Protein 1TXO (pdb70)

InterPro domains:
  IPR001932 PPM-type phosphatase-like domain [PF13672] (27-201)
  IPR001932 PPM-type phosphatase-like domain [PS51746] (9-238)
  IPR001932 PPM-type phosphatase-like domain [SM00331] (14-238)
  IPR001932 PPM-type phosphatase-like domain [SM00332] (5-236)
  IPR001932 PPM-type phosphatase-like domain [cd00143] (9-228)
  IPR036457 PPM-type phosphatase-like domain superfamily [G3DSA:3.60.40.10] (4-239)
  IPR036457 PPM-type phosphatase-like domain superfamily [SSF81606] (7-237)

Solvent-accessible surface area: 21696 Å² total

GO terms:
  GO:0000287 magnesium ion binding (F, IDA)
  GO:0004721 phosphoprotein phosphatase activity (F, IDA)
  GO:0016020 membrane (C, IDA)
  GO:0030145 manganese ion binding (F, IDA)
  GO:0005886 plasma membrane (C, HDA)
  GO:0004722 protein serine/threonine phosphatase activity (F, EXP)
  GO:0004722 protein serine/threonine phosphatase activity (F, IDA)
  GO:0006355 regulation of DNA-templated transcription (P, IDA)

CATH classification: 3.60.40.10

Sequence (461 aa):
LVLRYAARSDRGLVRANNEDSVYAGARLLALADGGGHAAGEVASQLVIAALAHLDDDEPGGDLLAKLDAAVRAGNSAIAAQVEEPDLEGGTTLTAILFAGNRLGLVHIGDSRGYLLRDGELTQITKDDTFVQTLVDEGRITPEEAHSHPQRSLIRALTGHEVEPTLTREARAGDRYLLCSDGLSDPVSDETILEALQIPEVAESAHRLIELALRGGGPDNVTVVVADLEHTLVLRYAARSDRGLVRANNEDSVYAGARLLALADGGGHAAGEVASQLVIAALAHLDDDEPGGDLLAKLDAAVRAGNSAIAAQVEEPDLEGGTTLTAILFAGNRLGLVHIGDSRGYLLRDGELTQITKDDTFVQTLVDEGRITPEEAHSHPQRSLIRALTGHEVEPTLTREARAGDRYLLCSDGLSDPVSDETILEALQIPEVAESAHRLIELALRGGGPDNVTVVVADLEH

Organism: Mycobacterium tuberculosis (strain ATCC 25618 / H37Rv) (NCBI:txid83332)

Secondary structure (DSSP, 8-state):
-EEEEEEEEE--SS-SS--EEEEE-SSEEEEEE--TTTHHHHHHHHHHHHHGGGGSS---S-HHHHHHHHHHHHHHHHHHHH--GGG---B-EEEEEEETTEEEEEEESS-EEEEEETTEEEE-S---SHHHHHHHTTSS-TTGGGG-TTTT----BSSS----EE--B--TT-EEEEE-HHHHTTS-HHHHHHHHTSSSHHHHHHHHHHHHHHTT--S-EEEEEEEEE-/--EEEEEEEEE--SS-SS--EEEEE-SSEEEEEE--TTTHHHHHHHHHHHHHHGGGGS-S-S-HHHHHHHHHHHHHHHHHHHH--GGG---B-EEEEEEETTEEEEEEESS-EEEEEETTEEEE-S---SHHHHHHHTTSS-HHHHTT-TTTT----BSSS----EE--B--TT-EEEEE-HHHHTTS-HHHHHHHTTSSSHHHHHHHHHHHHHHTT--S-EEEEEEEEE-

Radius of gyration: 37.12 Å; Cα contacts (8 Å, |Δi|>4): 1088; chains: 2; bounding box: 95×59×74 Å

Structure (mmCIF, N/CA/C/O backbone):
data_1TXO
#
_entry.id   1TXO
#
_cell.length_a   67.638
_cell.length_b   58.757
_cell.length_c   73.815
_cell.angle_alpha   90.00
_cell.angle_beta   102.15
_cell.angle_gamma   90.00
#
_symmetry.space_group_name_H-M   'P 1 21 1'
#
loop_
_entity.id
_entity.type
_entity.pdbx_description
1 polymer 'Putative Bacterial Enzyme'
2 non-polymer 'MANGANESE (II) ION'
3 water water
#
loop_
_atom_site.group_PDB
_atom_site.id
_atom_site.type_symbol
_atom_site.label_atom_id
_atom_site.label_alt_id
_atom_site.label_comp_id
_atom_site.label_asym_id
_atom_site.label_entity_id
_atom_site.label_seq_id
_atom_site.pdbx_PDB_ins_code
_atom_site.Cartn_x
_atom_site.Cartn_y
_atom_site.Cartn_z
_atom_site.occupancy
_atom_site.B_iso_or_equiv
_atom_site.auth_seq_id
_atom_site.auth_comp_id
_atom_site.auth_asym_id
_atom_site.auth_atom_id
_atom_site.pdbx_PDB_model_num
ATOM 1 N N . LEU A 1 3 ? 0.821 0.445 20.103 1.00 39.34 6 LEU A N 1
ATOM 2 C CA . LEU A 1 3 ? 0.424 1.848 20.414 1.00 39.23 6 LEU A CA 1
ATOM 3 C C . LEU A 1 3 ? -0.022 1.987 21.867 1.00 38.77 6 LEU A C 1
ATOM 4 O O . LEU A 1 3 ? -0.670 1.092 22.413 1.00 38.69 6 LEU A O 1
ATOM 9 N N . VAL A 1 4 ? 0.339 3.110 22.486 1.00 38.15 7 VAL A N 1
ATOM 10 C CA . VAL A 1 4 ? -0.097 3.445 23.839 1.00 37.59 7 VAL A CA 1
ATOM 11 C C . VAL A 1 4 ? -0.736 4.841 23.899 1.00 36.94 7 VAL A C 1
ATOM 12 O O . VAL A 1 4 ? -0.546 5.665 23.004 1.00 36.75 7 VAL A O 1
ATOM 16 N N . LEU A 1 5 ? -1.479 5.087 24.973 1.00 36.09 8 LEU A N 1
ATOM 17 C CA . LEU A 1 5 ? -2.164 6.353 25.211 1.00 35.64 8 LEU A CA 1
ATOM 18 C C . LEU A 1 5 ? -1.440 7.117 26.305 1.00 35.02 8 LEU A C 1
ATOM 19 O O . LEU A 1 5 ? -1.228 6.584 27.387 1.00 34.81 8 LEU A O 1
ATOM 24 N N . ARG A 1 6 ? -1.056 8.356 26.020 1.00 34.40 9 ARG A N 1
ATOM 25 C CA . ARG A 1 6 ? -0.601 9.289 27.044 1.00 34.11 9 ARG A CA 1
ATOM 26 C C . ARG A 1 6 ? -1.688 10.357 27.199 1.00 32.73 9 ARG A C 1
ATOM 27 O O . ARG A 1 6 ? -1.937 11.130 26.272 1.00 31.92 9 ARG A O 1
ATOM 35 N N . TYR A 1 7 ? -2.330 10.393 28.364 1.00 31.44 10 TYR A N 1
ATOM 36 C CA . TYR A 1 7 ? -3.513 11.224 28.567 1.00 30.81 10 TYR A CA 1
ATOM 37 C C . TYR A 1 7 ? -3.396 12.140 29.778 1.00 29.88 10 TYR A C 1
ATOM 38 O O . TYR A 1 7 ? -2.615 11.891 30.693 1.00 28.65 10 TYR A O 1
ATOM 47 N N . ALA A 1 8 ? -4.211 13.187 29.772 1.00 28.98 11 ALA A N 1
ATOM 48 C CA . ALA A 1 8 ? -4.428 14.030 30.937 1.00 28.80 11 ALA A CA 1
ATOM 49 C C . ALA A 1 8 ? -5.898 14.424 30.980 1.00 28.64 11 ALA A C 1
ATOM 50 O O . ALA A 1 8 ? -6.448 14.900 29.984 1.00 28.29 11 ALA A O 1
ATOM 52 N N . ALA A 1 9 ? -6.530 14.213 32.131 1.00 28.35 12 ALA A N 1
ATOM 53 C CA . ALA A 1 9 ? -7.917 14.590 32.346 1.00 28.42 12 ALA A CA 1
ATOM 54 C C . ALA A 1 9 ? -7.962 15.678 33.410 1.00 28.77 12 ALA A C 1
ATOM 55 O O . ALA A 1 9 ? -7.238 15.609 34.400 1.00 27.86 12 ALA A O 1
ATOM 57 N N . ARG A 1 10 ? -8.797 16.686 33.187 1.00 29.31 13 ARG A N 1
ATOM 58 C CA . ARG A 1 10 ? -9.029 17.747 34.166 1.00 30.25 13 ARG A CA 1
ATOM 59 C C . ARG A 1 10 ? -10.511 18.139 34.177 1.00 30.01 13 ARG A C 1
ATOM 60 O O . ARG A 1 10 ? -11.135 18.267 33.127 1.00 28.85 13 ARG A O 1
ATOM 68 N N . SER A 1 11 ? -11.063 18.305 35.374 1.00 30.29 14 SER A N 1
ATOM 69 C CA . SER A 1 11 ? -12.457 18.702 35.556 1.00 31.03 14 SER A CA 1
ATOM 70 C C . SER A 1 11 ? -12.521 19.848 36.559 1.00 31.68 14 SER A C 1
ATOM 71 O O . SER A 1 11 ? -11.820 19.825 37.569 1.00 31.24 14 SER A O 1
ATOM 74 N N . ASP A 1 12 ? -13.347 20.850 36.263 1.00 32.19 15 ASP A N 1
ATOM 75 C CA . ASP A 1 12 ? -13.518 22.019 37.129 1.00 32.96 15 ASP A CA 1
ATOM 76 C C . ASP A 1 12 ? -14.991 22.411 37.239 1.00 33.02 15 ASP A C 1
ATOM 77 O O . ASP A 1 12 ? -15.751 22.277 36.282 1.00 32.31 15 ASP A O 1
ATOM 82 N N . ARG A 1 13 ? -15.374 22.906 38.413 1.00 33.55 16 ARG A N 1
ATOM 83 C CA . ARG A 1 13 ? -16.738 23.347 38.693 1.00 34.30 16 ARG A CA 1
ATOM 84 C C . ARG A 1 13 ? -17.116 24.576 37.860 1.00 34.34 16 ARG A C 1
ATOM 85 O O . ARG A 1 13 ? -18.271 24.752 37.483 1.00 34.13 16 ARG A O 1
ATOM 93 N N . GLY A 1 14 ? -16.129 25.413 37.568 1.00 34.85 17 GLY A N 1
ATOM 94 C CA . GLY A 1 14 ? -16.357 26.705 36.957 1.00 35.65 17 GLY A CA 1
ATOM 95 C C . GLY A 1 14 ? -16.535 27.761 38.035 1.00 36.44 17 GLY A C 1
ATOM 96 O O . GLY A 1 14 ? -16.300 27.492 39.212 1.00 36.13 17 GLY A O 1
ATOM 97 N N . LEU A 1 15 ? -16.953 28.957 37.628 1.00 37.67 18 LEU A N 1
ATOM 98 C CA . LEU A 1 15 ? -17.116 30.093 38.544 1.00 38.68 18 LEU A CA 1
ATOM 99 C C . LEU A 1 15 ? -18.568 30.374 38.967 1.00 39.21 18 LEU A C 1
ATOM 100 O O . LEU A 1 15 ? -18.801 31.258 39.786 1.00 39.69 18 LEU A O 1
ATOM 105 N N . VAL A 1 16 ? -19.527 29.617 38.431 1.00 39.76 19 VAL A N 1
ATOM 106 C CA . VAL A 1 16 ? -20.956 29.884 38.623 1.00 40.10 19 VAL A CA 1
ATOM 107 C C . VAL A 1 16 ? -21.670 28.745 39.365 1.00 40.12 19 VAL A C 1
ATOM 108 O O . VAL A 1 16 ? -22.255 28.972 40.425 1.00 40.36 19 VAL A O 1
ATOM 112 N N . ARG A 1 17 ? -21.619 27.529 38.822 1.00 39.88 20 ARG A N 1
ATOM 113 C CA . ARG A 1 17 ? -22.382 26.395 39.376 1.00 39.81 20 ARG A CA 1
ATOM 114 C C . ARG A 1 17 ? -21.984 26.046 40.809 1.00 39.30 20 ARG A C 1
ATOM 115 O O . ARG A 1 17 ? -20.848 26.246 41.206 1.00 39.53 20 ARG A O 1
ATOM 123 N N . ALA A 1 18 ? -22.932 25.503 41.567 1.00 38.82 21 ALA A N 1
ATOM 124 C CA . ALA A 1 18 ? -22.708 25.139 42.971 1.00 38.17 21 ALA A CA 1
ATOM 125 C C . ALA A 1 18 ? -21.924 23.830 43.132 1.00 37.30 21 ALA A C 1
ATOM 126 O O . ALA A 1 18 ? -21.268 23.608 44.154 1.00 37.19 21 ALA A O 1
ATOM 128 N N . ASN A 1 19 ? -22.010 22.962 42.127 1.00 35.68 22 ASN A N 1
ATOM 129 C CA . ASN A 1 19 ? -21.355 21.657 42.175 1.00 34.42 22 ASN A CA 1
ATOM 130 C C . ASN A 1 19 ? -20.927 21.195 40.778 1.00 32.69 22 ASN A C 1
ATOM 131 O O . ASN A 1 19 ? -21.271 21.826 39.777 1.00 32.43 22 ASN A O 1
ATOM 136 N N . ASN A 1 20 ? -20.188 20.090 40.723 1.00 30.48 23 ASN A N 1
ATOM 137 C CA . ASN A 1 20 ? -19.678 19.567 39.458 1.00 28.84 23 ASN A CA 1
ATOM 138 C C . ASN A 1 20 ? -20.375 18.263 39.080 1.00 27.61 23 ASN A C 1
ATOM 139 O O . ASN A 1 20 ? -20.139 17.224 39.696 1.00 26.65 23 ASN A O 1
ATOM 144 N N . GLU A 1 21 ? -21.217 18.338 38.050 1.00 26.04 24 GLU A N 1
ATOM 145 C CA . GLU A 1 21 ? -21.969 17.189 37.540 1.00 25.38 24 GLU A CA 1
ATOM 146 C C . GLU A 1 21 ? -21.361 16.535 36.276 1.00 24.10 24 GLU A C 1
ATOM 147 O O . GLU A 1 21 ? -21.946 15.616 35.716 1.00 23.67 24 GLU A O 1
ATOM 153 N N . ASP A 1 22 ? -20.194 17.003 35.838 1.00 23.28 25 ASP A N 1
ATOM 154 C CA . ASP A 1 22 ? -19.396 16.271 34.853 1.00 22.66 25 ASP A CA 1
ATOM 155 C C . ASP A 1 22 ? -18.683 15.086 35.527 1.00 22.64 25 ASP A C 1
ATOM 156 O O . ASP A 1 22 ? -18.228 15.192 36.663 1.00 22.10 25 ASP A O 1
ATOM 161 N N . SER A 1 23 ? -18.583 13.971 34.811 1.00 22.57 26 SER A N 1
ATOM 162 C CA . SER A 1 23 ? -17.738 12.847 35.204 1.00 23.10 26 SER A CA 1
ATOM 163 C C . SER A 1 23 ? -16.866 12.436 34.024 1.00 22.97 26 SER A C 1
ATOM 164 O O . SER A 1 23 ? -17.225 12.621 32.865 1.00 22.43 26 SER A O 1
ATOM 167 N N . VAL A 1 24 ? -15.715 11.867 34.336 1.00 23.08 27 VAL A N 1
ATOM 168 C CA . VAL A 1 24 ? -14.715 11.564 33.332 1.00 23.52 27 VAL A CA 1
ATOM 169 C C . VAL A 1 24 ? -13.927 10.320 33.731 1.00 23.71 27 VAL A C 1
ATOM 170 O O . VAL A 1 24 ? -13.710 10.057 34.911 1.00 23.56 27 VAL A O 1
ATOM 174 N N . TYR A 1 25 ? -13.554 9.534 32.729 1.00 24.04 28 TYR A N 1
ATOM 175 C CA . TYR A 1 25 ? -12.686 8.383 32.905 1.00 24.32 28 TYR A CA 1
ATOM 176 C C . TYR A 1 25 ? -11.603 8.441 31.841 1.00 24.30 28 TYR A C 1
ATOM 177 O O . TYR A 1 25 ? -11.861 8.773 30.694 1.00 23.93 28 TYR A O 1
ATOM 186 N N . ALA A 1 26 ? -10.381 8.129 32.234 1.00 24.33 29 ALA A N 1
ATOM 187 C CA . ALA A 1 26 ? -9.284 8.024 31.291 1.00 24.83 29 ALA A CA 1
ATOM 188 C C . ALA A 1 26 ? -8.362 6.928 31.769 1.00 25.24 29 ALA A C 1
ATOM 189 O O . ALA A 1 26 ? -7.918 6.941 32.919 1.00 25.52 29 ALA A O 1
ATOM 191 N N . GLY A 1 27 ? -8.079 5.984 30.884 1.00 25.60 30 GLY A N 1
ATOM 192 C CA . GLY A 1 27 ? -7.235 4.852 31.209 1.00 26.03 30 GLY A CA 1
ATOM 193 C C . GLY A 1 27 ? -6.343 4.477 30.048 1.00 26.50 30 GLY A C 1
ATOM 194 O O . GLY A 1 27 ? -6.051 5.293 29.184 1.00 26.84 30 GLY A O 1
ATOM 195 N N . ALA A 1 28 ? -5.932 3.219 30.021 1.00 26.89 31 ALA A N 1
ATOM 196 C CA . ALA A 1 28 ? -4.993 2.736 29.021 1.00 27.11 31 ALA A CA 1
ATOM 197 C C . ALA A 1 28 ? -5.614 2.636 27.627 1.00 26.89 31 ALA A C 1
ATOM 198 O O . ALA A 1 28 ? -4.922 2.825 26.627 1.00 26.93 31 ALA A O 1
ATOM 200 N N . ARG A 1 29 ? -6.905 2.320 27.564 1.00 26.39 32 ARG A N 1
ATOM 201 C CA . ARG A 1 29 ? -7.604 2.205 26.285 1.00 26.51 32 ARG A CA 1
ATOM 202 C C . ARG A 1 29 ? -8.979 2.873 26.221 1.00 25.52 32 ARG A C 1
ATOM 203 O O . ARG A 1 29 ? -9.555 2.956 25.147 1.00 25.67 32 ARG A O 1
ATOM 211 N N . LEU A 1 30 ? -9.520 3.315 27.353 1.00 24.57 33 LEU A N 1
ATOM 212 C CA . LEU A 1 30 ? -10.844 3.936 27.367 1.00 23.93 33 LEU A CA 1
ATOM 213 C C . LEU A 1 30 ? -10.735 5.373 27.815 1.00 23.09 33 LEU A C 1
ATOM 214 O O . LEU A 1 30 ? -10.134 5.652 28.844 1.00 22.65 33 LEU A O 1
ATOM 219 N N . LEU A 1 31 ? -11.336 6.269 27.035 1.00 22.47 34 LEU A N 1
ATOM 220 C CA . LEU A 1 31 ? -11.564 7.652 27.434 1.00 21.82 34 LEU A CA 1
ATOM 221 C C . LEU A 1 31 ? -13.069 7.893 27.423 1.00 21.28 34 LEU A C 1
ATOM 222 O O . LEU A 1 31 ? -13.731 7.549 26.459 1.00 20.95 34 LEU A O 1
ATOM 227 N N . ALA A 1 32 ? -13.609 8.494 28.473 1.00 20.58 35 ALA A N 1
ATOM 228 C CA . ALA A 1 32 ? -15.062 8.658 28.594 1.00 20.66 35 ALA A CA 1
ATOM 229 C C . ALA A 1 32 ? -15.427 9.925 29.361 1.00 20.77 35 ALA A C 1
ATOM 230 O O . ALA A 1 32 ? -14.794 10.255 30.354 1.00 20.53 35 ALA A O 1
ATOM 232 N N . LEU A 1 33 ? -16.449 10.633 28.881 1.00 20.61 36 LEU A N 1
ATOM 233 C CA . LEU A 1 33 ? -16.857 11.902 29.460 1.00 20.56 36 LEU A CA 1
ATOM 234 C C . LEU A 1 33 ? -18.381 12.008 29.450 1.00 20.49 36 LEU A C 1
ATOM 235 O O . LEU A 1 33 ? -19.010 11.803 28.422 1.00 19.96 36 LEU A O 1
ATOM 240 N N . ALA A 1 34 ? -18.953 12.353 30.598 1.00 20.26 37 ALA A N 1
ATOM 241 C CA . ALA A 1 34 ? -20.394 12.398 30.786 1.00 20.25 37 ALA A CA 1
ATOM 242 C C . ALA A 1 34 ? -20.770 13.694 31.485 1.00 20.51 37 ALA A C 1
ATOM 243 O O . ALA A 1 34 ? -20.332 13.947 32.610 1.00 20.68 37 ALA A O 1
ATOM 245 N N . ASP A 1 35 ? -21.559 14.519 30.806 1.00 20.38 38 ASP A N 1
ATOM 246 C CA . ASP A 1 35 ? -22.028 15.786 31.347 1.00 20.85 38 ASP A CA 1
ATOM 247 C C . ASP A 1 35 ? -23.436 15.581 31.901 1.00 21.56 38 ASP A C 1
ATOM 248 O O . ASP A 1 35 ? -24.406 15.471 31.148 1.00 21.18 38 ASP A O 1
ATOM 253 N N . GLY A 1 36 ? -23.521 15.502 33.224 1.00 22.19 39 GLY A N 1
ATOM 254 C CA . GLY A 1 36 ? -24.755 15.169 33.912 1.00 22.87 39 GLY A CA 1
ATOM 255 C C . GLY A 1 36 ? -25.659 16.365 34.133 1.00 23.65 39 GLY A C 1
ATOM 256 O O . GLY A 1 36 ? -25.212 17.505 34.190 1.00 22.62 39 GLY A O 1
ATOM 265 N N . GLY A 1 38 ? -29.574 17.472 36.342 1.00 27.20 41 GLY A N 1
ATOM 266 C CA . GLY A 1 38 ? -30.601 17.099 37.301 1.00 27.60 41 GLY A CA 1
ATOM 267 C C . GLY A 1 38 ? -30.473 17.878 38.593 1.00 27.87 41 GLY A C 1
ATOM 268 O O . GLY A 1 38 ? -29.380 18.029 39.136 1.00 28.12 41 GLY A O 1
ATOM 269 N N . GLY A 1 39 ? -31.604 18.348 39.105 1.00 28.49 42 GLY A N 1
ATOM 270 C CA . GLY A 1 39 ? -31.618 19.188 40.285 1.00 28.79 42 GLY A CA 1
ATOM 271 C C . GLY A 1 39 ? -31.148 18.455 41.528 1.00 28.96 42 GLY A C 1
ATOM 272 O O . GLY A 1 39 ? -31.173 17.219 41.589 1.00 28.78 42 GLY A O 1
ATOM 273 N N . HIS A 1 40 ? -30.715 19.233 42.516 1.00 29.03 43 HIS A N 1
ATOM 274 C CA . HIS A 1 40 ? -30.283 18.716 43.810 1.00 29.28 43 HIS A CA 1
ATOM 275 C C . HIS A 1 40 ? -29.128 17.736 43.644 1.00 28.51 43 HIS A C 1
ATOM 276 O O . HIS A 1 40 ? -29.065 16.694 44.307 1.00 27.96 43 HIS A O 1
ATOM 283 N N . ALA A 1 41 ? -28.218 18.109 42.742 1.00 27.64 44 ALA A N 1
ATOM 284 C CA . ALA A 1 41 ? -27.026 17.327 42.409 1.00 27.24 44 ALA A CA 1
ATOM 285 C C . ALA A 1 41 ? -27.319 15.951 41.814 1.00 26.67 44 ALA A C 1
ATOM 286 O O . ALA A 1 41 ? -26.471 15.063 41.862 1.00 26.76 44 ALA A O 1
ATOM 288 N N . ALA A 1 42 ? -28.504 15.777 41.241 1.00 25.91 45 ALA A N 1
ATOM 289 C CA . ALA A 1 42 ? -28.892 14.503 40.637 1.00 25.52 45 ALA A CA 1
ATOM 290 C C . ALA A 1 42 ? -28.077 14.242 39.376 1.00 25.14 45 ALA A C 1
ATOM 291 O O . ALA A 1 42 ? -27.880 13.098 38.990 1.00 25.29 45 ALA A O 1
ATOM 293 N N . GLY A 1 43 ? -27.603 15.311 38.741 1.00 24.66 46 GLY A N 1
ATOM 294 C CA . GLY A 1 43 ? -26.708 15.206 37.609 1.00 24.27 46 GLY A CA 1
ATOM 295 C C . GLY A 1 43 ? -25.397 14.513 37.938 1.00 23.71 46 GLY A C 1
ATOM 296 O O . GLY A 1 43 ? -24.829 13.871 37.076 1.00 23.22 46 GLY A O 1
ATOM 297 N N . GLU A 1 44 ? -24.923 14.643 39.175 1.00 23.35 47 GLU A N 1
ATOM 298 C CA . GLU A 1 44 ? -23.737 13.923 39.624 1.00 23.52 47 GLU A CA 1
ATOM 299 C C . GLU A 1 44 ? -24.008 12.423 39.602 1.00 22.98 47 GLU A C 1
ATOM 300 O O . GLU A 1 44 ? -23.137 11.639 39.248 1.00 23.09 47 GLU A O 1
ATOM 306 N N . VAL A 1 45 ? -25.216 12.034 39.995 1.00 22.46 48 VAL A N 1
ATOM 307 C CA . VAL A 1 45 ? -25.591 10.630 40.050 1.00 22.49 48 VAL A CA 1
ATOM 308 C C . VAL A 1 45 ? -25.663 10.011 38.649 1.00 22.40 48 VAL A C 1
ATOM 309 O O . VAL A 1 45 ? -25.103 8.942 38.414 1.00 21.64 48 VAL A O 1
ATOM 313 N N . ALA A 1 46 ? -26.329 10.689 37.719 1.00 22.31 49 ALA A N 1
ATOM 314 C CA . ALA A 1 46 ? -26.468 10.171 36.356 1.00 22.50 49 ALA A CA 1
ATOM 315 C C . ALA A 1 46 ? -25.115 10.000 35.652 1.00 22.40 49 ALA A C 1
ATOM 316 O O . ALA A 1 46 ? -24.868 8.965 35.021 1.00 22.38 49 ALA A O 1
ATOM 318 N N . SER A 1 47 ? -24.233 10.988 35.775 1.00 22.02 50 SER A N 1
ATOM 319 C CA . SER A 1 47 ? -22.943 10.928 35.091 1.00 21.88 50 SER A CA 1
ATOM 320 C C . SER A 1 47 ? -22.049 9.860 35.734 1.00 22.08 50 SER A C 1
ATOM 321 O O . SER A 1 47 ? -21.350 9.146 35.032 1.00 21.34 50 SER A O 1
ATOM 324 N N . GLN A 1 48 ? -22.121 9.720 37.056 1.00 22.53 51 GLN A N 1
ATOM 325 C CA . GLN A 1 48 ? -21.375 8.686 37.770 1.00 23.43 51 GLN A CA 1
ATOM 326 C C . GLN A 1 48 ? -21.817 7.289 37.346 1.00 22.99 51 GLN A C 1
ATOM 327 O O . GLN A 1 48 ? -20.984 6.424 37.113 1.00 22.80 51 GLN A O 1
ATOM 333 N N . LEU A 1 49 ? -23.123 7.079 37.237 1.00 22.38 52 LEU A N 1
ATOM 334 C CA . LEU A 1 49 ? -23.669 5.769 36.913 1.00 22.61 52 LEU A CA 1
ATOM 335 C C . LEU A 1 49 ? -23.234 5.318 35.525 1.00 22.72 52 LEU A C 1
ATOM 336 O O . LEU A 1 49 ? -22.850 4.169 35.337 1.00 22.90 52 LEU A O 1
ATOM 341 N N . VAL A 1 50 ? -23.283 6.231 34.560 1.00 22.96 53 VAL A N 1
ATOM 342 C CA . VAL A 1 50 ? -22.937 5.897 33.182 1.00 23.58 53 VAL A CA 1
ATOM 343 C C . VAL A 1 50 ? -21.434 5.632 33.023 1.00 23.57 53 VAL A C 1
ATOM 344 O O . VAL A 1 50 ? -21.053 4.674 32.354 1.00 23.77 53 VAL A O 1
ATOM 348 N N . ILE A 1 51 ? -20.594 6.459 33.648 1.00 23.72 54 ILE A N 1
ATOM 349 C CA . ILE A 1 51 ? -19.144 6.258 33.594 1.00 24.41 54 ILE A CA 1
ATOM 350 C C . ILE A 1 51 ? -18.748 4.923 34.261 1.00 24.81 54 ILE A C 1
ATOM 351 O O . ILE A 1 51 ? -17.884 4.208 33.761 1.00 24.71 54 ILE A O 1
ATOM 356 N N . ALA A 1 52 ? -19.392 4.592 35.375 1.00 25.29 55 ALA A N 1
ATOM 357 C CA . ALA A 1 52 ? -19.127 3.337 36.077 1.00 25.89 55 ALA A CA 1
ATOM 358 C C . ALA A 1 52 ? -19.488 2.117 35.217 1.00 26.29 55 ALA A C 1
ATOM 359 O O . ALA A 1 52 ? -18.811 1.098 35.282 1.00 26.46 55 ALA A O 1
ATOM 361 N N . ALA A 1 53 ? -20.539 2.233 34.410 1.00 26.67 56 ALA A N 1
ATOM 362 C CA . ALA A 1 53 ? -20.949 1.153 33.512 1.00 27.49 56 ALA A CA 1
ATOM 363 C C . ALA A 1 53 ? -19.966 0.942 32.359 1.00 28.16 56 ALA A C 1
ATOM 364 O O . ALA A 1 53 ? -19.863 -0.164 31.836 1.00 28.17 56 ALA A O 1
ATOM 366 N N . LEU A 1 54 ? -19.258 2.001 31.967 1.00 28.53 57 LEU A N 1
ATOM 367 C CA . LEU A 1 54 ? -18.287 1.941 30.871 1.00 29.15 57 LEU A CA 1
ATOM 368 C C . LEU A 1 54 ? -16.883 1.550 31.336 1.00 29.23 57 LEU A C 1
ATOM 369 O O . LEU A 1 54 ? -16.094 1.021 30.554 1.00 28.79 57 LEU A O 1
ATOM 374 N N . ALA A 1 55 ? -16.583 1.795 32.611 1.00 29.61 58 ALA A N 1
ATOM 375 C CA . ALA A 1 55 ? -15.242 1.613 33.155 1.00 29.94 58 ALA A CA 1
ATOM 376 C C . ALA A 1 55 ? -14.630 0.241 32.871 1.00 30.41 58 ALA A C 1
ATOM 377 O O . ALA A 1 55 ? -13.431 0.158 32.624 1.00 30.10 58 ALA A O 1
ATOM 379 N N . HIS A 1 56 ? -15.442 -0.819 32.891 1.00 31.12 59 HIS A N 1
ATOM 380 C CA . HIS A 1 56 ? -14.928 -2.186 32.715 1.00 31.98 59 HIS A CA 1
ATOM 381 C C . HIS A 1 56 ? -14.311 -2.408 31.328 1.00 32.25 59 HIS A C 1
ATOM 382 O O . HIS A 1 56 ? -13.436 -3.251 31.170 1.00 32.29 59 HIS A O 1
ATOM 389 N N . LEU A 1 57 ? -14.765 -1.645 30.335 1.00 32.27 60 LEU A N 1
ATOM 390 C CA . LEU A 1 57 ? -14.190 -1.677 28.983 1.00 32.66 60 LEU A CA 1
ATOM 391 C C . LEU A 1 57 ? -12.698 -1.337 28.924 1.00 32.91 60 LEU A C 1
ATOM 392 O O . LEU A 1 57 ? -12.044 -1.625 27.934 1.00 32.54 60 LEU A O 1
ATOM 397 N N . ASP A 1 58 ? -12.173 -0.715 29.976 1.00 33.69 61 ASP A N 1
ATOM 398 C CA . ASP A 1 58 ? -10.753 -0.405 30.078 1.00 34.60 61 ASP A CA 1
ATOM 399 C C . ASP A 1 58 ? -9.843 -1.607 30.361 1.00 36.11 61 ASP A C 1
ATOM 400 O O . ASP A 1 58 ? -8.637 -1.522 30.155 1.00 36.02 61 ASP A O 1
ATOM 405 N N . ASP A 1 59 ? -10.417 -2.709 30.834 1.00 38.11 62 ASP A N 1
ATOM 406 C CA . ASP A 1 59 ? -9.645 -3.844 31.353 1.00 39.73 62 ASP A CA 1
ATOM 407 C C . ASP A 1 59 ? -9.049 -4.751 30.280 1.00 41.29 62 ASP A C 1
ATOM 408 O O . ASP A 1 59 ? -7.946 -5.259 30.461 1.00 41.69 62 ASP A O 1
ATOM 413 N N . ASP A 1 60 ? -9.782 -4.971 29.186 1.00 43.11 63 ASP A N 1
ATOM 414 C CA . ASP A 1 60 ? -9.401 -5.961 28.167 1.00 44.66 63 ASP A CA 1
ATOM 415 C C . ASP A 1 60 ? -9.379 -5.395 26.750 1.00 45.60 63 ASP A C 1
ATOM 416 O O . ASP A 1 60 ? -10.082 -4.429 26.441 1.00 45.37 63 ASP A O 1
ATOM 421 N N . GLU A 1 61 ? -8.584 -6.032 25.889 1.00 46.76 64 GLU A N 1
ATOM 422 C CA . GLU A 1 61 ? -8.622 -5.770 24.452 1.00 47.75 64 GLU A CA 1
ATOM 423 C C . GLU A 1 61 ? -10.014 -6.138 23.928 1.00 48.22 64 GLU A C 1
ATOM 424 O O . GLU A 1 61 ? -10.478 -7.260 24.154 1.00 48.29 64 GLU A O 1
ATOM 430 N N . PRO A 1 62 ? -10.689 -5.196 23.262 1.00 48.73 65 PRO A N 1
ATOM 431 C CA . PRO A 1 62 ? -12.068 -5.421 22.799 1.00 49.03 65 PRO A CA 1
ATOM 432 C C . PRO A 1 62 ? -12.210 -6.581 21.813 1.00 49.35 65 PRO A C 1
ATOM 433 O O . PRO A 1 62 ? -13.178 -7.340 21.898 1.00 49.77 65 PRO A O 1
ATOM 437 N N . GLY A 1 63 ? -11.266 -6.705 20.885 1.00 49.47 66 GLY A N 1
ATOM 438 C CA . GLY A 1 63 ? -11.357 -7.715 19.848 1.00 49.51 66 GLY A CA 1
ATOM 439 C C . GLY A 1 63 ? -12.549 -7.505 18.925 1.00 49.49 66 GLY A C 1
ATOM 440 O O . GLY A 1 63 ? -12.986 -6.370 18.707 1.00 49.41 66 GLY A O 1
ATOM 441 N N . GLY A 1 64 ? -13.073 -8.619 18.406 1.00 49.39 67 GLY A N 1
ATOM 442 C CA . GLY A 1 64 ? -14.110 -8.649 17.382 1.00 49.25 67 GLY A CA 1
ATOM 443 C C . GLY A 1 64 ? -15.169 -7.563 17.395 1.00 49.00 67 GLY A C 1
ATOM 444 O O . GLY A 1 64 ? -15.201 -6.722 16.492 1.00 49.44 67 GLY A O 1
ATOM 445 N N . ASP A 1 65 ? -16.044 -7.582 18.400 1.00 48.43 68 ASP A N 1
ATOM 446 C CA . ASP A 1 65 ? -17.133 -6.607 18.476 1.00 47.83 68 ASP A CA 1
ATOM 447 C C . ASP A 1 65 ? -16.833 -5.513 19.508 1.00 46.83 68 ASP A C 1
ATOM 448 O O . ASP A 1 65 ? -17.361 -5.498 20.625 1.00 46.99 68 ASP A O 1
ATOM 453 N N . LEU A 1 66 ? -15.955 -4.603 19.103 1.00 45.32 69 LEU A N 1
ATOM 454 C CA . LEU A 1 66 ? -15.621 -3.427 19.884 1.00 43.85 69 LEU A CA 1
ATOM 455 C C . LEU A 1 66 ? -16.841 -2.500 20.001 1.00 42.68 69 LEU A C 1
ATOM 456 O O . LEU A 1 66 ? -17.134 -1.991 21.081 1.00 42.42 69 LEU A O 1
ATOM 461 N N . LEU A 1 67 ? -17.545 -2.288 18.890 1.00 41.21 70 LEU A N 1
ATOM 462 C CA . LEU A 1 67 ? -18.733 -1.429 18.873 1.00 40.27 70 LEU A CA 1
ATOM 463 C C . LEU A 1 67 ? -19.917 -2.016 19.651 1.00 39.58 70 LEU A C 1
ATOM 464 O O . LEU A 1 67 ? -20.643 -1.278 20.311 1.00 38.83 70 LEU A O 1
ATOM 469 N N . ALA A 1 68 ? -20.127 -3.329 19.571 1.00 38.75 71 ALA A N 1
ATOM 470 C CA . ALA A 1 68 ? -21.220 -3.949 20.325 1.00 38.23 71 ALA A CA 1
ATOM 471 C C . ALA A 1 68 ? -20.967 -3.862 21.835 1.00 37.46 71 ALA A C 1
ATOM 472 O O . ALA A 1 68 ? -21.903 -3.669 22.602 1.00 37.54 71 ALA A O 1
ATOM 474 N N . LYS A 1 69 ? -19.705 -3.981 22.242 1.00 36.50 72 LYS A N 1
ATOM 475 C CA . LYS A 1 69 ? -19.314 -3.878 23.649 1.00 35.98 72 LYS A CA 1
ATOM 476 C C . LYS A 1 69 ? -19.498 -2.462 24.210 1.00 34.98 72 LYS A C 1
ATOM 477 O O . LYS A 1 69 ? -19.883 -2.296 25.371 1.00 34.11 72 LYS A O 1
ATOM 481 N N . LEU A 1 70 ? -19.207 -1.453 23.389 1.00 33.94 73 LEU A N 1
ATOM 482 C CA . LEU A 1 70 ? -19.433 -0.061 23.764 1.00 33.21 73 LEU A CA 1
ATOM 483 C C . LEU A 1 70 ? -20.925 0.188 23.884 1.00 32.75 73 LEU A C 1
ATOM 484 O O . LEU A 1 70 ? -21.383 0.813 24.832 1.00 31.63 73 LEU A O 1
ATOM 489 N N . ASP A 1 71 ? -21.672 -0.314 22.902 1.00 32.55 74 ASP A N 1
ATOM 490 C CA . ASP A 1 71 ? -23.117 -0.163 22.853 1.00 32.73 74 ASP A CA 1
ATOM 491 C C . ASP A 1 71 ? -23.787 -0.789 24.075 1.00 32.36 74 ASP A C 1
ATOM 492 O O . ASP A 1 71 ? -24.704 -0.208 24.641 1.00 31.94 74 ASP A O 1
ATOM 497 N N . ALA A 1 72 ? -23.311 -1.961 24.485 1.00 31.99 75 ALA A N 1
ATOM 498 C CA . ALA A 1 72 ? -23.885 -2.675 25.630 1.00 31.99 75 ALA A CA 1
ATOM 499 C C . ALA A 1 72 ? -23.603 -1.942 26.940 1.00 31.75 75 ALA A C 1
ATOM 500 O O . ALA A 1 72 ? -24.458 -1.899 27.815 1.00 31.77 75 ALA A O 1
ATOM 502 N N . ALA A 1 73 ? -22.405 -1.372 27.060 1.00 31.20 76 ALA A N 1
ATOM 503 C CA . ALA A 1 73 ? -22.006 -0.624 28.249 1.00 30.75 76 ALA A CA 1
ATOM 504 C C . ALA A 1 73 ? -22.845 0.641 28.408 1.00 30.71 76 ALA A C 1
ATOM 505 O O . ALA A 1 73 ? -23.270 0.955 29.504 1.00 30.50 76 ALA A O 1
ATOM 507 N N . VAL A 1 74 ? -23.084 1.353 27.310 1.00 30.76 77 VAL A N 1
ATOM 508 C CA . VAL A 1 74 ? -23.895 2.572 27.329 1.00 31.05 77 VAL A CA 1
ATOM 509 C C . VAL A 1 74 ? -25.336 2.245 27.721 1.00 31.37 77 VAL A C 1
ATOM 510 O O . VAL A 1 74 ? -25.941 2.953 28.515 1.00 30.87 77 VAL A O 1
ATOM 514 N N . ARG A 1 75 ? -25.874 1.169 27.159 1.00 31.80 78 ARG A N 1
ATOM 515 C CA . ARG A 1 75 ? -27.228 0.729 27.478 1.00 32.45 78 ARG A CA 1
ATOM 516 C C . ARG A 1 75 ? -27.342 0.280 28.933 1.00 31.62 78 ARG A C 1
ATOM 517 O O . ARG A 1 75 ? -28.382 0.472 29.552 1.00 31.58 78 ARG A O 1
ATOM 525 N N . ALA A 1 76 ? -26.271 -0.310 29.464 1.00 30.92 79 ALA A N 1
ATOM 526 C CA . ALA A 1 76 ? -26.207 -0.714 30.868 1.00 30.54 79 ALA A CA 1
ATOM 527 C C . ALA A 1 76 ? -26.175 0.500 31.798 1.00 30.00 79 ALA A C 1
ATOM 528 O O . ALA A 1 76 ? -26.746 0.456 32.884 1.00 29.77 79 ALA A O 1
ATOM 530 N N . GLY A 1 77 ? -25.505 1.571 31.371 1.00 29.08 80 GLY A N 1
ATOM 531 C CA . GLY A 1 77 ? -25.492 2.821 32.116 1.00 28.64 80 GLY A CA 1
ATOM 532 C C . GLY A 1 77 ? -26.856 3.485 32.102 1.00 28.26 80 GLY A C 1
ATOM 533 O O . GLY A 1 77 ? -27.316 3.982 33.123 1.00 27.72 80 GLY A O 1
ATOM 534 N N . ASN A 1 78 ? -27.505 3.472 30.940 1.00 28.06 81 ASN A N 1
ATOM 535 C CA . ASN A 1 78 ? -28.851 4.017 30.781 1.00 28.29 81 ASN A CA 1
ATOM 536 C C . ASN A 1 78 ? -29.866 3.244 31.629 1.00 28.16 81 ASN A C 1
ATOM 537 O O . ASN A 1 78 ? -30.745 3.837 32.228 1.00 27.77 81 ASN A O 1
ATOM 542 N N . SER A 1 79 ? -29.725 1.922 31.688 1.00 28.38 82 SER A N 1
ATOM 543 C CA . SER A 1 79 ? -30.605 1.092 32.517 1.00 28.84 82 SER A CA 1
ATOM 544 C C . SER A 1 79 ? -30.370 1.348 34.004 1.00 28.24 82 SER A C 1
ATOM 545 O O . SER A 1 79 ? -31.304 1.286 34.789 1.00 27.87 82 SER A O 1
ATOM 548 N N . ALA A 1 80 ? -29.123 1.636 34.381 1.00 27.58 83 ALA A N 1
ATOM 549 C CA . ALA A 1 80 ? -28.797 1.942 35.773 1.00 27.30 83 ALA A CA 1
ATOM 550 C C . ALA A 1 80 ? -29.460 3.249 36.201 1.00 26.77 83 ALA A C 1
ATOM 551 O O . ALA A 1 80 ? -29.860 3.394 37.347 1.00 26.25 83 ALA A O 1
ATOM 553 N N . ILE A 1 81 ? -29.583 4.197 35.273 1.00 26.38 84 ILE A N 1
ATOM 554 C CA . ILE A 1 81 ? -30.269 5.448 35.557 1.00 26.20 84 ILE A CA 1
ATOM 555 C C . ILE A 1 81 ? -31.746 5.143 35.813 1.00 26.14 84 ILE A C 1
ATOM 556 O O . ILE A 1 81 ? -32.313 5.627 36.790 1.00 25.56 84 ILE A O 1
ATOM 561 N N . ALA A 1 82 ? -32.351 4.330 34.945 1.00 25.98 85 ALA A N 1
ATOM 562 C CA . ALA A 1 82 ? -33.756 3.958 35.102 1.00 26.41 85 ALA A CA 1
ATOM 563 C C . ALA A 1 82 ? -33.971 3.274 36.447 1.00 26.43 85 ALA A C 1
ATOM 564 O O . ALA A 1 82 ? -34.913 3.601 37.154 1.00 26.73 85 ALA A O 1
ATOM 566 N N . ALA A 1 83 ? -33.073 2.364 36.815 1.00 26.43 86 ALA A N 1
ATOM 567 C CA . ALA A 1 83 ? -33.184 1.632 38.079 1.00 26.56 86 ALA A CA 1
ATOM 568 C C . ALA A 1 83 ? -33.017 2.544 39.296 1.00 26.95 86 ALA A C 1
ATOM 569 O O . ALA A 1 83 ? -33.701 2.360 40.304 1.00 27.04 86 ALA A O 1
ATOM 571 N N . GLN A 1 84 ? -32.139 3.542 39.189 1.00 27.22 87 GLN A N 1
ATOM 572 C CA . GLN A 1 84 ? -31.919 4.509 40.265 1.00 27.66 87 GLN A CA 1
ATOM 573 C C . GLN A 1 84 ? -33.140 5.415 40.457 1.00 28.51 87 GLN A C 1
ATOM 574 O O . GLN A 1 84 ? -33.482 5.762 41.579 1.00 27.91 87 GLN A O 1
ATOM 580 N N . VAL A 1 85 ? -33.796 5.779 39.358 1.00 29.25 88 VAL A N 1
ATOM 581 C CA . VAL A 1 85 ? -35.018 6.575 39.415 1.00 30.56 88 VAL A CA 1
ATOM 582 C C . VAL A 1 85 ? -36.153 5.778 40.071 1.00 31.44 88 VAL A C 1
ATOM 583 O O . VAL A 1 85 ? -36.940 6.341 40.821 1.00 31.46 88 VAL A O 1
ATOM 587 N N . GLU A 1 86 ? -36.222 4.478 39.793 1.00 32.80 89 GLU A N 1
ATOM 588 C CA . GLU A 1 86 ? -37.157 3.569 40.474 1.00 34.23 89 GLU A CA 1
ATOM 589 C C . GLU A 1 86 ? -36.982 3.621 41.992 1.00 34.55 89 GLU A C 1
ATOM 590 O O . GLU A 1 86 ? -37.963 3.724 42.723 1.00 34.58 89 GLU A O 1
ATOM 604 N N . GLU A 1 88 ? -35.483 5.954 43.860 1.00 35.51 91 GLU A N 1
ATOM 605 C CA . GLU A 1 88 ? -35.784 7.290 44.361 1.00 35.65 91 GLU A CA 1
ATOM 606 C C . GLU A 1 88 ? -36.437 8.093 43.236 1.00 35.46 91 GLU A C 1
ATOM 607 O O . GLU A 1 88 ? -35.743 8.724 42.447 1.00 35.02 91 GLU A O 1
ATOM 613 N N . PRO A 1 89 ? -37.768 8.021 43.142 1.00 35.70 92 PRO A N 1
ATOM 614 C CA . PRO A 1 89 ? -38.538 8.755 42.122 1.00 35.67 92 PRO A CA 1
ATOM 615 C C . PRO A 1 89 ? -38.338 10.272 42.060 1.00 35.38 92 PRO A C 1
ATOM 616 O O . PRO A 1 89 ? -38.606 10.852 41.009 1.00 35.78 92 PRO A O 1
ATOM 620 N N . ASP A 1 90 ? -37.882 10.903 43.136 1.00 35.25 93 ASP A N 1
ATOM 621 C CA . ASP A 1 90 ? -37.550 12.333 43.105 1.00 35.23 93 ASP A CA 1
ATOM 622 C C . ASP A 1 90 ? -36.395 12.671 42.140 1.00 34.44 93 ASP A C 1
ATOM 623 O O . ASP A 1 90 ? -36.199 13.840 41.800 1.00 34.52 93 ASP A O 1
ATOM 628 N N . LEU A 1 91 ? -35.636 11.660 41.712 1.00 33.22 94 LEU A N 1
ATOM 629 C CA . LEU A 1 91 ? -34.579 11.844 40.714 1.00 32.33 94 LEU A CA 1
ATOM 630 C C . LEU A 1 91 ? -35.088 11.900 39.274 1.00 32.05 94 LEU A C 1
ATOM 631 O O . LEU A 1 91 ? -34.310 12.194 38.377 1.00 31.40 94 LEU A O 1
ATOM 636 N N . GLU A 1 92 ? -36.362 11.592 39.041 1.00 31.78 95 GLU A N 1
ATOM 637 C CA . GLU A 1 92 ? -36.921 11.639 37.687 1.00 32.18 95 GLU A CA 1
ATOM 638 C C . GLU A 1 92 ? -36.566 12.980 37.039 1.00 31.05 95 GLU A C 1
ATOM 639 O O . GLU A 1 92 ? -36.653 14.031 37.667 1.00 31.45 95 GLU A O 1
ATOM 645 N N . GLY A 1 93 ? -36.127 12.922 35.791 1.00 30.10 96 GLY A N 1
ATOM 646 C CA . GLY A 1 93 ? -35.625 14.093 35.100 1.00 29.22 96 GLY A CA 1
ATOM 647 C C . GLY A 1 93 ? -34.122 14.065 34.897 1.00 28.40 96 GLY A C 1
ATOM 648 O O . GLY A 1 93 ? -33.624 14.662 33.949 1.00 28.37 96 GLY A O 1
ATOM 657 N N . GLY A 1 95 ? -30.297 13.013 33.933 1.00 24.28 98 GLY A N 1
ATOM 658 C CA . GLY A 1 95 ? -29.705 12.371 32.775 1.00 23.23 98 GLY A CA 1
ATOM 659 C C . GLY A 1 95 ? -28.294 12.848 32.520 1.00 22.45 98 GLY A C 1
ATOM 660 O O . GLY A 1 95 ? -27.737 13.596 33.305 1.00 22.02 98 GLY A O 1
ATOM 661 N N . THR A 1 96 ? -27.721 12.429 31.404 1.00 21.89 99 THR A N 1
ATOM 662 C CA . THR A 1 96 ? -26.344 12.766 31.091 1.00 21.75 99 THR A CA 1
ATOM 663 C C . THR A 1 96 ? -26.027 12.542 29.624 1.00 21.77 99 THR A C 1
ATOM 664 O O . THR A 1 96 ? -26.614 11.677 28.966 1.00 21.80 99 THR A O 1
ATOM 668 N N . THR A 1 97 ? -25.099 13.340 29.114 1.00 21.70 100 THR A N 1
ATOM 669 C CA . THR A 1 97 ? -24.471 13.056 27.841 1.00 21.69 100 THR A CA 1
ATOM 670 C C . THR A 1 97 ? -23.466 11.942 28.070 1.00 21.82 100 THR A C 1
ATOM 671 O O . THR A 1 97 ? -23.137 11.590 29.208 1.00 22.00 100 THR A O 1
ATOM 675 N N . LEU A 1 98 ? -22.971 11.399 26.975 1.00 21.77 101 LEU A N 1
ATOM 676 C CA . LEU A 1 98 ? -21.814 10.528 27.010 1.00 21.92 101 LEU A CA 1
ATOM 677 C C . LEU A 1 98 ? -21.077 10.555 25.681 1.00 21.53 101 LEU A C 1
ATOM 678 O O . LEU A 1 98 ? -21.670 10.367 24.631 1.00 20.94 101 LEU A O 1
ATOM 683 N N . THR A 1 99 ? -19.770 10.774 25.751 1.00 21.60 102 THR A N 1
ATOM 684 C CA . THR A 1 99 ? -18.880 10.629 24.613 1.00 21.21 102 THR A CA 1
ATOM 685 C C . THR A 1 99 ? -17.718 9.774 25.103 1.00 21.54 102 THR A C 1
ATOM 686 O O . THR A 1 99 ? -17.104 10.076 26.137 1.00 20.55 102 THR A O 1
ATOM 690 N N . ALA A 1 100 ? -17.433 8.693 24.389 1.00 21.02 103 ALA A N 1
ATOM 691 C CA . ALA A 1 100 ? -16.384 7.784 24.814 1.00 21.60 103 ALA A CA 1
ATOM 692 C C . ALA A 1 100 ? -15.673 7.185 23.614 1.00 22.07 103 ALA A C 1
ATOM 693 O O . ALA A 1 100 ? -16.282 6.962 22.561 1.00 22.70 103 ALA A O 1
ATOM 695 N N . ILE A 1 101 ? -14.371 6.987 23.763 1.00 22.57 104 ILE A N 1
ATOM 696 C CA . ILE A 1 101 ? -13.551 6.324 22.759 1.00 23.36 104 ILE A CA 1
ATOM 697 C C . ILE A 1 101 ? -12.898 5.102 23.390 1.00 23.62 104 ILE A C 1
ATOM 698 O O . ILE A 1 101 ? -12.332 5.194 24.470 1.00 23.71 104 ILE A O 1
ATOM 703 N N . LEU A 1 102 ? -12.978 3.965 22.709 1.00 24.11 105 LEU A N 1
ATOM 704 C CA . LEU A 1 102 ? -12.288 2.755 23.124 1.00 24.53 105 LEU A CA 1
ATOM 705 C C . LEU A 1 102 ? -11.288 2.372 22.025 1.00 25.37 105 LEU A C 1
ATOM 706 O O . LEU A 1 102 ? -11.675 2.121 20.889 1.00 25.19 105 LEU A O 1
ATOM 711 N N . PHE A 1 103 ? -10.010 2.331 22.381 1.00 26.22 106 PHE A N 1
ATOM 712 C CA . PHE A 1 103 ? -8.919 2.108 21.439 1.00 27.21 106 PHE A CA 1
ATOM 713 C C . PHE A 1 103 ? -8.545 0.624 21.336 1.00 28.19 106 PHE A C 1
ATOM 714 O O . PHE A 1 103 ? -8.539 -0.093 22.336 1.00 28.44 106 PHE A O 1
ATOM 722 N N . ALA A 1 104 ? -8.228 0.189 20.117 1.00 29.36 107 ALA A N 1
ATOM 723 C CA . ALA A 1 104 ? -7.715 -1.154 19.842 1.00 30.36 107 ALA A CA 1
ATOM 724 C C . ALA A 1 104 ? -6.754 -1.093 18.658 1.00 31.03 107 ALA A C 1
ATOM 725 O O . ALA A 1 104 ? -7.154 -1.286 17.512 1.00 31.05 107 ALA A O 1
ATOM 727 N N . GLY A 1 105 ? -5.491 -0.797 18.948 1.00 31.92 108 GLY A N 1
ATOM 728 C CA . GLY A 1 105 ? -4.456 -0.689 17.930 1.00 32.15 108 GLY A CA 1
ATOM 729 C C . GLY A 1 105 ? -4.707 0.430 16.943 1.00 32.33 108 GLY A C 1
ATOM 730 O O . GLY A 1 105 ? -4.843 1.596 17.321 1.00 32.74 108 GLY A O 1
ATOM 731 N N . ASN A 1 106 ? -4.802 0.076 15.666 1.00 32.29 109 ASN A N 1
ATOM 732 C CA . ASN A 1 106 ? -5.039 1.074 14.623 1.00 32.11 109 ASN A CA 1
ATOM 733 C C . ASN A 1 106 ? -6.529 1.398 14.409 1.00 31.39 109 ASN A C 1
ATOM 734 O O . ASN A 1 106 ? -6.901 2.009 13.405 1.00 31.25 109 ASN A O 1
ATOM 739 N N . ARG A 1 107 ? -7.366 0.982 15.361 1.00 30.68 110 ARG A N 1
ATOM 740 C CA . ARG A 1 107 ? -8.801 1.234 15.338 1.00 30.20 110 ARG A CA 1
ATOM 741 C C . ARG A 1 107 ? -9.262 1.805 16.671 1.00 29.19 110 ARG A C 1
ATOM 742 O O . ARG A 1 107 ? -8.653 1.560 17.709 1.00 28.68 110 ARG A O 1
ATOM 750 N N . LEU A 1 108 ? -10.345 2.565 16.624 1.00 27.91 111 LEU A N 1
ATOM 751 C CA . LEU A 1 108 ? -11.078 2.936 17.820 1.00 27.34 111 LEU A CA 1
ATOM 752 C C . LEU A 1 108 ? -12.575 2.879 17.552 1.00 26.58 111 LEU A C 1
ATOM 753 O O . LEU A 1 108 ? -13.024 2.986 16.401 1.00 26.58 111 LEU A O 1
ATOM 758 N N . GLY A 1 109 ? -13.340 2.691 18.620 1.00 25.79 112 GLY A N 1
ATOM 759 C CA . GLY A 1 109 ? -14.781 2.845 18.590 1.00 25.12 112 GLY A CA 1
ATOM 760 C C . GLY A 1 109 ? -15.150 4.131 19.292 1.00 24.68 112 GLY A C 1
ATOM 761 O O . GLY A 1 109 ? -14.583 4.458 20.328 1.00 24.05 112 GLY A O 1
ATOM 762 N N . LEU A 1 110 ? -16.096 4.857 18.715 1.00 24.31 113 LEU A N 1
ATOM 763 C CA . LEU A 1 110 ? -16.575 6.119 19.246 1.00 24.41 113 LEU A CA 1
ATOM 764 C C . LEU A 1 110 ? -18.064 5.971 19.487 1.00 24.29 113 LEU A C 1
ATOM 765 O O . LEU A 1 110 ? -18.804 5.609 18.577 1.00 25.09 113 LEU A O 1
ATOM 770 N N . VAL A 1 111 ? -18.500 6.229 20.711 1.00 24.01 114 VAL A N 1
ATOM 771 C CA . VAL A 1 111 ? -19.916 6.237 21.034 1.00 23.54 114 VAL A CA 1
ATOM 772 C C . VAL A 1 111 ? -20.276 7.613 21.551 1.00 23.50 114 VAL A C 1
ATOM 773 O O . VAL A 1 111 ? -19.530 8.207 22.336 1.00 23.08 114 VAL A O 1
ATOM 777 N N . HIS A 1 112 ? -21.417 8.130 21.107 1.00 23.24 115 HIS A N 1
ATOM 778 C CA . HIS A 1 112 ? -21.776 9.506 21.390 1.00 23.39 115 HIS A CA 1
ATOM 779 C C . HIS A 1 112 ? -23.281 9.780 21.434 1.00 23.50 115 HIS A C 1
ATOM 780 O O . HIS A 1 112 ? -24.045 9.308 20.588 1.00 23.41 115 HIS A O 1
ATOM 787 N N . ILE A 1 113 ? -23.677 10.550 22.442 1.00 23.40 116 ILE A N 1
ATOM 788 C CA . ILE A 1 113 ? -25.011 11.119 22.553 1.00 23.60 116 ILE A CA 1
ATOM 789 C C . ILE A 1 113 ? -24.929 12.371 23.432 1.00 23.48 116 ILE A C 1
ATOM 790 O O . ILE A 1 113 ? -24.273 12.367 24.473 1.00 24.10 116 ILE A O 1
ATOM 795 N N . GLY A 1 114 ? -25.588 13.444 23.015 1.00 23.43 117 GLY A N 1
ATOM 796 C CA . GLY A 1 114 ? -25.608 14.682 23.777 1.00 23.36 117 GLY A CA 1
ATOM 797 C C . GLY A 1 114 ? -24.769 15.764 23.132 1.00 23.42 117 GLY A C 1
ATOM 798 O O . GLY A 1 114 ? -24.495 15.714 21.926 1.00 22.89 117 GLY A O 1
ATOM 799 N N . ASP A 1 115 ? -24.373 16.752 23.933 1.00 23.08 118 ASP A N 1
ATOM 800 C CA . ASP A 1 115 ? -23.658 17.920 23.418 1.00 23.20 118 ASP A CA 1
ATOM 801 C C . ASP A 1 115 ? -22.245 18.069 23.984 1.00 22.98 118 ASP A C 1
ATOM 802 O O . ASP A 1 115 ? -21.614 19.116 23.806 1.00 22.82 118 ASP A O 1
ATOM 807 N N . SER A 1 116 ? -21.748 17.027 24.653 1.00 22.64 119 SER A N 1
ATOM 808 C CA . SER A 1 116 ? -20.308 16.893 24.847 1.00 22.86 119 SER A CA 1
ATOM 809 C C . SER A 1 116 ? -19.699 16.640 23.469 1.00 22.69 119 SER A C 1
ATOM 810 O O . SER A 1 116 ? -20.415 16.344 22.510 1.00 22.71 119 SER A O 1
ATOM 813 N N . ARG A 1 117 ? -18.387 16.780 23.354 1.00 22.46 120 ARG A N 1
ATOM 814 C CA . ARG A 1 117 ? -17.746 16.681 22.054 1.00 22.49 120 ARG A CA 1
ATOM 815 C C . ARG A 1 117 ? -16.513 15.814 22.076 1.00 22.10 120 ARG A C 1
ATOM 816 O O . ARG A 1 117 ? -15.839 15.704 23.100 1.00 22.05 120 ARG A O 1
ATOM 824 N N . GLY A 1 118 ? -16.245 15.196 20.930 1.00 21.55 121 GLY A N 1
ATOM 825 C CA . GLY A 1 118 ? -14.978 14.554 20.641 1.00 21.34 121 GLY A CA 1
ATOM 826 C C . GLY A 1 118 ? -14.336 15.266 19.461 1.00 21.32 121 GLY A C 1
ATOM 827 O O . GLY A 1 118 ? -15.033 15.659 18.521 1.00 21.72 121 GLY A O 1
ATOM 828 N N . TYR A 1 119 ? -13.018 15.442 19.517 1.00 20.97 122 TYR A N 1
ATOM 829 C CA . TYR A 1 119 ? -12.236 16.019 18.431 1.00 21.06 122 TYR A CA 1
ATOM 830 C C . TYR A 1 119 ? -11.000 15.166 18.154 1.00 21.33 122 TYR A C 1
ATOM 831 O O . TYR A 1 119 ? -10.443 14.525 19.058 1.00 20.18 122 TYR A O 1
ATOM 840 N N . LEU A 1 120 ? -10.560 15.204 16.902 1.00 21.79 123 LEU A N 1
ATOM 841 C CA . LEU A 1 120 ? -9.273 14.665 16.491 1.00 22.16 123 LEU A CA 1
ATOM 842 C C . LEU A 1 120 ? -8.385 15.800 15.988 1.00 22.42 123 LEU A C 1
ATOM 843 O O . LEU A 1 120 ? -8.828 16.652 15.228 1.00 22.40 123 LEU A O 1
ATOM 848 N N . LEU A 1 121 ? -7.137 15.820 16.436 1.00 22.70 124 LEU A N 1
ATOM 849 C CA . LEU A 1 121 ? -6.109 16.662 15.840 1.00 23.00 124 LEU A CA 1
ATOM 850 C C . LEU A 1 121 ? -5.122 15.722 15.169 1.00 23.27 124 LEU A C 1
ATOM 851 O O . LEU A 1 121 ? -4.465 14.916 15.826 1.00 22.80 124 LEU A O 1
ATOM 856 N N . ARG A 1 122 ? -5.041 15.826 13.851 1.00 24.22 125 ARG A N 1
ATOM 857 C CA . ARG A 1 122 ? -4.196 14.969 13.035 1.00 24.70 125 ARG A CA 1
ATOM 858 C C . ARG A 1 122 ? -3.521 15.814 11.963 1.00 25.03 125 ARG A C 1
ATOM 859 O O . ARG A 1 122 ? -4.189 16.514 11.198 1.00 24.64 125 ARG A O 1
ATOM 867 N N . ASP A 1 123 ? -2.194 15.741 11.918 1.00 25.70 126 ASP A N 1
ATOM 868 C CA . ASP A 1 123 ? -1.385 16.456 10.933 1.00 26.29 126 ASP A CA 1
ATOM 869 C C . ASP A 1 123 ? -1.723 17.940 10.861 1.00 26.23 126 ASP A C 1
ATOM 870 O O . ASP A 1 123 ? -1.830 18.504 9.776 1.00 25.81 126 ASP A O 1
ATOM 875 N N . GLY A 1 124 ? -1.918 18.549 12.029 1.00 26.45 127 GLY A N 1
ATOM 876 C CA . GLY A 1 124 ? -2.140 19.978 12.156 1.00 27.00 127 GLY A CA 1
ATOM 877 C C . GLY A 1 124 ? -3.585 20.417 11.962 1.00 27.33 127 GLY A C 1
ATOM 878 O O . GLY A 1 124 ? -3.886 21.607 12.065 1.00 28.17 127 GLY A O 1
ATOM 879 N N . GLU A 1 125 ? -4.482 19.471 11.693 1.00 27.33 128 GLU A N 1
ATOM 880 C CA . GLU A 1 125 ? -5.866 19.788 11.350 1.00 27.20 128 GLU A CA 1
ATOM 881 C C . GLU A 1 125 ? -6.829 19.251 12.411 1.00 26.82 128 GLU A C 1
ATOM 882 O O . GLU A 1 125 ? -6.758 18.080 12.785 1.00 26.17 128 GLU A O 1
ATOM 885 N N . LEU A 1 126 ? -7.72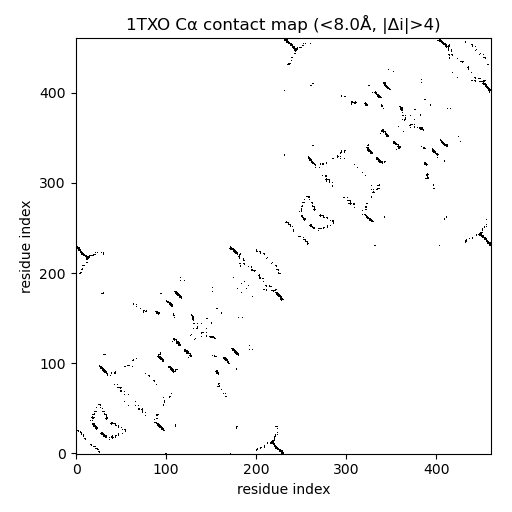4 20.117 12.881 1.00 26.56 129 LEU A N 1
ATOM 886 C CA . LEU A 1 126 ? -8.707 19.762 13.898 1.00 26.74 129 LEU A CA 1
ATOM 887 C C . LEU A 1 126 ? -10.062 19.446 13.257 1.00 26.85 129 LEU A C 1
ATOM 888 O O . LEU A 1 126 ? -10.563 20.209 12.431 1.00 26.95 129 LEU A O 1
ATOM 893 N N . THR A 1 127 ? -10.637 18.308 13.629 1.00 26.45 130 THR A N 1
ATOM 894 C CA . THR A 1 127 ? -11.967 17.924 13.176 1.00 26.28 130 THR A CA 1
ATOM 895 C C . THR A 1 127 ? -12.795 17.484 14.375 1.00 25.83 130 THR A C 1
ATOM 896 O O . THR A 1 127 ? -12.325 16.724 15.211 1.00 25.18 130 THR A O 1
ATOM 900 N N . GLN A 1 128 ? -14.020 17.986 14.473 1.00 25.38 131 GLN A N 1
ATOM 901 C CA . GLN A 1 128 ? -14.981 17.461 15.428 1.00 25.38 131 GLN A CA 1
ATOM 902 C C . GLN A 1 128 ? -15.507 16.134 14.867 1.00 25.16 131 GLN A C 1
ATOM 903 O O . GLN A 1 128 ? -15.991 16.086 13.738 1.00 25.14 131 GLN A O 1
ATOM 909 N N . ILE A 1 129 ? -15.387 15.062 15.644 1.00 24.77 132 ILE A N 1
ATOM 910 C CA . ILE A 1 129 ? -15.771 13.722 15.191 1.00 24.94 132 ILE A CA 1
ATOM 911 C C . ILE A 1 129 ? -17.105 13.245 15.773 1.00 24.85 132 ILE A C 1
ATOM 912 O O . ILE A 1 129 ? -17.536 12.120 15.499 1.00 24.80 132 ILE A O 1
ATOM 917 N N . THR A 1 130 ? -17.740 14.098 16.574 1.00 24.92 133 THR A N 1
ATOM 918 C CA . THR A 1 130 ? -19.094 13.858 17.066 1.00 25.10 133 THR A CA 1
ATOM 919 C C . THR A 1 130 ? -20.037 14.942 16.572 1.00 25.50 133 THR A C 1
ATOM 920 O O . THR A 1 130 ? -19.624 16.061 16.304 1.00 25.86 133 THR A O 1
ATOM 924 N N . LYS A 1 131 ? -21.313 14.597 16.502 1.00 26.06 134 LYS A N 1
ATOM 925 C CA . LYS A 1 131 ? -22.367 15.525 16.119 1.00 26.90 134 LYS A CA 1
ATOM 926 C C . LYS A 1 131 ? -23.141 15.937 17.364 1.00 26.49 134 LYS A C 1
ATOM 927 O O . LYS A 1 131 ? -23.635 15.078 18.100 1.00 25.99 134 LYS A O 1
ATOM 933 N N . ASP A 1 132 ? -23.226 17.245 17.590 1.00 26.57 135 ASP A N 1
ATOM 934 C CA . ASP A 1 132 ? -23.955 17.825 18.716 1.00 27.07 135 ASP A CA 1
ATOM 935 C C . ASP A 1 132 ? -25.435 17.491 18.627 1.00 27.79 135 ASP A C 1
ATOM 936 O O . ASP A 1 132 ? -26.035 17.635 17.562 1.00 27.30 135 ASP A O 1
ATOM 941 N N . ASP A 1 133 ? -26.017 17.091 19.755 1.00 28.07 136 ASP A N 1
ATOM 942 C CA . ASP A 1 133 ? -27.455 16.973 19.882 1.00 28.97 136 ASP A CA 1
ATOM 943 C C . ASP A 1 133 ? -27.953 18.242 20.548 1.00 29.05 136 ASP A C 1
ATOM 944 O O . ASP A 1 133 ? -28.367 18.229 21.704 1.00 29.85 136 ASP A O 1
ATOM 949 N N . THR A 1 134 ? -27.873 19.346 19.814 1.00 28.96 137 THR A N 1
ATOM 950 C CA . THR A 1 134 ? -28.337 20.637 20.298 1.00 29.20 137 THR A CA 1
ATOM 951 C C . THR A 1 134 ? -29.453 21.151 19.411 1.00 29.59 137 THR A C 1
ATOM 952 O O . THR A 1 134 ? -29.653 20.666 18.295 1.00 29.17 137 THR A O 1
ATOM 956 N N . PHE A 1 135 ? -30.158 22.159 19.907 1.00 30.10 138 PHE A N 1
ATOM 957 C CA . PHE A 1 135 ? -31.261 22.738 19.162 1.00 30.72 138 PHE A CA 1
ATOM 958 C C . PHE A 1 135 ? -30.756 23.397 17.882 1.00 31.41 138 PHE A C 1
ATOM 959 O O . PHE A 1 135 ? -31.374 23.252 16.832 1.00 31.48 138 PHE A O 1
ATOM 967 N N . VAL A 1 136 ? -29.631 24.104 17.959 1.00 32.32 139 VAL A N 1
ATOM 968 C CA . VAL A 1 136 ? -29.070 24.729 16.757 1.00 33.03 139 VAL A CA 1
ATOM 969 C C . VAL A 1 136 ? -28.651 23.713 15.696 1.00 33.77 139 VAL A C 1
ATOM 970 O O . VAL A 1 136 ? -28.803 23.978 14.505 1.00 33.39 139 VAL A O 1
ATOM 974 N N . GLN A 1 137 ? -28.152 22.549 16.111 1.00 34.67 140 GLN A N 1
ATOM 975 C CA . GLN A 1 137 ? -27.826 21.494 15.151 1.00 35.63 140 GLN A CA 1
ATOM 976 C C . GLN A 1 137 ? -29.081 20.978 14.453 1.00 36.68 140 GLN A C 1
ATOM 977 O O . GLN A 1 137 ? -29.024 20.626 13.281 1.00 36.75 140 GLN A O 1
ATOM 983 N N . THR A 1 138 ? -30.199 20.912 15.172 1.00 37.96 141 THR A N 1
ATOM 984 C CA . THR A 1 138 ? -31.478 20.538 14.562 1.00 39.21 141 THR A CA 1
ATOM 985 C C . THR A 1 138 ? -31.893 21.578 13.523 1.00 40.03 141 THR A C 1
ATOM 986 O O . THR A 1 138 ? -32.354 21.216 12.440 1.00 40.57 141 THR A O 1
ATOM 990 N N . LEU A 1 139 ? -31.714 22.857 13.850 1.00 40.85 142 LEU A N 1
ATOM 991 C CA . LEU A 1 139 ? -32.078 23.952 12.947 1.00 41.78 142 LEU A CA 1
ATOM 992 C C . LEU A 1 139 ? -31.158 24.026 11.722 1.00 42.90 142 LEU A C 1
ATOM 993 O O . LEU A 1 139 ? -31.584 24.465 10.655 1.00 42.89 142 LEU A O 1
ATOM 998 N N . VAL A 1 140 ? -29.910 23.590 11.870 1.00 44.16 143 VAL A N 1
ATOM 999 C CA . VAL A 1 140 ? -28.964 23.574 10.756 1.00 45.16 143 VAL A CA 1
ATOM 1000 C C . VAL A 1 140 ? -29.281 22.406 9.816 1.00 46.28 143 VAL A C 1
ATOM 1001 O O . VAL A 1 140 ? -29.170 22.539 8.596 1.00 46.44 143 VAL A O 1
ATOM 1005 N N . ASP A 1 141 ? -29.691 21.274 10.383 1.00 47.41 144 ASP A N 1
ATOM 1006 C CA . ASP A 1 141 ? -30.021 20.089 9.593 1.00 48.58 144 ASP A CA 1
ATOM 1007 C C . ASP A 1 141 ? -31.250 20.311 8.700 1.00 49.36 144 ASP A C 1
ATOM 1008 O O . ASP A 1 141 ? -31.363 19.697 7.640 1.00 49.63 144 ASP A O 1
ATOM 1013 N N . GLU A 1 142 ? -32.158 21.185 9.138 1.00 50.27 145 GLU A N 1
ATOM 1014 C CA . GLU A 1 142 ? -33.401 21.473 8.418 1.00 50.90 145 GLU A CA 1
ATOM 1015 C C . GLU A 1 142 ? -33.268 22.642 7.437 1.00 51.20 145 GLU A C 1
ATOM 1016 O O . GLU A 1 142 ? -34.204 22.939 6.696 1.00 51.38 145 GLU A O 1
ATOM 1022 N N . GLY A 1 143 ? -32.116 23.307 7.445 1.00 51.55 146 GLY A N 1
ATOM 1023 C CA . GLY A 1 143 ? -31.887 24.480 6.619 1.00 51.71 146 GLY A CA 1
ATOM 1024 C C . GLY A 1 143 ? -32.600 25.725 7.122 1.00 51.91 146 GLY A C 1
ATOM 1025 O O . GLY A 1 143 ? -32.790 26.676 6.365 1.00 52.04 146 GLY A O 1
ATOM 1026 N N . ARG A 1 144 ? -32.997 25.724 8.393 1.00 51.99 147 ARG A N 1
ATOM 1027 C CA . ARG A 1 144 ? -33.686 26.868 8.993 1.00 52.15 147 ARG A CA 1
ATOM 1028 C C . ARG A 1 144 ? -32.728 28.007 9.363 1.00 52.18 147 ARG A C 1
ATOM 1029 O O . ARG A 1 144 ? -33.123 29.173 9.355 1.00 52.04 147 ARG A O 1
ATOM 1037 N N . ILE A 1 145 ? -31.491 27.665 9.722 1.00 52.15 148 ILE A N 1
ATOM 1038 C CA . ILE A 1 145 ? -30.436 28.661 9.930 1.00 52.28 148 ILE A CA 1
ATOM 1039 C C . ILE A 1 145 ? -29.104 28.184 9.354 1.00 52.56 148 ILE A C 1
ATOM 1040 O O . ILE A 1 145 ? -28.958 27.023 8.962 1.00 52.41 148 ILE A O 1
ATOM 1045 N N . THR A 1 146 ? -28.138 29.097 9.319 1.00 53.01 149 THR A N 1
ATOM 1046 C CA . THR A 1 146 ? -26.794 28.805 8.827 1.00 53.44 149 THR A CA 1
ATOM 1047 C C . THR A 1 146 ? -25.882 28.467 10.008 1.00 53.76 149 THR A C 1
ATOM 1048 O O . THR A 1 146 ? -26.168 28.861 11.140 1.00 53.98 149 THR A O 1
ATOM 1052 N N . PRO A 1 147 ? -24.782 27.754 9.755 1.00 54.02 150 PRO A N 1
ATOM 1053 C CA . PRO A 1 147 ? -23.751 27.530 10.782 1.00 54.04 150 PRO A CA 1
ATOM 1054 C C . PRO A 1 147 ? -23.288 28.799 11.518 1.00 53.97 150 PRO A C 1
ATOM 1055 O O . PRO A 1 147 ? -22.921 28.716 12.692 1.00 54.13 150 PRO A O 1
ATOM 1059 N N . GLU A 1 148 ? -23.306 29.945 10.839 1.00 53.81 151 GLU A N 1
ATOM 1060 C CA . GLU A 1 148 ? -22.841 31.205 11.423 1.00 53.65 151 GLU A CA 1
ATOM 1061 C C . GLU A 1 148 ? -23.824 31.776 12.450 1.00 52.95 151 GLU A C 1
ATOM 1062 O O . GLU A 1 148 ? -23.407 32.250 13.507 1.00 52.92 151 GLU A O 1
ATOM 1068 N N . GLU A 1 149 ? -25.119 31.731 12.137 1.00 52.09 152 GLU A N 1
ATOM 1069 C CA . GLU A 1 149 ? -26.160 32.249 13.037 1.00 51.45 152 GLU A CA 1
ATOM 1070 C C . GLU A 1 149 ? -26.353 31.363 14.276 1.00 50.45 152 GLU A C 1
ATOM 1071 O O . GLU A 1 149 ? -26.874 31.819 15.292 1.00 50.40 152 GLU A O 1
ATOM 1077 N N . ALA A 1 150 ? -25.934 30.103 14.179 1.00 49.27 153 ALA A N 1
ATOM 1078 C CA . ALA A 1 150 ? -25.962 29.177 15.309 1.00 48.44 153 ALA A CA 1
ATOM 1079 C C . ALA A 1 150 ? -25.107 29.659 16.481 1.00 47.62 153 ALA A C 1
ATOM 1080 O O . ALA A 1 150 ? -25.434 29.389 17.634 1.00 47.44 153 ALA A O 1
ATOM 1082 N N . HIS A 1 151 ? -24.023 30.376 16.181 1.00 46.71 154 HIS A N 1
ATOM 1083 C CA . HIS A 1 151 ? -23.075 30.833 17.200 1.00 46.06 154 HIS A CA 1
ATOM 1084 C C . HIS A 1 151 ? -23.621 31.930 18.116 1.00 44.81 154 HIS A C 1
ATOM 1085 O O . HIS A 1 151 ? -23.084 32.144 19.199 1.00 44.65 154 HIS A O 1
ATOM 1092 N N . SER A 1 152 ? -24.672 32.625 17.682 1.00 43.29 155 SER A N 1
ATOM 1093 C CA . SER A 1 152 ? -25.284 33.693 18.476 1.00 42.22 155 SER A CA 1
ATOM 1094 C C . SER A 1 152 ? -26.736 33.400 18.893 1.00 40.86 155 SER A C 1
ATOM 1095 O O . SER A 1 152 ? -27.372 34.229 19.542 1.00 40.88 155 SER A O 1
ATOM 1098 N N . HIS A 1 153 ? -27.253 32.228 18.527 1.00 39.31 156 HIS A N 1
ATOM 1099 C CA . HIS A 1 153 ? -28.615 31.822 18.890 1.00 38.00 156 HIS A CA 1
ATOM 1100 C C . HIS A 1 153 ? -28.707 31.597 20.402 1.00 37.08 156 HIS A C 1
ATOM 1101 O O . HIS A 1 153 ? -27.867 30.898 20.962 1.00 36.70 156 HIS A O 1
ATOM 1108 N N . PRO A 1 154 ? -29.708 32.172 21.072 1.00 35.91 157 PRO A N 1
ATOM 1109 C CA . PRO A 1 154 ? -29.808 32.043 22.533 1.00 35.05 157 PRO A CA 1
ATOM 1110 C C . PRO A 1 154 ? -29.945 30.599 23.051 1.00 34.22 157 PRO A C 1
ATOM 1111 O O . PRO A 1 154 ? -29.598 30.348 24.201 1.00 34.30 157 PRO A O 1
ATOM 1115 N N . GLN A 1 155 ? -30.425 29.676 22.222 1.00 33.15 158 GLN A N 1
ATOM 1116 C CA . GLN A 1 155 ? -30.576 28.272 22.610 1.00 32.24 158 GLN A CA 1
ATOM 1117 C C . GLN A 1 155 ? -29.483 27.374 22.013 1.00 31.55 158 GLN A C 1
ATOM 1118 O O . GLN A 1 155 ? -29.682 26.173 21.829 1.00 30.87 158 GLN A O 1
ATOM 1124 N N . ARG A 1 156 ? -28.319 27.952 21.741 1.00 30.81 159 ARG A N 1
ATOM 1125 C CA . ARG A 1 156 ? -27.248 27.220 21.059 1.00 30.56 159 ARG A CA 1
ATOM 1126 C C . ARG A 1 156 ? -26.663 26.050 21.870 1.00 29.47 159 ARG A C 1
ATOM 1127 O O . ARG A 1 156 ? -26.186 25.087 21.283 1.00 29.34 159 ARG A O 1
ATOM 1135 N N . SER A 1 157 ? -26.712 26.129 23.197 1.00 28.61 160 SER A N 1
ATOM 1136 C CA . SER A 1 157 ? -26.227 25.036 24.057 1.00 28.16 160 SER A CA 1
ATOM 1137 C C . SER A 1 157 ? -27.318 24.031 24.446 1.00 27.58 160 SER A C 1
ATOM 1138 O O . SER A 1 157 ? -27.033 23.034 25.108 1.00 27.04 160 SER A O 1
ATOM 1141 N N . LEU A 1 158 ? -28.557 24.282 24.026 1.00 26.96 161 LEU A N 1
ATOM 1142 C CA . LEU A 1 158 ? -29.693 23.493 24.490 1.00 27.11 161 LEU A CA 1
ATOM 1143 C C . LEU A 1 158 ? -29.617 22.059 24.004 1.00 27.06 161 LEU A C 1
ATOM 1144 O O . LEU A 1 158 ? -29.580 21.800 22.807 1.00 26.72 161 LEU A O 1
ATOM 1149 N N . ILE A 1 159 ? -29.618 21.125 24.945 1.00 27.22 162 ILE A N 1
ATOM 1150 C CA . ILE A 1 159 ? -29.461 19.718 24.611 1.00 27.68 162 ILE A CA 1
ATOM 1151 C C . ILE A 1 159 ? -30.822 19.099 24.272 1.00 27.93 162 ILE A C 1
ATOM 1152 O O . ILE A 1 159 ? -31.829 19.399 24.907 1.00 27.63 162 ILE A O 1
ATOM 1165 N N . ARG A 1 161 ? -31.057 15.505 23.077 1.00 28.81 164 ARG A N 1
ATOM 1166 C CA . ARG A 1 161 ? -31.030 14.077 23.384 1.00 28.90 164 ARG A CA 1
ATOM 1167 C C . ARG A 1 161 ? -29.978 13.784 24.437 1.00 28.23 164 ARG A C 1
ATOM 1168 O O . ARG A 1 161 ? -28.931 14.424 24.477 1.00 28.00 164 ARG A O 1
ATOM 1176 N N . ALA A 1 162 ? -30.273 12.813 25.289 1.00 27.94 165 ALA A N 1
ATOM 1177 C CA . ALA A 1 162 ? -29.342 12.365 26.320 1.00 27.92 165 ALA A CA 1
ATOM 1178 C C . ALA A 1 162 ? -29.775 11.009 26.874 1.00 28.09 165 ALA A C 1
ATOM 1179 O O . ALA A 1 162 ? -30.827 10.475 26.506 1.00 27.81 165 ALA A O 1
ATOM 1181 N N . LEU A 1 163 ? -28.950 10.453 27.755 1.00 28.25 166 LEU A N 1
ATOM 1182 C CA . LEU A 1 163 ? -29.311 9.260 28.516 1.00 28.65 166 LEU A CA 1
ATOM 1183 C C . LEU A 1 163 ? -30.096 9.696 29.744 1.00 29.47 166 LEU A C 1
ATOM 1184 O O . LEU A 1 163 ? -29.540 10.320 30.647 1.00 28.93 166 LEU A O 1
ATOM 1189 N N . THR A 1 164 ? -31.392 9.386 29.753 1.00 30.65 167 THR A N 1
ATOM 1190 C CA . THR A 1 164 ? -32.307 9.747 30.839 1.00 31.90 167 THR A CA 1
ATOM 1191 C C . THR A 1 164 ? -33.010 8.519 31.430 1.00 32.83 167 THR A C 1
ATOM 1192 O O . THR A 1 164 ? -33.960 8.661 32.191 1.00 32.87 167 THR A O 1
ATOM 1196 N N . GLY A 1 165 ? -32.559 7.323 31.071 1.00 34.02 168 GLY A N 1
ATOM 1197 C CA . GLY A 1 165 ? -33.207 6.100 31.508 1.00 35.10 168 GLY A CA 1
ATOM 1198 C C . GLY A 1 165 ? -34.303 5.568 30.591 1.00 36.21 168 GLY A C 1
ATOM 1199 O O . GLY A 1 165 ? -34.829 4.491 30.846 1.00 36.30 168 GLY A O 1
ATOM 1200 N N . HIS A 1 166 ? -34.653 6.311 29.542 1.00 37.58 169 HIS A N 1
ATOM 1201 C CA . HIS A 1 166 ? -35.624 5.852 28.544 1.00 38.89 169 HIS A CA 1
ATOM 1202 C C . HIS A 1 166 ? -34.916 5.265 27.332 1.00 39.83 169 HIS A C 1
ATOM 1203 O O . HIS A 1 166 ? -33.691 5.317 27.238 1.00 40.25 169 HIS A O 1
ATOM 1210 N N . GLU A 1 167 ? -35.692 4.684 26.418 1.00 41.06 170 GLU A N 1
ATOM 1211 C CA . GLU A 1 167 ? -35.157 4.078 25.191 1.00 41.76 170 GLU A CA 1
ATOM 1212 C C . GLU A 1 167 ? -34.283 5.078 24.440 1.00 41.39 170 GLU A C 1
ATOM 1213 O O . GLU A 1 167 ? -34.721 6.196 24.179 1.00 41.63 170 GLU A O 1
ATOM 1219 N N . VAL A 1 168 ? -33.055 4.672 24.117 1.00 41.21 171 VAL A N 1
ATOM 1220 C CA . VAL A 1 168 ? -32.097 5.522 23.393 1.00 41.07 171 VAL A CA 1
ATOM 1221 C C . VAL A 1 168 ? -31.253 4.734 22.402 1.00 40.61 171 VAL A C 1
ATOM 1222 O O . VAL A 1 168 ? -30.962 3.558 22.617 1.00 41.06 171 VAL A O 1
ATOM 1226 N N . GLU A 1 169 ? -30.835 5.412 21.338 1.00 39.88 172 GLU A N 1
ATOM 1227 C CA . GLU A 1 169 ? -29.927 4.850 20.349 1.00 39.36 172 GLU A CA 1
ATOM 1228 C C . GLU A 1 169 ? -28.738 5.795 20.183 1.00 38.77 172 GLU A C 1
ATOM 1229 O O . GLU A 1 169 ? -28.828 6.760 19.429 1.00 38.74 172 GLU A O 1
ATOM 1231 N N . PRO A 1 170 ? -27.634 5.547 20.887 1.00 37.92 173 PRO A N 1
ATOM 1232 C CA . PRO A 1 170 ? -26.436 6.373 20.696 1.00 37.40 173 PRO A CA 1
ATOM 1233 C C . PRO A 1 170 ? -25.786 6.084 19.348 1.00 36.53 173 PRO A C 1
ATOM 1234 O O . PRO A 1 170 ? -25.974 5.004 18.786 1.00 36.01 173 PRO A O 1
ATOM 1238 N N . THR A 1 171 ? -25.041 7.055 18.838 1.00 35.76 174 THR A N 1
ATOM 1239 C CA . THR A 1 171 ? -24.289 6.884 17.604 1.00 35.25 174 THR A CA 1
ATOM 1240 C C . THR A 1 171 ? -22.996 6.124 17.882 1.00 34.66 174 THR A C 1
ATOM 1241 O O . THR A 1 171 ? -22.255 6.474 18.796 1.00 34.20 174 THR A O 1
ATOM 1245 N N . LEU A 1 172 ? -22.756 5.069 17.107 1.00 33.87 175 LEU A N 1
ATOM 1246 C CA . LEU A 1 172 ? -21.542 4.268 17.188 1.00 33.87 175 LEU A CA 1
ATOM 1247 C C . LEU A 1 172 ? -20.804 4.324 15.860 1.00 33.46 175 LEU A C 1
ATOM 1248 O O . LEU A 1 172 ? -21.392 4.042 14.820 1.00 33.11 175 LEU A O 1
ATOM 1253 N N . THR A 1 173 ? -19.519 4.668 15.910 1.00 32.94 176 THR A N 1
ATOM 1254 C CA . THR A 1 173 ? -18.669 4.767 14.723 1.00 32.93 176 THR A CA 1
ATOM 1255 C C . THR A 1 173 ? -17.340 4.073 14.974 1.00 32.42 176 THR A C 1
ATOM 1256 O O . THR A 1 173 ? -16.729 4.270 16.021 1.00 31.85 176 THR A O 1
ATOM 1268 N N . ARG A 1 175 ? -13.503 4.137 13.759 1.00 30.54 178 ARG A N 1
ATOM 1269 C CA . ARG A 1 175 ? -12.566 5.035 13.100 1.00 30.24 178 ARG A CA 1
ATOM 1270 C C . ARG A 1 175 ? -11.170 4.443 13.077 1.00 30.07 178 ARG A C 1
ATOM 1271 O O . ARG A 1 175 ? -10.832 3.569 13.873 1.00 29.63 178 ARG A O 1
ATOM 1279 N N . GLU A 1 176 ? -10.359 4.932 12.151 1.00 30.28 179 GLU A N 1
ATOM 1280 C CA . GLU A 1 176 ? -8.944 4.598 12.107 1.00 30.58 179 GLU A CA 1
ATOM 1281 C C . GLU A 1 176 ? -8.183 5.496 13.080 1.00 30.29 179 GLU A C 1
ATOM 1282 O O . GLU A 1 176 ? -8.411 6.701 13.116 1.00 30.39 179 GLU A O 1
ATOM 1288 N N . ALA A 1 177 ? -7.274 4.892 13.841 1.00 30.01 180 ALA A N 1
ATOM 1289 C CA . ALA A 1 177 ? -6.395 5.592 14.770 1.00 30.09 180 ALA A CA 1
ATOM 1290 C C . ALA A 1 177 ? -4.946 5.461 14.308 1.00 29.98 180 ALA A C 1
ATOM 1291 O O . ALA A 1 177 ? -4.518 4.378 13.889 1.00 30.43 180 ALA A O 1
ATOM 1293 N N . ARG A 1 178 ? -4.199 6.558 14.409 1.00 29.47 181 ARG A N 1
ATOM 1294 C CA . ARG A 1 178 ? -2.806 6.626 13.974 1.00 29.00 181 ARG A CA 1
ATOM 1295 C C . ARG A 1 178 ? -1.912 7.152 15.084 1.00 28.64 181 ARG A C 1
ATOM 1296 O O . ARG A 1 178 ? -2.334 7.984 15.881 1.00 27.88 181 ARG A O 1
ATOM 1304 N N . ALA A 1 179 ? -0.664 6.689 15.102 1.00 27.87 182 ALA A N 1
ATOM 1305 C CA . ALA A 1 179 ? 0.375 7.309 15.907 1.00 27.59 182 ALA A CA 1
ATOM 1306 C C . ALA A 1 179 ? 0.495 8.782 15.510 1.00 27.22 182 ALA A C 1
ATOM 1307 O O . ALA A 1 179 ? 0.398 9.125 14.326 1.00 26.90 182 ALA A O 1
ATOM 1309 N N . GLY A 1 180 ? 0.678 9.649 16.504 1.00 26.54 183 GLY A N 1
ATOM 1310 C CA . GLY A 1 180 ? 0.713 11.086 16.278 1.00 26.01 183 GLY A CA 1
ATOM 1311 C C . GLY A 1 180 ? -0.627 11.800 16.439 1.00 25.48 183 GLY A C 1
ATOM 1312 O O . GLY A 1 180 ? -0.649 13.028 16.547 1.00 25.15 183 GLY A O 1
ATOM 1313 N N . ASP A 1 181 ? -1.733 11.052 16.436 1.00 24.39 184 ASP A N 1
ATOM 1314 C CA . ASP A 1 181 ? -3.061 11.624 16.675 1.00 24.01 184 ASP A CA 1
ATOM 1315 C C . ASP A 1 181 ? -3.137 12.172 18.087 1.00 23.30 184 ASP A C 1
ATOM 1316 O O . ASP A 1 181 ? -2.597 11.580 19.008 1.00 23.03 184 ASP A O 1
ATOM 1321 N N . ARG A 1 182 ? -3.861 13.269 18.253 1.00 22.96 185 ARG A N 1
ATOM 1322 C CA . ARG A 1 182 ? -4.254 13.757 19.563 1.00 22.57 185 ARG A CA 1
ATOM 1323 C C . ARG A 1 182 ? -5.781 13.868 19.601 1.00 22.14 185 ARG A C 1
ATOM 1324 O O . ARG A 1 182 ? -6.393 14.427 18.686 1.00 22.17 185 ARG A O 1
ATOM 1332 N N . TYR A 1 183 ? -6.386 13.338 20.658 1.00 21.37 186 TYR A N 1
ATOM 1333 C CA . TYR A 1 183 ? -7.830 13.378 20.828 1.00 21.04 186 TYR A CA 1
ATOM 1334 C C . TYR A 1 183 ? -8.202 14.307 21.971 1.00 20.56 186 TYR A C 1
ATOM 1335 O O . TYR A 1 183 ? -7.457 14.449 22.938 1.00 20.54 186 TYR A O 1
ATOM 1344 N N . LEU A 1 184 ? -9.355 14.948 21.845 1.00 20.23 187 LEU A N 1
ATOM 1345 C CA . LEU A 1 184 ? -9.921 15.730 22.926 1.00 19.91 187 LEU A CA 1
ATOM 1346 C C . LEU A 1 184 ? -11.369 15.308 23.142 1.00 19.84 187 LEU A C 1
ATOM 1347 O O . LEU A 1 184 ? -12.151 15.274 22.193 1.00 19.71 187 LEU A O 1
ATOM 1352 N N . LEU A 1 185 ? -11.708 14.967 24.379 1.00 19.52 188 LEU A N 1
ATOM 1353 C CA . LEU A 1 185 ? -13.097 14.887 24.806 1.00 19.94 188 LEU A CA 1
ATOM 1354 C C . LEU A 1 185 ? -13.358 16.088 25.699 1.00 20.14 188 LEU A C 1
ATOM 1355 O O . LEU A 1 185 ? -12.503 16.470 26.498 1.00 20.27 188 LEU A O 1
ATOM 1360 N N . CYS A 1 186 ? -14.525 16.695 25.572 1.00 20.00 189 CYS A N 1
ATOM 1361 C CA . CYS A 1 186 ? -14.855 17.845 26.406 1.00 20.20 189 CYS A CA 1
ATOM 1362 C C . CYS A 1 186 ? -16.352 17.987 26.636 1.00 20.40 189 CYS A C 1
ATOM 1363 O O . CYS A 1 186 ? -17.153 17.579 25.802 1.00 19.72 189 CYS A O 1
ATOM 1366 N N . SER A 1 187 ? -16.720 18.551 27.784 1.00 20.36 190 SER A N 1
ATOM 1367 C CA . SER A 1 187 ? -18.091 18.945 28.030 1.00 20.69 190 SER A CA 1
ATOM 1368 C C . SER A 1 187 ? -18.321 20.296 27.362 1.00 21.33 190 SER A C 1
ATOM 1369 O O . SER A 1 187 ? -17.362 20.993 26.997 1.00 21.07 190 SER A O 1
ATOM 1372 N N . ASP A 1 188 ? -19.591 20.662 27.200 1.00 21.92 191 ASP A N 1
ATOM 1373 C CA . ASP A 1 188 ? -19.942 21.947 26.605 1.00 22.56 191 ASP A CA 1
ATOM 1374 C C . ASP A 1 188 ? -19.444 23.134 27.435 1.00 22.79 191 ASP A C 1
ATOM 1375 O O . ASP A 1 188 ? -19.429 24.253 26.949 1.00 22.94 191 ASP A O 1
ATOM 1380 N N . GLY A 1 189 ? -19.016 22.886 28.671 1.00 22.79 192 GLY A N 1
ATOM 1381 C CA . GLY A 1 189 ? -18.374 23.914 29.470 1.00 23.18 192 GLY A CA 1
ATOM 1382 C C . GLY A 1 189 ? -17.092 24.457 28.864 1.00 23.10 192 GLY A C 1
ATOM 1383 O O . GLY A 1 189 ? -16.674 25.561 29.208 1.00 23.73 192 GLY A O 1
ATOM 1384 N N . LEU A 1 190 ? -16.456 23.685 27.986 1.00 23.30 193 LEU A N 1
ATOM 1385 C CA . LEU A 1 190 ? -15.328 24.176 27.196 1.00 23.60 193 LEU A CA 1
ATOM 1386 C C . LEU A 1 190 ? -15.785 24.870 25.921 1.00 24.21 193 LEU A C 1
ATOM 1387 O O . LEU A 1 190 ? -15.424 26.022 25.671 1.00 24.46 193 LEU A O 1
ATOM 1392 N N . SER A 1 191 ? -16.555 24.153 25.108 1.00 24.72 194 SER A N 1
ATOM 1393 C CA . SER A 1 191 ? -16.823 24.561 23.731 1.00 25.33 194 SER A CA 1
ATOM 1394 C C . SER A 1 191 ? -17.886 25.648 23.591 1.00 26.00 194 SER A C 1
ATOM 1395 O O . SER A 1 191 ? -17.957 26.296 22.549 1.00 25.65 194 SER A O 1
ATOM 1398 N N . ASP A 1 192 ? -18.711 25.846 24.619 1.00 26.91 195 ASP A N 1
ATOM 1399 C CA . ASP A 1 192 ? -19.655 26.962 24.615 1.00 27.41 195 ASP A CA 1
ATOM 1400 C C . ASP A 1 192 ? -18.873 28.310 24.631 1.00 28.15 195 ASP A C 1
ATOM 1401 O O . ASP A 1 192 ? -19.052 29.126 23.719 1.00 28.03 195 ASP A O 1
ATOM 1406 N N . PRO A 1 193 ? -18.015 28.551 25.630 1.00 28.36 196 PRO A N 1
ATOM 1407 C CA . PRO A 1 193 ? -17.206 29.784 25.663 1.00 28.88 196 PRO A CA 1
ATOM 1408 C C . PRO A 1 193 ? -15.955 29.843 24.777 1.00 29.12 196 PRO A C 1
ATOM 1409 O O . PRO A 1 193 ? -15.515 30.955 24.515 1.00 29.57 196 PRO A O 1
ATOM 1413 N N . VAL A 1 194 ? -15.392 28.708 24.355 1.00 29.16 197 VAL A N 1
ATOM 1414 C CA . VAL A 1 194 ? -14.118 28.683 23.638 1.00 29.07 197 VAL A CA 1
ATOM 1415 C C . VAL A 1 194 ? -14.320 28.127 22.225 1.00 29.30 197 VAL A C 1
ATOM 1416 O O . VAL A 1 194 ? -14.881 27.045 22.032 1.00 29.27 197 VAL A O 1
ATOM 1420 N N . SER A 1 195 ? -13.858 28.887 21.237 1.00 29.42 198 SER A N 1
ATOM 1421 C CA . SER A 1 195 ? -13.997 28.518 19.830 1.00 29.08 198 SER A CA 1
ATOM 1422 C C . SER A 1 195 ? -12.992 27.446 19.440 1.00 29.04 198 SER A C 1
ATOM 1423 O O . SER A 1 195 ? -12.005 27.236 20.140 1.00 28.71 198 SER A O 1
ATOM 1426 N N . ASP A 1 196 ? -13.230 26.800 18.301 1.00 29.05 199 ASP A N 1
ATOM 1427 C CA . ASP A 1 196 ? -12.351 25.749 17.797 1.00 29.32 199 ASP A CA 1
ATOM 1428 C C . ASP A 1 196 ? -10.969 26.285 17.438 1.00 29.37 199 ASP A C 1
ATOM 1429 O O . ASP A 1 196 ? -9.988 25.573 17.597 1.00 28.99 199 ASP A O 1
ATOM 1434 N N . GLU A 1 197 ? -10.893 27.529 16.953 1.00 29.23 200 GLU A N 1
ATOM 1435 C CA . GLU A 1 197 ? -9.606 28.150 16.643 1.00 29.44 200 GLU A CA 1
ATOM 1436 C C . GLU A 1 197 ? -8.729 28.197 17.887 1.00 29.29 200 GLU A C 1
ATOM 1437 O O . GLU A 1 197 ? -7.547 27.848 17.842 1.00 29.61 200 GLU A O 1
ATOM 1439 N N . THR A 1 198 ? -9.314 28.624 18.998 1.00 29.28 201 THR A N 1
ATOM 1440 C CA . THR A 1 198 ? -8.587 28.717 20.261 1.00 29.34 201 THR A CA 1
ATOM 1441 C C . THR A 1 198 ? -8.275 27.330 20.845 1.00 28.50 201 THR A C 1
ATOM 1442 O O . THR A 1 198 ? -7.196 27.119 21.402 1.00 27.91 201 THR A O 1
ATOM 1446 N N . ILE A 1 199 ? -9.219 26.396 20.724 1.00 27.73 202 ILE A N 1
ATOM 1447 C 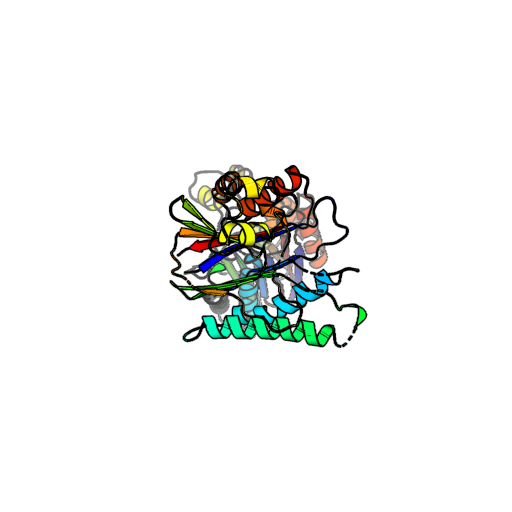CA . ILE A 1 199 ? -8.997 25.025 21.166 1.00 27.36 202 ILE A CA 1
ATOM 1448 C C . ILE A 1 199 ? -7.800 24.422 20.422 1.00 27.62 202 ILE A C 1
ATOM 1449 O O . ILE A 1 199 ? -6.980 23.737 21.024 1.00 27.21 202 ILE A O 1
ATOM 1454 N N . LEU A 1 200 ? -7.701 24.700 19.123 1.00 27.80 203 LEU A N 1
ATOM 1455 C CA . LEU A 1 200 ? -6.617 24.178 18.300 1.00 28.46 203 LEU A CA 1
ATOM 1456 C C . LEU A 1 200 ? -5.253 24.644 18.816 1.00 28.54 203 LEU A C 1
ATOM 1457 O O . LEU A 1 200 ? -4.338 23.841 18.937 1.00 28.46 203 LEU A O 1
ATOM 1462 N N . GLU A 1 201 ? -5.137 25.928 19.143 1.00 29.01 204 GLU A N 1
ATOM 1463 C CA . GLU A 1 201 ? -3.877 26.478 19.650 1.00 29.53 204 GLU A CA 1
ATOM 1464 C C . GLU A 1 201 ? -3.467 25.803 20.954 1.00 28.54 204 GLU A C 1
ATOM 1465 O O . GLU A 1 201 ? -2.305 25.451 21.133 1.00 28.49 204 GLU A O 1
ATOM 1471 N N . ALA A 1 202 ? -4.431 25.606 21.851 1.00 27.87 205 ALA A N 1
ATOM 1472 C CA . ALA A 1 202 ? -4.189 24.921 23.123 1.00 27.30 205 ALA A CA 1
ATOM 1473 C C . ALA A 1 202 ? -3.794 23.449 22.945 1.00 27.06 205 ALA A C 1
ATOM 1474 O O . ALA A 1 202 ? -2.997 22.910 23.720 1.00 26.52 205 ALA A O 1
ATOM 1476 N N . LEU A 1 203 ? -4.354 22.807 21.922 1.00 26.83 206 LEU A N 1
ATOM 1477 C CA . LEU A 1 203 ? -4.054 21.412 21.614 1.00 26.71 206 LEU A CA 1
ATOM 1478 C C . LEU A 1 203 ? -2.673 21.209 20.973 1.00 27.04 206 LEU A C 1
ATOM 1479 O O . LEU A 1 203 ? -2.147 20.102 20.974 1.00 26.85 206 LEU A O 1
ATOM 1484 N N . GLN A 1 204 ? -2.075 22.272 20.451 1.00 27.77 207 GLN A N 1
ATOM 1485 C CA . GLN A 1 204 ? -0.706 22.188 19.935 1.00 28.49 207 GLN A CA 1
ATOM 1486 C C . GLN A 1 204 ? 0.383 22.424 21.004 1.00 28.99 207 GLN A C 1
ATOM 1487 O O . GLN A 1 204 ? 1.573 22.351 20.701 1.00 28.96 207 GLN A O 1
ATOM 1493 N N . ILE A 1 205 ? -0.022 22.667 22.248 1.00 29.22 208 ILE A N 1
ATOM 1494 C CA . ILE A 1 205 ? 0.913 22.666 23.373 1.00 29.69 208 ILE A CA 1
ATOM 1495 C C . ILE A 1 205 ? 1.455 21.239 23.550 1.00 29.72 208 ILE A C 1
ATOM 1496 O O . ILE A 1 205 ? 0.670 20.318 23.755 1.00 30.00 208 ILE A O 1
ATOM 1501 N N . PRO A 1 206 ? 2.777 21.048 23.468 1.00 29.95 209 PRO A N 1
ATOM 1502 C CA . PRO A 1 206 ? 3.367 19.700 23.405 1.00 30.14 209 PRO A CA 1
ATOM 1503 C C . PRO A 1 206 ? 2.972 18.714 24.504 1.00 30.31 209 PRO A C 1
ATOM 1504 O O . PRO A 1 206 ? 2.654 17.576 24.169 1.00 30.03 209 PRO A O 1
ATOM 1508 N N . GLU A 1 207 ? 3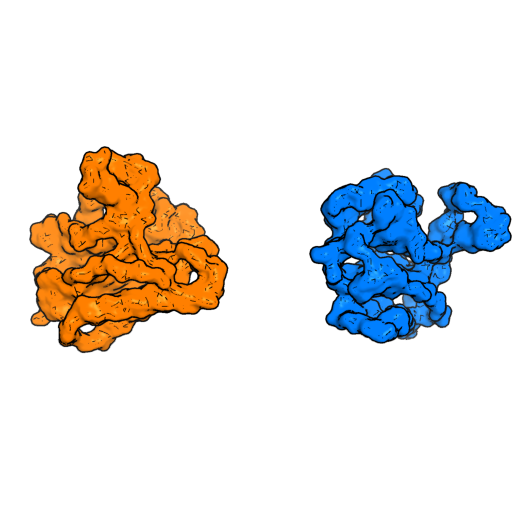.008 19.115 25.772 1.00 30.69 210 GLU A N 1
ATOM 1509 C CA . GLU A 1 207 ? 2.729 18.175 26.863 1.00 31.20 210 GLU A CA 1
ATOM 1510 C C . GLU A 1 207 ? 1.232 18.109 27.123 1.00 30.24 210 GLU A C 1
ATOM 1511 O O . GLU A 1 207 ? 0.588 19.143 27.275 1.00 29.69 210 GLU A O 1
ATOM 1517 N N . VAL A 1 208 ? 0.693 16.894 27.185 1.00 29.64 211 VAL A N 1
ATOM 1518 C CA . VAL A 1 208 ? -0.757 16.694 27.298 1.00 29.39 211 VAL A CA 1
ATOM 1519 C C . VAL A 1 208 ? -1.375 17.334 28.548 1.00 28.76 211 VAL A C 1
ATOM 1520 O O . VAL A 1 208 ? -2.471 17.863 28.474 1.00 28.09 211 VAL A O 1
ATOM 1524 N N . ALA A 1 209 ? -0.674 17.278 29.681 1.00 28.63 212 ALA A N 1
ATOM 1525 C CA . ALA A 1 209 ? -1.170 17.870 30.927 1.00 28.27 212 ALA A CA 1
ATOM 1526 C C . ALA A 1 209 ? -1.227 19.396 30.857 1.00 27.92 212 ALA A C 1
ATOM 1527 O O . ALA A 1 209 ? -2.175 20.007 31.355 1.00 27.90 212 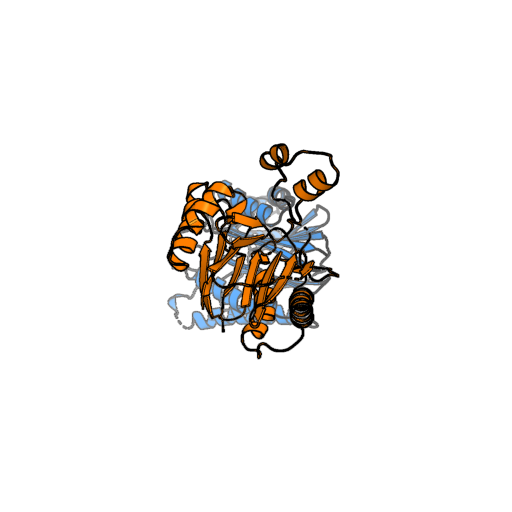ALA A O 1
ATOM 1529 N N . GLU A 1 2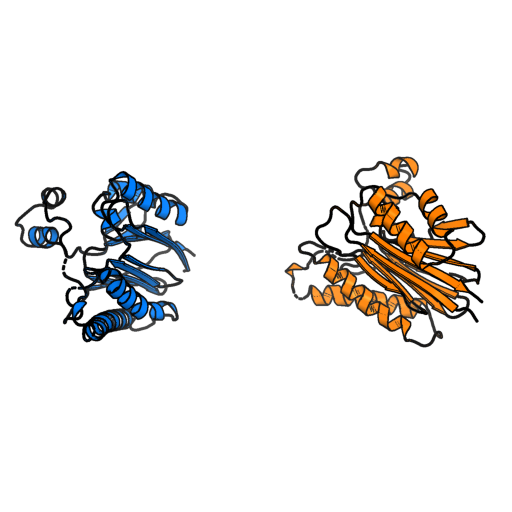10 ? -0.227 20.010 30.232 1.00 27.58 213 GLU A N 1
ATOM 1530 C CA . GLU A 1 210 ? -0.233 21.464 30.023 1.00 27.24 213 GLU A CA 1
ATOM 1531 C C . GLU A 1 210 ? -1.333 21.871 29.045 1.00 26.32 213 GLU A C 1
ATOM 1532 O O . GLU A 1 210 ? -1.965 22.909 29.213 1.00 25.60 213 GLU A O 1
ATOM 1535 N N . SER A 1 211 ? -1.562 21.043 28.027 1.00 25.61 214 SER A N 1
ATOM 1536 C CA . SER A 1 211 ? -2.639 21.285 27.074 1.00 25.43 214 SER A CA 1
ATOM 1537 C C . SER A 1 211 ? -4.008 21.308 27.768 1.00 25.15 214 SER A C 1
ATOM 1538 O O . SER A 1 211 ? -4.792 22.235 27.578 1.00 24.83 214 SER A O 1
ATOM 1541 N N . ALA A 1 212 ? -4.269 20.287 28.579 1.00 25.12 215 ALA A N 1
ATOM 1542 C CA . ALA A 1 212 ? -5.536 20.137 29.295 1.00 25.42 215 ALA A CA 1
ATOM 1543 C C . ALA A 1 212 ? -5.734 21.278 30.286 1.00 25.57 215 ALA A C 1
ATOM 1544 O O . ALA A 1 212 ? -6.825 21.825 30.408 1.00 25.17 215 ALA A O 1
ATOM 1546 N N . HIS A 1 213 ? -4.665 21.636 30.985 1.00 25.73 216 HIS A N 1
ATOM 1547 C CA . HIS A 1 213 ? -4.708 22.754 31.916 1.00 26.04 216 HIS A CA 1
ATOM 1548 C C . HIS A 1 213 ? -5.090 24.045 31.190 1.00 25.70 216 HIS A C 1
ATOM 1549 O O . HIS A 1 213 ? -5.938 24.795 31.662 1.00 24.68 216 HIS A O 1
ATOM 1556 N N . ARG A 1 214 ? -4.477 24.282 30.032 1.00 25.85 217 ARG A N 1
ATOM 1557 C CA . ARG A 1 214 ? -4.741 25.481 29.237 1.00 26.33 217 ARG A CA 1
ATOM 1558 C C . ARG A 1 214 ? -6.199 25.556 28.788 1.00 26.30 217 ARG A C 1
ATOM 1559 O O . ARG A 1 214 ? -6.799 26.622 28.825 1.00 26.09 217 ARG A O 1
ATOM 1567 N N . LEU A 1 215 ? -6.771 24.426 28.378 1.00 26.36 218 LEU A N 1
ATOM 1568 C CA . LEU A 1 215 ? -8.174 24.395 27.977 1.00 26.41 218 LEU A CA 1
ATOM 1569 C C . LEU A 1 215 ? -9.100 24.821 29.127 1.00 26.65 218 LEU A C 1
ATOM 1570 O O . LEU A 1 215 ? -10.028 25.599 28.917 1.00 26.40 218 LEU A O 1
ATOM 1575 N N . ILE A 1 216 ? -8.843 24.329 30.334 1.00 27.33 219 ILE A N 1
ATOM 1576 C CA . ILE A 1 216 ? -9.649 24.712 31.495 1.00 28.38 219 ILE A CA 1
ATOM 1577 C C . ILE A 1 216 ? -9.458 26.210 31.788 1.00 29.30 219 ILE A C 1
ATOM 1578 O O . ILE A 1 216 ? -10.422 26.921 32.057 1.00 28.94 219 ILE A O 1
ATOM 1583 N N . GLU A 1 217 ? -8.214 26.676 31.713 1.00 30.35 220 GLU A N 1
ATOM 1584 C CA . GLU A 1 217 ? -7.892 28.086 31.947 1.00 31.74 220 GLU A CA 1
ATOM 1585 C C . GLU A 1 217 ? -8.662 29.009 31.007 1.00 31.96 220 GLU A C 1
ATOM 1586 O O . GLU A 1 217 ? -9.222 30.009 31.440 1.00 32.19 220 GLU A O 1
ATOM 1592 N N . LEU A 1 218 ? -8.708 28.661 29.725 1.00 32.50 221 LEU A N 1
ATOM 1593 C CA . LEU A 1 218 ? -9.385 29.483 28.723 1.00 32.88 221 LEU A CA 1
ATOM 1594 C C . LEU A 1 218 ? -10.892 29.515 28.939 1.00 33.08 221 LEU A C 1
ATOM 1595 O O . LEU A 1 218 ? -11.529 30.537 28.699 1.00 32.60 221 LEU A O 1
ATOM 1600 N N . ALA A 1 219 ? -11.458 28.399 29.394 1.00 33.64 222 ALA A N 1
ATOM 1601 C CA . ALA A 1 219 ? -12.887 28.331 29.681 1.00 34.29 222 ALA A CA 1
ATOM 1602 C C . ALA A 1 219 ? -13.229 29.228 30.865 1.00 35.07 222 ALA A C 1
ATOM 1603 O O . ALA A 1 219 ? -14.227 29.942 30.828 1.00 35.07 222 ALA A O 1
ATOM 1605 N N . LEU A 1 220 ? -12.395 29.195 31.900 1.00 36.13 223 LEU A N 1
ATOM 1606 C CA . LEU A 1 220 ? -12.591 30.034 33.089 1.00 37.58 223 LEU A CA 1
ATOM 1607 C C . LEU A 1 220 ? -12.376 31.526 32.792 1.00 38.60 223 LEU A C 1
ATOM 1608 O O . LEU A 1 220 ? -12.989 32.375 33.435 1.00 38.68 223 LEU A O 1
ATOM 1613 N N . ARG A 1 221 ? -11.513 31.834 31.820 1.00 40.02 224 ARG A N 1
ATOM 1614 C CA . ARG A 1 221 ? -11.276 33.214 31.382 1.00 41.12 224 ARG A CA 1
ATOM 1615 C C . ARG A 1 221 ? -12.472 33.752 30.601 1.00 41.31 224 ARG A C 1
ATOM 1616 O O . ARG A 1 221 ? -12.732 34.952 30.607 1.00 41.90 224 ARG A O 1
ATOM 1624 N N . GLY A 1 222 ? -13.201 32.858 29.937 1.00 41.30 225 GLY A N 1
ATOM 1625 C CA . GLY A 1 222 ? -14.450 33.206 29.280 1.00 41.13 225 GLY A CA 1
ATOM 1626 C C . GLY A 1 222 ? -15.643 33.284 30.221 1.00 40.86 225 GLY A C 1
ATOM 1627 O O . GLY A 1 222 ? -16.781 33.377 29.756 1.00 41.65 225 GLY A O 1
ATOM 1628 N N . GLY A 1 223 ? -15.398 33.250 31.531 1.00 40.34 226 GLY A N 1
ATOM 1629 C CA . GLY A 1 223 ? -16.451 33.362 32.530 1.00 39.74 226 GLY A CA 1
ATOM 1630 C C . GLY A 1 223 ? -16.716 32.098 33.336 1.00 39.07 226 GLY A C 1
ATOM 1631 O O . GLY A 1 223 ? -17.280 32.170 34.429 1.00 39.46 226 GLY A O 1
ATOM 1632 N N . GLY A 1 224 ? -16.321 30.941 32.805 1.00 38.13 227 GLY A N 1
ATOM 1633 C CA . GLY A 1 224 ? -16.573 29.663 33.460 1.00 37.12 227 GLY A CA 1
ATOM 1634 C C . GLY A 1 224 ? -18.026 29.467 33.865 1.00 36.26 227 GLY A C 1
ATOM 1635 O O . GLY A 1 224 ? -18.319 29.103 35.002 1.00 35.95 227 GLY A O 1
ATOM 1636 N N . PRO A 1 225 ? -18.950 29.695 32.936 1.00 35.24 228 PRO A N 1
ATOM 1637 C CA . PRO A 1 225 ? -20.383 29.671 33.262 1.00 34.24 228 PRO A CA 1
ATOM 1638 C C . PRO A 1 225 ? -20.903 28.281 33.677 1.00 32.99 228 PRO A C 1
ATOM 1639 O O . PRO A 1 225 ? -21.932 28.197 34.339 1.00 32.92 228 PRO A O 1
ATOM 1643 N N . ASP A 1 226 ? -20.179 27.228 33.295 1.00 31.20 229 ASP A N 1
ATOM 1644 C CA . ASP A 1 226 ? -20.588 25.841 33.496 1.00 29.65 229 ASP A CA 1
ATOM 1645 C C . ASP A 1 226 ? -19.414 25.010 34.048 1.00 28.52 229 ASP A C 1
ATOM 1646 O O . ASP A 1 226 ? -18.256 25.450 34.030 1.00 28.34 229 ASP A O 1
ATOM 1651 N N . ASN A 1 227 ? -19.725 23.824 34.567 1.00 27.14 230 ASN A N 1
ATOM 1652 C CA . ASN A 1 227 ? -18.718 22.780 34.763 1.00 26.14 230 ASN A CA 1
ATOM 1653 C C . ASN A 1 227 ? -17.955 22.564 33.457 1.00 25.37 230 ASN A C 1
ATOM 1654 O O . ASN A 1 227 ? -18.564 22.514 32.390 1.00 24.96 230 ASN A O 1
ATOM 1659 N N . VAL A 1 228 ? -16.632 22.454 33.532 1.00 24.74 231 VAL A N 1
ATOM 1660 C CA . VAL A 1 228 ? -15.810 22.245 32.343 1.00 24.36 231 VAL A CA 1
ATOM 1661 C C . VAL A 1 228 ? -14.884 21.066 32.569 1.00 24.16 231 VAL A C 1
ATOM 1662 O O . VAL A 1 228 ? -14.162 21.009 33.563 1.00 24.22 231 VAL A O 1
ATOM 1666 N N . THR A 1 229 ? -14.936 20.111 31.651 1.00 23.49 232 THR A N 1
ATOM 1667 C CA . THR A 1 229 ? -14.147 18.898 31.752 1.00 23.49 232 THR A CA 1
ATOM 1668 C C . THR A 1 229 ? -13.507 18.599 30.408 1.00 23.08 232 THR A C 1
ATOM 1669 O O . THR A 1 229 ? -14.123 18.805 29.360 1.00 22.27 232 THR A O 1
ATOM 1673 N N . VAL A 1 230 ? -12.258 18.145 30.449 1.00 22.48 233 VAL A N 1
ATOM 1674 C CA . VAL A 1 230 ? -11.527 17.758 29.250 1.00 22.78 233 VAL A CA 1
ATOM 1675 C C . VAL A 1 230 ? -10.715 16.481 29.475 1.00 22.60 233 VAL A C 1
ATOM 1676 O O . VAL A 1 230 ? -10.308 16.172 30.591 1.00 22.34 233 VAL A O 1
ATOM 1680 N N . VAL A 1 231 ? -10.507 15.740 28.397 1.00 22.38 234 VAL A N 1
ATOM 1681 C CA . VAL A 1 231 ? -9.507 14.684 28.350 1.00 22.48 234 VAL A CA 1
ATOM 1682 C C . VAL A 1 231 ? -8.720 14.900 27.078 1.00 22.41 234 VAL A C 1
ATOM 1683 O O . VAL A 1 231 ? -9.297 14.913 25.996 1.00 21.90 234 VAL A O 1
ATOM 1687 N N . VAL A 1 232 ? -7.414 15.100 27.213 1.00 22.69 235 VAL A N 1
ATOM 1688 C CA . VAL A 1 232 ? -6.516 15.223 26.081 1.00 23.15 235 VAL A CA 1
ATOM 1689 C C . VAL A 1 232 ? -5.661 13.964 26.045 1.00 23.96 235 VAL A C 1
ATOM 1690 O O . VAL A 1 232 ? -5.079 13.588 27.064 1.00 23.91 235 VAL A O 1
ATOM 1694 N N . ALA A 1 233 ? -5.588 13.302 24.892 1.00 24.70 236 ALA A N 1
ATOM 1695 C CA . ALA A 1 233 ? -4.838 12.049 24.790 1.00 25.60 236 ALA A CA 1
ATOM 1696 C C . ALA A 1 233 ? -4.039 11.926 23.491 1.00 26.60 236 ALA A C 1
ATOM 1697 O O . ALA A 1 233 ? -4.540 12.241 22.417 1.00 25.69 236 ALA A O 1
ATOM 1699 N N . ASP A 1 234 ? -2.797 11.460 23.612 1.00 28.02 237 ASP A N 1
ATOM 1700 C CA . ASP A 1 234 ? -1.925 11.201 22.474 1.00 29.76 237 ASP A CA 1
ATOM 1701 C C . ASP A 1 234 ? -1.777 9.707 22.248 1.00 30.80 237 ASP A C 1
ATOM 1702 O O . ASP A 1 234 ? -1.656 8.943 23.200 1.00 30.09 237 ASP A O 1
ATOM 1707 N N . LEU A 1 235 ? -1.776 9.301 20.982 1.00 32.49 238 LEU A N 1
ATOM 1708 C CA . LEU A 1 235 ? -1.373 7.953 20.601 1.00 33.97 238 LEU A CA 1
ATOM 1709 C C . LEU A 1 235 ? 0.076 8.000 20.161 1.00 35.31 238 LEU A C 1
ATOM 1710 O O . LEU A 1 235 ? 0.413 8.754 19.252 1.00 35.17 238 LEU A O 1
ATOM 1715 N N . GLU A 1 236 ? 0.914 7.189 20.800 1.00 37.15 239 GLU A N 1
ATOM 1716 C CA . GLU A 1 236 ? 2.356 7.158 20.550 1.00 39.01 239 GLU A CA 1
ATOM 1717 C C . GLU A 1 236 ? 2.828 5.736 20.302 1.00 40.16 239 GLU A C 1
ATOM 1718 O O . GLU A 1 236 ? 2.125 4.777 20.619 1.00 40.46 239 GLU A O 1
ATOM 1724 N N . HIS A 1 237 ? 4.035 5.601 19.761 1.00 41.70 240 HIS A N 1
ATOM 1725 C CA . HIS A 1 237 ? 4.706 4.296 19.687 1.00 42.79 240 HIS A CA 1
ATOM 1726 C C . HIS A 1 237 ? 5.485 4.026 20.970 1.00 43.12 240 HIS A C 1
ATOM 1727 O O . HIS A 1 237 ? 5.554 4.880 21.861 1.00 43.87 240 HIS A O 1
ATOM 1734 N N . THR B 1 2 ? 44.943 -19.813 78.754 1.00 47.02 5 THR B N 1
ATOM 1735 C CA . THR B 1 2 ? 43.973 -19.462 77.669 1.00 46.82 5 THR B CA 1
ATOM 1736 C C . THR B 1 2 ? 43.553 -17.993 77.741 1.00 46.16 5 THR B C 1
ATOM 1737 O O . THR B 1 2 ? 43.492 -17.409 78.824 1.00 46.36 5 THR B O 1
ATOM 1741 N N . LEU B 1 3 ? 43.252 -17.414 76.579 1.00 45.14 6 LEU B N 1
ATOM 1742 C CA . LEU B 1 3 ? 42.869 -16.006 76.481 1.00 44.27 6 LEU B CA 1
ATOM 1743 C C . LEU B 1 3 ? 41.377 -15.851 76.214 1.00 43.10 6 LEU B C 1
ATOM 1744 O O . LEU B 1 3 ? 40.758 -16.705 75.585 1.00 42.96 6 LEU B O 1
ATOM 1749 N N . VAL B 1 4 ? 40.811 -14.745 76.686 1.00 41.65 7 VAL B N 1
ATOM 1750 C CA . VAL B 1 4 ? 39.401 -14.444 76.473 1.00 40.77 7 VAL B CA 1
ATOM 1751 C C . VAL B 1 4 ? 39.223 -13.006 75.960 1.00 39.51 7 VAL B C 1
ATOM 1752 O O . VAL B 1 4 ? 39.921 -12.089 76.389 1.00 39.39 7 VAL B O 1
ATOM 1756 N N . LEU B 1 5 ? 38.272 -12.830 75.049 1.00 38.04 8 LEU B N 1
ATOM 1757 C CA . LEU B 1 5 ? 38.015 -11.547 74.406 1.00 37.08 8 LEU B CA 1
ATOM 1758 C C . LEU B 1 5 ? 36.832 -10.842 75.069 1.00 35.97 8 LEU B C 1
ATOM 1759 O O . LEU B 1 5 ? 35.743 -11.409 75.173 1.00 35.98 8 LEU B O 1
ATOM 1764 N N . ARG B 1 6 ? 37.070 -9.626 75.554 1.00 34.33 9 ARG B N 1
ATOM 1765 C CA . ARG B 1 6 ? 36.015 -8.723 75.992 1.00 33.56 9 ARG B CA 1
ATOM 1766 C C . ARG B 1 6 ? 35.857 -7.676 74.902 1.00 32.51 9 ARG B C 1
ATOM 1767 O O . ARG B 1 6 ? 36.843 -7.116 74.441 1.00 32.27 9 ARG B O 1
ATOM 1770 N N . TYR B 1 7 ? 34.626 -7.406 74.491 1.00 31.18 10 TYR B N 1
ATOM 1771 C CA . TYR B 1 7 ? 34.398 -6.604 73.294 1.00 30.41 10 TYR B CA 1
ATOM 1772 C C . TYR B 1 7 ? 33.172 -5.726 73.406 1.00 29.80 10 TYR B C 1
ATOM 1773 O O . TYR B 1 7 ? 32.254 -6.009 74.175 1.00 29.34 10 TYR B O 1
ATOM 1782 N N . ALA B 1 8 ? 33.158 -4.674 72.595 1.00 29.26 11 ALA B N 1
ATOM 1783 C CA . ALA B 1 8 ? 32.025 -3.764 72.497 1.00 28.97 11 ALA B CA 1
ATOM 1784 C C . ALA B 1 8 ? 31.962 -3.185 71.085 1.00 28.94 11 ALA B C 1
ATOM 1785 O O . ALA B 1 8 ? 32.960 -2.710 70.564 1.00 28.59 11 ALA B O 1
ATOM 1787 N N . ALA B 1 9 ? 30.782 -3.240 70.478 1.00 28.86 12 ALA B N 1
ATOM 1788 C CA . ALA B 1 9 ? 30.537 -2.669 69.165 1.00 29.08 12 ALA B CA 1
ATOM 1789 C C . ALA B 1 9 ? 29.549 -1.522 69.299 1.00 29.43 12 ALA B C 1
ATOM 1790 O O . ALA B 1 9 ? 28.507 -1.669 69.946 1.00 28.97 12 ALA B O 1
ATOM 1792 N N . ARG B 1 10 ? 29.877 -0.387 68.688 1.00 29.89 13 ARG B N 1
ATOM 1793 C CA . ARG B 1 10 ? 28.977 0.755 68.628 1.00 30.68 13 ARG B CA 1
ATOM 1794 C C . ARG B 1 10 ? 28.908 1.323 67.221 1.00 31.37 13 ARG B C 1
ATOM 1795 O O . ARG B 1 10 ? 29.908 1.387 66.512 1.00 30.38 13 ARG B O 1
ATOM 1803 N N . SER B 1 11 ? 27.712 1.735 66.823 1.00 32.69 14 SER B N 1
ATOM 1804 C CA . SER B 1 11 ? 27.496 2.336 65.515 1.00 34.09 14 SER B CA 1
ATOM 1805 C C . SER B 1 11 ? 26.530 3.505 65.616 1.00 35.22 14 SER B C 1
ATOM 1806 O O . SER B 1 11 ? 25.620 3.499 66.437 1.00 35.67 14 SER B O 1
ATOM 1809 N N . ASP B 1 12 ? 26.736 4.503 64.768 1.00 36.52 15 ASP B N 1
ATOM 1810 C CA . ASP B 1 12 ? 25.911 5.697 64.761 1.00 37.59 15 ASP B CA 1
ATOM 1811 C C . ASP B 1 12 ? 25.772 6.251 63.339 1.00 38.46 15 ASP B C 1
ATOM 1812 O O . ASP B 1 12 ? 26.707 6.181 62.540 1.00 37.80 15 ASP B O 1
ATOM 1817 N N . ARG B 1 13 ? 24.595 6.802 63.046 1.00 39.65 16 ARG B N 1
ATOM 1818 C CA . ARG B 1 13 ? 24.271 7.372 61.741 1.00 40.99 16 ARG B CA 1
ATOM 1819 C C . ARG B 1 13 ? 25.126 8.599 61.434 1.00 41.23 16 ARG B C 1
ATOM 1820 O O . ARG B 1 13 ? 25.503 8.835 60.287 1.00 41.16 16 ARG B O 1
ATOM 1828 N N . GLY B 1 14 ? 25.420 9.376 62.468 1.00 41.85 17 GLY B N 1
ATOM 1829 C CA . GLY B 1 14 ? 26.113 10.638 62.317 1.00 42.65 17 GLY B CA 1
ATOM 1830 C C . GLY B 1 14 ? 25.101 11.745 62.070 1.00 43.46 17 GLY B C 1
ATOM 1831 O O . GLY B 1 14 ? 23.907 11.478 61.890 1.00 43.29 17 GLY B O 1
ATOM 1832 N N . LEU B 1 15 ? 25.590 12.984 62.052 1.00 44.34 18 LEU B N 1
ATOM 1833 C CA . LEU B 1 15 ? 24.737 14.173 61.991 1.00 45.08 18 LEU B CA 1
ATOM 1834 C C . LEU B 1 15 ? 24.390 14.646 60.572 1.00 45.43 18 LEU B C 1
ATOM 1835 O O . LEU B 1 15 ? 23.662 15.629 60.421 1.00 45.59 18 LEU B O 1
ATOM 1840 N N . VAL B 1 16 ? 24.897 13.965 59.543 1.00 45.67 19 VAL B N 1
ATOM 1841 C CA . VAL B 1 16 ? 24.728 14.416 58.155 1.00 45.87 19 VAL B CA 1
ATOM 1842 C C . VAL B 1 16 ? 23.964 13.420 57.271 1.00 45.67 19 VAL B C 1
ATOM 1843 O O . VAL B 1 16 ? 23.016 13.807 56.588 1.00 45.76 19 VAL B O 1
ATOM 1847 N N . ARG B 1 17 ? 24.375 12.152 57.278 1.00 45.42 20 ARG B N 1
ATOM 1848 C CA . ARG B 1 17 ? 23.776 11.133 56.403 1.00 45.09 20 ARG B CA 1
ATOM 1849 C C . ARG B 1 17 ? 22.362 10.767 56.844 1.00 44.45 20 ARG B C 1
ATOM 1850 O O . ARG B 1 17 ? 22.064 10.747 58.035 1.00 44.69 20 ARG B O 1
ATOM 1858 N N . ALA B 1 18 ? 21.500 10.463 55.877 1.00 43.59 21 ALA B N 1
ATOM 1859 C CA . ALA B 1 18 ? 20.106 10.115 56.163 1.00 42.86 21 ALA B CA 1
ATOM 1860 C C . ALA B 1 18 ? 19.949 8.696 56.720 1.00 41.81 21 ALA B C 1
ATOM 1861 O O . ALA B 1 18 ? 18.927 8.380 57.338 1.00 42.36 21 ALA B O 1
ATOM 1863 N N . ASN B 1 19 ? 20.961 7.853 56.511 1.00 40.06 22 ASN B N 1
ATOM 1864 C CA . ASN B 1 19 ? 20.895 6.431 56.857 1.00 38.55 22 ASN B CA 1
ATOM 1865 C C . ASN B 1 19 ? 22.267 5.844 57.220 1.00 36.99 22 ASN B C 1
ATOM 1866 O O . ASN B 1 19 ? 23.295 6.470 56.957 1.00 37.19 22 ASN B O 1
ATOM 1871 N N . ASN B 1 20 ? 22.270 4.643 57.806 1.00 34.87 23 ASN B N 1
ATOM 1872 C CA . ASN B 1 20 ? 23.502 3.985 58.268 1.00 33.26 23 ASN B CA 1
ATOM 1873 C C . ASN B 1 20 ? 23.818 2.744 57.435 1.00 31.78 23 ASN B C 1
ATOM 1874 O O . ASN B 1 20 ? 23.154 1.710 57.560 1.00 31.65 23 ASN B O 1
ATOM 1879 N N . GLU B 1 21 ? 24.847 2.858 56.603 1.00 29.92 24 GLU B N 1
ATOM 1880 C CA . GLU B 1 21 ? 25.265 1.787 55.709 1.00 28.94 24 GLU B CA 1
ATOM 1881 C C . GLU B 1 21 ? 26.492 1.014 56.213 1.00 27.42 24 GLU B C 1
ATOM 1882 O O . GLU B 1 21 ? 27.032 0.181 55.484 1.00 27.13 24 GLU B O 1
ATOM 1888 N N . ASP B 1 22 ? 26.919 1.288 57.450 1.00 25.97 25 ASP B N 1
ATOM 1889 C CA . ASP B 1 22 ? 27.942 0.486 58.141 1.00 24.79 25 ASP B CA 1
ATOM 1890 C C . ASP B 1 22 ? 27.263 -0.735 58.759 1.00 24.26 25 ASP B C 1
ATOM 1891 O O . ASP B 1 22 ? 26.160 -0.619 59.286 1.00 23.45 25 ASP B O 1
ATOM 1896 N N . SER B 1 23 ? 27.930 -1.888 58.730 1.00 23.81 26 SER B N 1
ATOM 1897 C CA . SER B 1 23 ? 27.501 -3.055 59.498 1.00 23.82 26 SER B CA 1
ATOM 1898 C C . SER B 1 23 ? 28.649 -3.589 60.330 1.00 23.95 26 SER B C 1
ATOM 1899 O O . SER B 1 23 ? 29.826 -3.386 60.005 1.00 23.07 26 SER B O 1
ATOM 1902 N N . VAL B 1 24 ? 28.311 -4.290 61.401 1.00 24.11 27 VAL B N 1
ATOM 1903 C CA . VAL B 1 24 ? 29.304 -4.686 62.383 1.00 24.72 27 VAL B CA 1
ATOM 1904 C C . VAL B 1 24 ? 28.921 -5.973 63.112 1.00 25.32 27 VAL B C 1
ATOM 1905 O O . VAL B 1 24 ? 27.738 -6.255 63.317 1.00 25.55 27 VAL B O 1
ATOM 1909 N N . TYR B 1 25 ? 29.942 -6.745 63.483 1.00 25.59 28 TYR B N 1
ATOM 1910 C CA . TYR B 1 25 ? 29.802 -7.933 64.305 1.00 26.10 28 TYR B CA 1
ATOM 1911 C C . TYR B 1 25 ? 30.936 -8.004 65.332 1.00 26.32 28 TYR B C 1
ATOM 1912 O O . TYR B 1 25 ? 32.095 -7.767 64.996 1.00 25.97 28 TYR B O 1
ATOM 1921 N N . ALA B 1 26 ? 30.599 -8.338 66.576 1.00 26.00 29 ALA B N 1
ATOM 1922 C CA . ALA B 1 26 ? 31.592 -8.627 67.598 1.00 26.39 29 ALA B CA 1
ATOM 1923 C C . ALA B 1 26 ? 31.139 -9.811 68.448 1.00 26.80 29 ALA B C 1
ATOM 1924 O O . ALA B 1 26 ? 30.042 -9.806 68.989 1.00 26.47 29 ALA B O 1
ATOM 1926 N N . GLY B 1 27 ? 31.997 -10.817 68.548 1.00 27.39 30 GLY B N 1
ATOM 1927 C CA . GLY B 1 27 ? 31.745 -12.009 69.340 1.00 27.86 30 GLY B CA 1
ATOM 1928 C C . GLY B 1 27 ? 33.025 -12.466 70.015 1.00 28.37 30 GLY B C 1
ATOM 1929 O O . GLY B 1 27 ? 34.047 -11.778 69.967 1.00 28.53 30 GLY B O 1
ATOM 1930 N N . ALA B 1 28 ? 32.978 -13.647 70.621 1.00 28.89 31 ALA B N 1
ATOM 1931 C CA . ALA B 1 28 ? 34.077 -14.145 71.442 1.00 29.18 31 ALA B CA 1
ATOM 1932 C C . ALA B 1 28 ? 35.333 -14.423 70.629 1.00 29.29 31 ALA B C 1
ATOM 1933 O O . ALA B 1 28 ? 36.447 -14.387 71.164 1.00 29.89 31 ALA B O 1
ATOM 1935 N N . ARG B 1 29 ? 35.150 -14.708 69.343 1.00 28.93 32 ARG B N 1
ATOM 1936 C CA . ARG B 1 29 ? 36.246 -15.096 68.461 1.00 28.72 32 ARG B CA 1
ATOM 1937 C C . ARG B 1 29 ? 36.372 -14.222 67.217 1.00 27.87 32 ARG B C 1
ATOM 1938 O O . ARG B 1 29 ? 37.431 -14.178 66.620 1.00 28.21 32 ARG B O 1
ATOM 1942 N N . LEU B 1 30 ? 35.304 -13.532 66.828 1.00 26.82 33 LEU B N 1
ATOM 1943 C CA . LEU B 1 30 ? 35.279 -12.797 65.571 1.00 26.01 33 LEU B CA 1
ATOM 1944 C C . LEU B 1 30 ? 34.878 -11.350 65.787 1.00 25.30 33 LEU B C 1
ATOM 1945 O O . LEU B 1 30 ? 33.855 -11.070 66.415 1.00 25.34 33 LEU B O 1
ATOM 1950 N N . LEU B 1 31 ? 35.692 -10.443 65.248 1.00 24.07 34 LEU B N 1
ATOM 1951 C CA . LEU B 1 31 ? 35.346 -9.030 65.103 1.00 23.06 34 LEU B CA 1
ATOM 1952 C C . LEU B 1 31 ? 35.352 -8.678 63.606 1.00 22.12 34 LEU B C 1
ATOM 1953 O O . LEU B 1 31 ? 36.296 -9.005 62.900 1.00 21.40 34 LEU B O 1
ATOM 1958 N N . ALA B 1 32 ? 34.302 -8.017 63.131 1.00 21.48 35 ALA B N 1
ATOM 1959 C CA . ALA B 1 32 ? 34.169 -7.668 61.715 1.00 21.15 35 ALA B CA 1
ATOM 1960 C C . ALA B 1 32 ? 33.447 -6.346 61.535 1.00 20.68 35 ALA B C 1
ATOM 1961 O O . ALA B 1 32 ? 32.493 -6.049 62.239 1.00 20.90 35 ALA B O 1
ATOM 1963 N N . LEU B 1 33 ? 33.872 -5.566 60.555 1.00 20.23 36 LEU B N 1
ATOM 1964 C CA . LEU B 1 33 ? 33.269 -4.263 60.304 1.00 20.22 36 LEU B CA 1
ATOM 1965 C C . LEU B 1 33 ? 33.263 -4.007 58.799 1.00 20.24 36 LEU B C 1
ATOM 1966 O O . LEU B 1 33 ? 34.256 -4.253 58.121 1.00 19.42 36 LEU B O 1
ATOM 1971 N N . ALA B 1 34 ? 32.150 -3.491 58.292 1.00 20.33 37 ALA B N 1
ATOM 1972 C CA . ALA B 1 34 ? 31.941 -3.316 56.864 1.00 20.80 37 ALA B CA 1
ATOM 1973 C C . ALA B 1 34 ? 31.276 -1.975 56.599 1.00 20.90 37 ALA B C 1
ATOM 1974 O O . ALA B 1 34 ? 30.188 -1.716 57.089 1.00 21.13 37 ALA B O 1
ATOM 1976 N N . ASP B 1 35 ? 31.927 -1.139 55.806 1.00 20.94 38 ASP B N 1
ATOM 1977 C CA . ASP B 1 35 ? 31.414 0.176 55.463 1.00 21.46 38 ASP B CA 1
ATOM 1978 C C . ASP B 1 35 ? 30.865 0.106 54.047 1.00 21.93 38 ASP B C 1
ATOM 1979 O O . ASP B 1 35 ? 31.624 0.114 53.078 1.00 21.47 38 ASP B O 1
ATOM 1984 N N . GLY B 1 36 ? 29.541 0.038 53.939 1.00 23.02 39 GLY B N 1
ATOM 1985 C CA . GLY B 1 36 ? 28.874 -0.124 52.659 1.00 23.80 39 GLY B CA 1
ATOM 1986 C C . GLY B 1 36 ? 28.741 1.161 51.860 1.00 25.03 39 GLY B C 1
ATOM 1987 O O . GLY B 1 36 ? 28.775 2.255 52.402 1.00 24.42 39 GLY B O 1
ATOM 1996 N N . GLY B 1 38 ? 26.619 2.674 48.007 1.00 28.30 41 GLY B N 1
ATOM 1997 C CA . GLY B 1 38 ? 25.606 2.416 46.995 1.00 28.89 41 GLY B CA 1
ATOM 1998 C C . GLY B 1 38 ? 24.382 3.302 47.186 1.00 29.37 41 GLY B C 1
ATOM 1999 O O . GLY B 1 38 ? 23.925 3.515 48.312 1.00 29.48 41 GLY B O 1
ATOM 2000 N N . GLY B 1 39 ? 23.844 3.808 46.081 1.00 29.95 42 GLY B N 1
ATOM 2001 C CA . GLY B 1 39 ? 22.696 4.696 46.124 1.00 30.46 42 GLY B CA 1
ATOM 2002 C C . GLY B 1 39 ? 21.431 3.992 46.575 1.00 30.69 42 GLY B C 1
ATOM 2003 O O . GLY B 1 39 ? 21.325 2.772 46.474 1.00 31.00 42 GLY B O 1
ATOM 2004 N N . HIS B 1 40 ? 20.480 4.769 47.085 1.00 31.21 43 HIS B N 1
ATOM 2005 C CA . HIS B 1 40 ? 19.189 4.254 47.542 1.00 31.51 43 HIS B CA 1
ATOM 2006 C C . HIS B 1 40 ? 19.360 3.197 48.638 1.00 31.29 43 HIS B C 1
ATOM 2007 O O . HIS B 1 40 ? 18.710 2.148 48.622 1.00 30.50 43 HIS B O 1
ATOM 2014 N N . ALA B 1 41 ? 20.259 3.495 49.579 1.00 30.88 44 ALA B N 1
ATOM 2015 C CA . ALA B 1 41 ? 20.550 2.639 50.734 1.00 30.64 44 ALA B CA 1
ATOM 2016 C C . ALA B 1 41 ? 21.094 1.246 50.385 1.00 30.17 44 ALA B C 1
ATOM 2017 O O . ALA B 1 41 ? 21.135 0.353 51.241 1.00 30.29 44 ALA B O 1
ATOM 2019 N N . ALA B 1 42 ? 21.536 1.079 49.143 1.00 29.60 45 ALA B N 1
ATOM 2020 C CA . ALA B 1 42 ? 22.120 -0.170 48.668 1.00 29.12 45 ALA B CA 1
ATOM 2021 C C . ALA B 1 42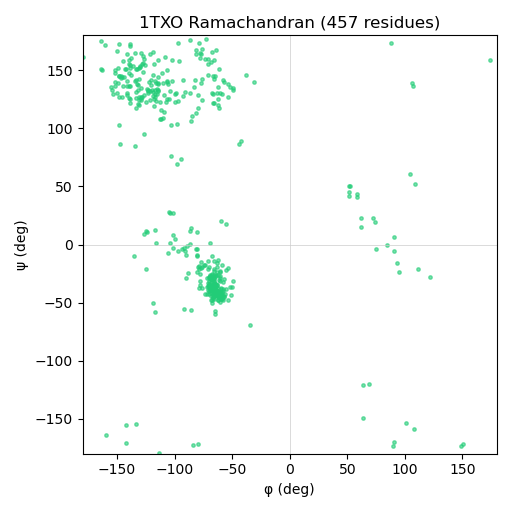 ? 23.397 -0.527 49.434 1.00 28.81 45 ALA B C 1
ATOM 2022 O O . ALA B 1 42 ? 23.751 -1.697 49.537 1.00 28.67 45 ALA B O 1
ATOM 2024 N N . GLY B 1 43 ? 24.081 0.478 49.973 1.00 28.38 46 GLY B N 1
ATOM 2025 C CA . GLY B 1 43 ? 25.228 0.240 50.842 1.00 28.14 46 GLY B CA 1
ATOM 2026 C C . GLY B 1 43 ? 24.892 -0.576 52.082 1.00 27.72 46 GLY B C 1
ATOM 2027 O O . GLY B 1 43 ? 25.692 -1.393 52.527 1.00 27.97 46 GLY B O 1
ATOM 2028 N N . GLU B 1 44 ? 23.718 -0.340 52.658 1.00 27.57 47 GLU B N 1
ATOM 2029 C CA . GLU B 1 44 ? 23.229 -1.159 53.774 1.00 27.33 47 GLU B CA 1
ATOM 2030 C C . GLU B 1 44 ? 23.134 -2.633 53.376 1.00 26.40 47 GLU B C 1
ATOM 2031 O O . GLU B 1 44 ? 23.408 -3.518 54.178 1.00 25.93 47 GLU B O 1
ATOM 2037 N N . VAL B 1 45 ? 22.723 -2.890 52.139 1.00 25.77 48 VAL B N 1
ATOM 2038 C CA . VAL B 1 45 ? 22.605 -4.259 51.645 1.00 25.42 48 VAL B CA 1
ATOM 2039 C C . VAL B 1 45 ? 23.968 -4.941 51.513 1.00 25.21 48 VAL B C 1
ATOM 2040 O O . VAL B 1 45 ? 24.160 -6.053 52.010 1.00 25.02 48 VAL B O 1
ATOM 2044 N N . ALA B 1 46 ? 24.913 -4.275 50.855 1.00 24.89 49 ALA B N 1
ATOM 2045 C CA . ALA B 1 46 ? 26.240 -4.853 50.649 1.00 24.81 49 ALA B CA 1
ATOM 2046 C C . ALA B 1 46 ? 26.934 -5.207 51.971 1.00 24.67 49 ALA B C 1
ATOM 2047 O O . ALA B 1 46 ? 27.467 -6.306 52.121 1.00 24.56 49 ALA B O 1
ATOM 2049 N N . SER B 1 47 ? 26.930 -4.276 52.920 1.00 24.61 50 SER B N 1
ATOM 2050 C CA . SER B 1 47 ? 27.599 -4.494 54.201 1.00 25.05 50 SER B CA 1
ATOM 2051 C C . SER B 1 47 ? 26.873 -5.555 55.032 1.00 25.53 50 SER B C 1
ATOM 2052 O O . SER B 1 47 ? 27.509 -6.377 55.684 1.00 25.21 50 SER B O 1
ATOM 2055 N N . GLN B 1 48 ? 25.541 -5.562 54.979 1.00 26.38 51 GLN B N 1
ATOM 2056 C CA . GLN B 1 48 ? 24.752 -6.588 55.659 1.00 27.23 51 GLN B CA 1
ATOM 2057 C C . GLN B 1 48 ? 25.108 -7.995 55.162 1.00 26.64 51 GLN B C 1
ATOM 2058 O O . GLN B 1 48 ? 25.318 -8.892 55.962 1.00 26.17 51 GLN B O 1
ATOM 2064 N N . LEU B 1 49 ? 25.189 -8.172 53.847 1.00 26.67 52 LEU B N 1
ATOM 2065 C CA . LEU B 1 49 ? 25.485 -9.477 53.249 1.00 26.50 52 LEU B CA 1
ATOM 2066 C C . LEU B 1 49 ? 26.875 -9.986 53.607 1.00 26.36 52 LEU B C 1
ATOM 2067 O O . LEU B 1 49 ? 27.060 -11.182 53.848 1.00 25.80 52 LEU B O 1
ATOM 2072 N N . VAL B 1 50 ? 27.853 -9.077 53.634 1.00 26.08 53 VAL B N 1
ATOM 2073 C CA . VAL B 1 50 ? 29.237 -9.451 53.907 1.00 26.21 53 VAL B CA 1
ATOM 2074 C C . VAL B 1 50 ? 29.440 -9.825 55.384 1.00 25.94 53 VAL B C 1
ATOM 2075 O O . VAL B 1 50 ? 30.107 -10.808 55.691 1.00 25.45 53 VAL B O 1
ATOM 2079 N N . ILE B 1 51 ? 28.849 -9.058 56.290 1.00 26.56 54 ILE B N 1
ATOM 2080 C CA . ILE B 1 51 ? 28.905 -9.378 57.714 1.00 27.40 54 ILE B CA 1
ATOM 2081 C C . ILE B 1 51 ? 28.178 -10.702 57.992 1.00 28.05 54 ILE B C 1
ATOM 2082 O O . ILE B 1 51 ? 28.652 -11.511 58.772 1.00 27.74 54 ILE B O 1
ATOM 2087 N N . ALA B 1 52 ? 27.052 -10.929 57.325 1.00 28.96 55 ALA B N 1
ATOM 2088 C CA . ALA B 1 52 ? 26.305 -12.178 57.481 1.00 29.84 55 ALA B CA 1
ATOM 2089 C C . ALA B 1 52 ? 27.166 -13.403 57.169 1.00 30.56 55 ALA B C 1
ATOM 2090 O O . ALA B 1 52 ? 27.132 -14.397 57.899 1.00 30.43 55 ALA B O 1
ATOM 2092 N N . ALA B 1 53 ? 27.962 -13.314 56.105 1.00 31.60 56 ALA B N 1
ATOM 2093 C CA . ALA B 1 53 ? 28.840 -14.410 55.685 1.00 32.16 56 ALA B CA 1
ATOM 2094 C C . ALA B 1 53 ? 29.992 -14.676 56.661 1.00 33.10 56 ALA B C 1
ATOM 2095 O O . ALA B 1 53 ? 30.396 -15.822 56.844 1.00 33.36 56 ALA B O 1
ATOM 2097 N N . LEU B 1 54 ? 30.525 -13.628 57.283 1.00 34.00 57 LEU B N 1
ATOM 2098 C CA . LEU B 1 54 ? 31.622 -13.797 58.236 1.00 34.88 57 LEU B CA 1
ATOM 2099 C C . LEU B 1 54 ? 31.164 -14.235 59.624 1.00 35.70 57 LEU B C 1
ATOM 2100 O O . LEU B 1 54 ? 31.948 -14.831 60.358 1.00 35.54 57 LEU B O 1
ATOM 2105 N N . ALA B 1 55 ? 29.906 -13.960 59.971 1.00 36.60 58 ALA B N 1
ATOM 2106 C CA . ALA B 1 55 ? 29.387 -14.227 61.315 1.00 37.54 58 ALA B CA 1
ATOM 2107 C C . ALA B 1 55 ? 29.443 -15.714 61.696 1.00 38.56 58 ALA B C 1
ATOM 2108 O O . ALA B 1 55 ? 29.585 -16.053 62.870 1.00 38.18 58 ALA B O 1
ATOM 2110 N N . HIS B 1 56 ? 29.351 -16.585 60.694 1.00 39.95 59 HIS B N 1
ATOM 2111 C CA . HIS B 1 56 ? 29.461 -18.039 60.892 1.00 41.35 59 HIS B CA 1
ATOM 2112 C C . HIS B 1 56 ? 30.794 -18.453 61.538 1.00 41.60 59 HIS B C 1
ATOM 2113 O O . HIS B 1 56 ? 30.850 -19.435 62.276 1.00 41.62 59 HIS B O 1
ATOM 2120 N N . LEU B 1 57 ? 31.862 -17.711 61.254 1.00 42.22 60 LEU B N 1
ATOM 2121 C CA . LEU B 1 57 ? 33.194 -18.014 61.796 1.00 42.81 60 LEU B CA 1
ATOM 2122 C C . LEU B 1 57 ? 33.288 -17.918 63.325 1.00 43.55 60 LEU B C 1
ATOM 2123 O O . LEU B 1 57 ? 34.168 -18.526 63.931 1.00 43.39 60 LEU B O 1
ATOM 2128 N N . ASP B 1 58 ? 32.392 -17.151 63.938 1.00 44.78 61 ASP B N 1
ATOM 2129 C CA . ASP B 1 58 ? 32.363 -16.997 65.392 1.00 45.94 61 ASP B CA 1
ATOM 2130 C C . ASP B 1 58 ? 31.942 -18.285 66.124 1.00 47.67 61 ASP B C 1
ATOM 2131 O O . ASP B 1 58 ? 32.355 -18.508 67.261 1.00 47.64 61 ASP B O 1
ATOM 2136 N N . ASP B 1 59 ? 31.139 -19.123 65.465 1.00 49.87 62 ASP B N 1
ATOM 2137 C CA . ASP B 1 59 ? 30.608 -20.367 66.056 1.00 51.77 62 ASP B CA 1
ATOM 2138 C C . ASP B 1 59 ? 31.474 -21.619 65.848 1.00 53.03 62 ASP B C 1
ATOM 2139 O O . ASP B 1 59 ? 31.190 -22.665 66.436 1.00 53.39 62 ASP B O 1
ATOM 2144 N N . ASP B 1 60 ? 32.508 -21.530 65.014 1.00 54.59 63 ASP B N 1
ATOM 2145 C CA . ASP B 1 60 ? 33.359 -22.688 64.725 1.00 55.79 63 ASP B CA 1
ATOM 2146 C C . ASP B 1 60 ? 34.338 -22.953 65.867 1.00 56.52 63 ASP B C 1
ATOM 2147 O O . ASP B 1 60 ? 34.608 -22.066 66.688 1.00 56.83 63 ASP B O 1
ATOM 2152 N N . GLU B 1 61 ? 34.862 -24.177 65.914 1.00 57.21 64 GLU B N 1
ATOM 2153 C CA . GLU B 1 61 ? 35.944 -24.523 66.839 1.00 57.67 64 GLU B CA 1
ATOM 2154 C C . GLU B 1 61 ? 37.219 -23.759 66.446 1.00 57.78 64 GLU B C 1
ATOM 2155 O O . GLU B 1 61 ? 37.453 -23.549 65.253 1.00 58.11 64 GLU B O 1
ATOM 2158 N N . PRO B 1 62 ? 38.035 -23.338 67.420 1.00 57.76 65 PRO B N 1
ATOM 2159 C CA . PRO B 1 62 ? 39.238 -22.534 67.128 1.00 57.53 65 PRO B CA 1
ATOM 2160 C C . PRO B 1 62 ? 40.413 -23.230 66.395 1.00 57.10 65 PRO B C 1
ATOM 2161 O O . PRO B 1 62 ? 41.433 -22.571 66.168 1.00 57.24 65 PRO B O 1
ATOM 2165 N N . GLY B 1 63 ? 40.291 -24.504 66.026 1.00 56.25 66 GLY B N 1
ATOM 2166 C CA . GLY B 1 63 ? 41.334 -25.165 65.256 1.00 55.37 66 GLY B CA 1
ATOM 2167 C C . GLY B 1 63 ? 41.396 -24.698 63.807 1.00 54.49 66 GLY B C 1
ATOM 2168 O O . GLY B 1 63 ? 40.590 -23.867 63.370 1.00 54.69 66 GLY B O 1
ATOM 2169 N N . GLY B 1 64 ? 42.371 -25.221 63.067 1.00 53.04 67 GLY B N 1
ATOM 2170 C CA . GLY B 1 64 ? 42.421 -25.049 61.625 1.00 51.75 67 GLY B CA 1
ATOM 2171 C C . GLY B 1 64 ? 43.175 -23.832 61.120 1.00 50.45 67 GLY B C 1
ATOM 2172 O O . GLY B 1 64 ? 43.821 -23.110 61.879 1.00 50.26 67 GLY B O 1
ATOM 2173 N N . ASP B 1 65 ? 43.083 -23.629 59.807 1.00 48.83 68 ASP B N 1
ATOM 2174 C CA . ASP B 1 65 ? 43.780 -22.561 59.098 1.00 47.47 68 ASP B CA 1
ATOM 2175 C C . ASP B 1 65 ? 42.936 -21.285 59.149 1.00 45.71 68 ASP B C 1
ATOM 2176 O O . ASP B 1 65 ? 41.919 -21.180 58.468 1.00 45.41 68 ASP B O 1
ATOM 2181 N N . LE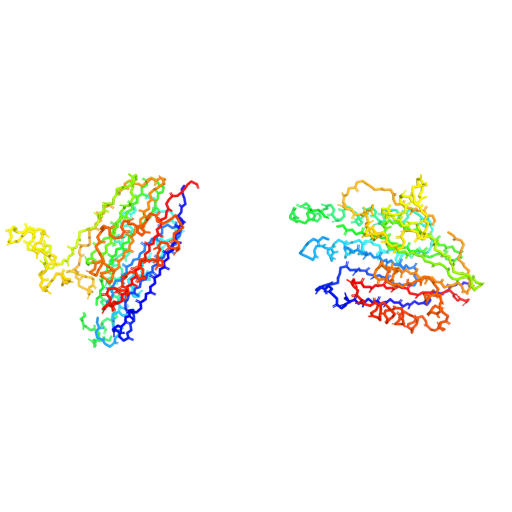U B 1 66 ? 43.364 -20.326 59.965 1.00 43.57 69 LEU B N 1
ATOM 2182 C CA . LEU B 1 66 ? 42.639 -19.071 60.140 1.00 41.93 69 LEU B CA 1
ATOM 2183 C C . LEU B 1 66 ? 42.431 -18.316 58.826 1.00 40.39 69 LEU B C 1
ATOM 2184 O O . LEU B 1 66 ? 41.341 -17.810 58.571 1.00 39.60 69 LEU B O 1
ATOM 2189 N N . LEU B 1 67 ? 43.479 -18.242 58.009 1.00 38.47 70 LEU B N 1
ATOM 2190 C CA . LEU B 1 67 ? 43.439 -17.472 56.773 1.00 37.47 70 LEU B CA 1
ATOM 2191 C C . LEU B 1 67 ? 42.579 -18.130 55.695 1.00 36.79 70 LEU B C 1
ATOM 2192 O O . LEU B 1 67 ? 41.903 -17.437 54.937 1.00 36.29 70 LEU B O 1
ATOM 2197 N N . ALA B 1 68 ? 42.603 -19.459 55.626 1.00 35.85 71 ALA B N 1
ATOM 2198 C CA . ALA B 1 68 ? 41.734 -20.188 54.702 1.00 35.52 71 ALA B CA 1
ATOM 2199 C C . ALA B 1 68 ? 40.263 -19.969 55.061 1.00 34.91 71 ALA B C 1
ATOM 2200 O O . ALA B 1 68 ? 39.435 -19.764 54.187 1.00 34.65 71 ALA B O 1
ATOM 2202 N N . LYS B 1 69 ? 39.950 -20.003 56.352 1.00 34.54 72 LYS B N 1
ATOM 2203 C CA . LYS B 1 69 ? 38.582 -19.784 56.807 1.00 34.26 72 LYS B CA 1
ATOM 2204 C C . LYS B 1 69 ? 38.128 -18.352 56.512 1.00 33.46 72 LYS B C 1
ATOM 2205 O O . LYS B 1 69 ? 36.997 -18.141 56.085 1.00 32.93 72 LYS B O 1
ATOM 2211 N N . LEU B 1 70 ? 39.020 -17.382 56.713 1.00 32.37 73 LEU B N 1
ATOM 2212 C CA . LEU B 1 70 ? 38.702 -15.975 56.465 1.00 31.78 73 LEU B CA 1
ATOM 2213 C C . LEU B 1 70 ? 38.517 -15.694 54.976 1.00 31.75 73 LEU B C 1
ATOM 2214 O O . LEU B 1 70 ? 37.599 -14.986 54.586 1.00 31.07 73 LEU B O 1
ATOM 2219 N N . ASP B 1 71 ? 39.414 -16.239 54.160 1.00 31.58 74 ASP B N 1
ATOM 2220 C CA . ASP B 1 71 ? 39.363 -16.093 52.710 1.00 31.91 74 ASP B CA 1
ATOM 2221 C C . ASP B 1 71 ? 38.065 -16.656 52.138 1.00 31.25 74 ASP B C 1
ATOM 2222 O O . ASP B 1 71 ? 37.406 -16.009 51.336 1.00 30.91 74 ASP B O 1
ATOM 2227 N N . ALA B 1 72 ? 37.695 -17.853 52.574 1.00 31.07 75 ALA B N 1
ATOM 2228 C CA . ALA B 1 72 ? 36.478 -18.507 52.096 1.00 30.65 75 ALA B CA 1
ATOM 2229 C C . ALA B 1 72 ? 35.250 -17.672 52.448 1.00 30.23 75 ALA B C 1
ATOM 2230 O O . ALA B 1 72 ? 34.377 -17.455 51.612 1.00 30.00 75 ALA B O 1
ATOM 2232 N N . ALA B 1 73 ? 35.209 -17.167 53.678 1.00 29.97 76 ALA B N 1
ATOM 2233 C CA . ALA B 1 73 ? 34.072 -16.384 54.149 1.00 29.55 76 ALA B CA 1
ATOM 2234 C C . ALA B 1 73 ? 33.947 -15.042 53.424 1.00 29.38 76 ALA B C 1
ATOM 2235 O O . ALA B 1 73 ? 32.839 -14.621 53.098 1.00 28.79 76 ALA B O 1
ATOM 2237 N N . VAL B 1 74 ? 35.070 -14.370 53.167 1.00 29.31 77 VAL B N 1
ATOM 2238 C CA . VAL B 1 74 ? 35.042 -13.112 52.420 1.00 29.46 77 VAL B CA 1
ATOM 2239 C C . VAL B 1 74 ? 34.609 -13.368 50.975 1.00 29.48 77 VAL B C 1
ATOM 2240 O O . VAL B 1 74 ? 33.847 -12.590 50.421 1.00 29.09 77 VAL B O 1
ATOM 2244 N N . ARG B 1 75 ? 35.073 -14.469 50.382 1.00 29.62 78 ARG B N 1
ATOM 2245 C CA . ARG B 1 75 ? 34.658 -14.851 49.031 1.00 30.04 78 ARG B CA 1
ATOM 2246 C C . ARG B 1 75 ? 33.149 -15.124 48.989 1.00 29.34 78 ARG B C 1
ATOM 2247 O O . ARG B 1 75 ? 32.487 -14.787 48.022 1.00 29.24 78 ARG B O 1
ATOM 2255 N N . ALA B 1 76 ? 32.619 -15.722 50.051 1.00 29.06 79 ALA B N 1
ATOM 2256 C CA . ALA B 1 76 ? 31.193 -15.997 50.159 1.00 28.98 79 ALA B CA 1
ATOM 2257 C C . ALA B 1 76 ? 30.362 -14.717 50.264 1.00 28.66 79 ALA B C 1
ATOM 2258 O O . ALA B 1 76 ? 29.287 -14.634 49.685 1.00 28.65 79 ALA B O 1
ATOM 2260 N N . GLY B 1 77 ? 30.854 -13.728 51.012 1.00 28.24 80 GLY B N 1
ATOM 2261 C CA . GLY B 1 77 ? 30.188 -12.440 51.107 1.00 27.56 80 GLY B CA 1
ATOM 2262 C C . GLY B 1 77 ? 30.220 -11.712 49.780 1.00 27.36 80 GLY B C 1
ATOM 2263 O O . GLY B 1 77 ? 29.218 -11.155 49.345 1.00 27.12 80 GLY B O 1
ATOM 2264 N N . ASN B 1 78 ? 31.380 -11.715 49.131 1.00 27.17 81 ASN B N 1
ATOM 2265 C CA . ASN B 1 78 ? 31.529 -11.067 47.837 1.00 27.12 81 ASN B CA 1
ATOM 2266 C C . ASN B 1 78 ? 30.655 -11.725 46.759 1.00 26.95 81 ASN B C 1
ATOM 2267 O O . ASN B 1 78 ? 30.119 -11.043 45.898 1.00 26.84 81 ASN B O 1
ATOM 2272 N N . SER B 1 79 ? 30.513 -13.042 46.829 1.00 26.90 82 SER B N 1
ATOM 2273 C CA . SER B 1 79 ? 29.637 -13.774 45.913 1.00 27.34 82 SER B CA 1
ATOM 2274 C C . SER B 1 79 ? 28.169 -13.478 46.190 1.00 27.21 82 SER B C 1
ATOM 2275 O O . SER B 1 79 ? 27.371 -13.434 45.263 1.00 27.38 82 SER B O 1
ATOM 2278 N N . ALA B 1 80 ? 27.821 -13.270 47.459 1.00 27.11 83 ALA B N 1
ATOM 2279 C CA . ALA B 1 80 ? 26.451 -12.924 47.830 1.00 27.31 83 ALA B CA 1
ATOM 2280 C C . ALA B 1 80 ? 26.064 -11.555 47.286 1.00 27.32 83 ALA B C 1
ATOM 2281 O O . ALA B 1 80 ? 24.902 -11.335 46.964 1.00 27.68 83 ALA B O 1
ATOM 2283 N N . ILE B 1 81 ? 27.031 -10.638 47.180 1.00 27.37 84 ILE B N 1
ATOM 2284 C CA . ILE B 1 81 ? 26.789 -9.330 46.559 1.00 27.04 84 ILE B CA 1
ATOM 2285 C C . ILE B 1 81 ? 26.511 -9.516 45.070 1.00 27.33 84 ILE B C 1
ATOM 2286 O O . ILE B 1 81 ? 25.575 -8.929 44.542 1.00 26.64 84 ILE B O 1
ATOM 2291 N N . ALA B 1 82 ? 27.328 -10.326 44.401 1.00 27.83 85 ALA B N 1
ATOM 2292 C CA . ALA B 1 82 ? 27.132 -10.612 42.975 1.00 28.56 85 ALA B CA 1
ATOM 2293 C C . ALA B 1 82 ? 25.768 -11.257 42.721 1.00 28.96 85 ALA B C 1
ATOM 2294 O O . ALA B 1 82 ? 25.065 -10.875 41.790 1.00 29.37 85 ALA B O 1
ATOM 2296 N N . ALA B 1 83 ? 25.395 -12.208 43.569 1.00 29.69 86 ALA B N 1
ATOM 2297 C CA . ALA B 1 83 ? 24.121 -12.921 43.446 1.00 30.29 86 ALA B CA 1
ATOM 2298 C C . ALA B 1 83 ? 22.921 -12.025 43.753 1.00 30.89 86 ALA B C 1
ATOM 2299 O O . ALA B 1 83 ? 21.828 -12.259 43.240 1.00 30.80 86 ALA B O 1
ATOM 2301 N N . GLN B 1 84 ? 23.124 -11.001 44.584 1.00 31.24 87 GLN B N 1
ATOM 2302 C CA . GLN B 1 84 ? 22.060 -10.063 44.914 1.00 31.68 87 GLN B CA 1
ATOM 2303 C C . GLN B 1 84 ? 21.852 -9.073 43.774 1.00 32.19 87 GLN B C 1
ATOM 2304 O O . GLN B 1 84 ? 20.724 -8.657 43.510 1.00 31.89 87 GLN B O 1
ATOM 2310 N N . VAL B 1 85 ? 22.939 -8.702 43.099 1.00 32.87 88 VAL B N 1
ATOM 2311 C CA . VAL B 1 85 ? 22.861 -7.836 41.929 1.00 33.75 88 VAL B CA 1
ATOM 2312 C C . VAL B 1 85 ? 22.212 -8.595 40.755 1.00 34.82 88 VAL B C 1
ATOM 2313 O O . VAL B 1 85 ? 21.521 -7.994 39.935 1.00 34.81 88 VAL B O 1
ATOM 2317 N N . GLU B 1 86 ? 22.419 -9.910 40.698 1.00 36.20 89 GLU B N 1
ATOM 2318 C CA . GLU B 1 86 ? 21.734 -10.774 39.720 1.00 37.68 89 GLU B CA 1
ATOM 2319 C C . GLU B 1 86 ? 20.215 -10.686 39.895 1.00 37.98 89 GLU B C 1
ATOM 2320 O O . GLU B 1 86 ? 19.479 -10.609 38.920 1.00 37.90 89 GLU B O 1
ATOM 2334 N N . GLU B 1 88 ? 18.516 -8.232 41.416 1.00 38.49 91 GLU B N 1
ATOM 2335 C CA . GLU B 1 88 ? 18.064 -6.858 41.224 1.00 38.27 91 GLU B CA 1
ATOM 2336 C C . GLU B 1 88 ? 19.207 -6.039 40.622 1.00 38.15 91 GLU B C 1
ATOM 2337 O O . GLU B 1 88 ? 19.990 -5.427 41.354 1.00 38.03 91 GLU B O 1
ATOM 2343 N N . PRO B 1 89 ? 19.324 -6.060 39.292 1.00 37.88 92 PRO B N 1
ATOM 2344 C CA . PRO B 1 89 ? 20.361 -5.299 38.577 1.00 37.66 92 PRO B CA 1
ATOM 2345 C C . PRO B 1 89 ? 20.447 -3.800 38.885 1.00 37.34 92 PRO B C 1
ATOM 2346 O O . PRO B 1 89 ? 21.492 -3.225 38.611 1.00 36.96 92 PRO B O 1
ATOM 2350 N N . ASP B 1 90 ? 19.395 -3.185 39.420 1.00 37.21 93 ASP B N 1
ATOM 2351 C CA . ASP B 1 90 ? 19.448 -1.779 39.846 1.00 37.34 93 ASP B CA 1
ATOM 2352 C C . ASP B 1 90 ? 20.410 -1.538 41.029 1.00 36.79 93 ASP B C 1
ATOM 2353 O O . ASP B 1 90 ? 20.737 -0.392 41.338 1.00 36.78 93 ASP B O 1
ATOM 2358 N N . LEU B 1 91 ? 20.830 -2.614 41.694 1.00 35.93 94 LEU B N 1
ATOM 2359 C CA . LEU B 1 91 ? 21.824 -2.554 42.762 1.00 35.39 94 LEU B CA 1
ATOM 2360 C C . LEU B 1 91 ? 23.266 -2.471 42.247 1.00 35.15 94 LEU B C 1
ATOM 2361 O O . LEU B 1 91 ? 24.189 -2.260 43.043 1.00 34.37 94 LEU B O 1
ATOM 2366 N N . GLU B 1 92 ? 23.462 -2.648 40.936 1.00 34.67 95 GLU B N 1
ATOM 2367 C CA . GLU B 1 92 ? 24.803 -2.624 40.340 1.00 34.69 95 GLU B CA 1
ATOM 2368 C C . GLU B 1 92 ? 25.545 -1.384 40.811 1.00 33.47 95 GLU B C 1
ATOM 2369 O O . GLU B 1 92 ? 24.994 -0.291 40.791 1.00 33.58 95 GLU B O 1
ATOM 2375 N N . GLY B 1 93 ? 26.792 -1.569 41.239 1.00 32.48 96 GLY B N 1
ATOM 2376 C CA . GLY B 1 93 ? 27.593 -0.487 41.782 1.00 31.44 96 GLY B CA 1
ATOM 2377 C C . GLY B 1 93 ? 27.739 -0.516 43.296 1.00 30.46 96 GLY B C 1
ATOM 2378 O O . GLY B 1 93 ? 28.605 0.172 43.837 1.00 30.59 96 GLY B O 1
ATOM 2387 N N . GLY B 1 95 ? 28.742 -1.854 47.044 1.00 25.33 98 GLY B N 1
ATOM 2388 C CA . GLY B 1 95 ? 29.872 -2.576 47.588 1.00 24.36 98 GLY B CA 1
ATOM 2389 C C . GLY B 1 95 ? 30.124 -2.226 49.031 1.00 23.29 98 GLY B C 1
ATOM 2390 O O . GLY B 1 95 ? 29.347 -1.519 49.648 1.00 22.89 98 GLY B O 1
ATOM 2391 N N . THR B 1 96 ? 31.241 -2.707 49.555 1.00 22.41 99 THR B N 1
ATOM 2392 C CA . THR B 1 96 ? 31.578 -2.503 50.952 1.00 21.68 99 THR B CA 1
ATOM 2393 C C . THR B 1 96 ? 33.050 -2.795 51.241 1.00 21.29 99 THR B C 1
ATOM 2394 O O . THR B 1 96 ? 33.676 -3.613 50.582 1.00 21.16 99 THR B O 1
ATOM 2398 N N . THR B 1 97 ? 33.585 -2.116 52.245 1.00 20.78 100 THR B N 1
ATOM 2399 C CA . THR B 1 97 ? 34.879 -2.455 52.798 1.00 20.43 100 THR B CA 1
ATOM 2400 C C . THR B 1 97 ? 34.650 -3.653 53.690 1.00 20.48 100 THR B C 1
ATOM 2401 O O . THR B 1 97 ? 33.514 -3.952 54.064 1.00 20.28 100 THR B O 1
ATOM 2405 N N . LEU B 1 98 ? 35.731 -4.320 54.056 1.00 20.51 101 LEU B N 1
ATOM 2406 C CA . LEU B 1 98 ? 35.679 -5.321 55.105 1.00 20.95 101 LEU B CA 1
ATOM 2407 C C . LEU B 1 98 ? 36.993 -5.359 55.860 1.00 20.91 101 LEU B C 1
ATOM 2408 O O . LEU B 1 98 ? 38.055 -5.485 55.262 1.00 20.63 101 LEU B O 1
ATOM 2413 N N . THR B 1 99 ? 36.904 -5.242 57.176 1.00 20.82 102 THR B N 1
ATOM 2414 C CA . THR B 1 99 ? 38.039 -5.461 58.059 1.00 20.72 102 THR B CA 1
ATOM 2415 C C . THR B 1 99 ? 37.555 -6.403 59.151 1.00 20.74 102 THR B C 1
ATOM 2416 O O . THR B 1 99 ? 36.553 -6.128 59.801 1.00 20.11 102 THR B O 1
ATOM 2420 N N . ALA B 1 100 ? 38.246 -7.526 59.327 1.00 20.76 103 ALA B N 1
ATOM 2421 C CA . ALA B 1 100 ? 37.837 -8.525 60.297 1.00 21.33 103 ALA B CA 1
ATOM 2422 C C . ALA B 1 100 ? 39.024 -9.260 60.895 1.00 21.72 103 ALA B C 1
ATOM 2423 O O . ALA B 1 100 ? 40.030 -9.487 60.220 1.00 21.69 103 ALA B O 1
ATOM 2425 N N . ILE B 1 101 ? 38.902 -9.608 62.176 1.00 22.34 104 ILE B N 1
ATOM 2426 C CA . ILE B 1 101 ? 39.904 -10.392 62.883 1.00 22.97 104 ILE B CA 1
ATOM 2427 C C . ILE B 1 101 ? 39.263 -11.634 63.471 1.00 23.73 104 ILE B C 1
ATOM 2428 O O . ILE B 1 101 ? 38.210 -11.551 64.085 1.00 24.31 104 ILE B O 1
ATOM 2433 N N . LEU B 1 102 ? 39.909 -12.780 63.290 1.00 24.76 105 LEU B N 1
ATOM 2434 C CA . LEU B 1 102 ? 39.463 -14.046 63.862 1.00 25.41 105 LEU B CA 1
ATOM 2435 C C . LEU B 1 102 ? 40.546 -14.547 64.805 1.00 26.25 105 LEU B C 1
ATOM 2436 O O . LEU B 1 102 ? 41.694 -14.687 64.408 1.00 25.94 105 LEU B O 1
ATOM 2441 N N . PHE B 1 103 ? 40.174 -14.808 66.053 1.00 27.57 106 PHE B N 1
ATOM 2442 C CA . PHE B 1 103 ? 41.111 -15.204 67.100 1.00 28.68 106 PHE B CA 1
ATOM 2443 C C . PHE B 1 103 ? 41.033 -16.708 67.355 1.00 29.93 106 PHE B C 1
ATOM 2444 O O . PHE B 1 103 ? 39.944 -17.285 67.377 1.00 29.89 106 PHE B O 1
ATOM 2452 N N . ALA B 1 104 ? 42.194 -17.320 67.575 1.00 31.42 107 ALA B N 1
ATOM 2453 C CA . ALA B 1 104 ? 42.299 -18.724 67.962 1.00 32.82 107 ALA B CA 1
ATOM 2454 C C . ALA B 1 104 ? 43.522 -18.895 68.851 1.00 33.98 107 ALA B C 1
ATOM 2455 O O . ALA B 1 104 ? 44.650 -18.899 68.363 1.00 34.63 107 ALA B O 1
ATOM 2457 N N . GLY B 1 105 ? 43.294 -19.013 70.153 1.00 35.17 108 GLY B N 1
ATOM 2458 C CA . GLY B 1 105 ? 44.374 -19.174 71.107 1.00 35.67 108 GLY B CA 1
ATOM 2459 C C . GLY B 1 105 ? 45.203 -17.914 71.230 1.00 36.02 108 GLY B C 1
ATOM 2460 O O . GLY B 1 105 ? 44.675 -16.854 71.575 1.00 36.75 108 GLY B O 1
ATOM 2461 N N . ASN B 1 106 ? 46.496 -18.032 70.931 1.00 36.26 109 ASN B N 1
ATOM 2462 C CA . ASN B 1 106 ? 47.440 -16.912 71.020 1.00 36.27 109 ASN B CA 1
ATOM 2463 C C . ASN B 1 106 ? 47.807 -16.370 69.632 1.00 35.51 109 ASN B C 1
ATOM 2464 O O . ASN B 1 106 ? 48.897 -15.827 69.426 1.00 35.51 109 ASN B O 1
ATOM 2469 N N . ARG B 1 107 ? 46.888 -16.529 68.687 1.00 34.42 110 ARG B N 1
ATOM 2470 C CA . ARG B 1 107 ? 47.079 -16.054 67.325 1.00 33.96 110 ARG B CA 1
ATOM 2471 C C . ARG B 1 107 ? 45.796 -15.412 66.800 1.00 32.76 110 ARG B C 1
ATOM 2472 O O . ARG B 1 107 ? 44.711 -15.628 67.338 1.00 32.75 110 ARG B O 1
ATOM 2480 N N . LEU B 1 108 ? 45.936 -14.594 65.765 1.00 31.28 111 LEU B N 1
ATOM 2481 C CA . LEU B 1 108 ? 44.787 -14.075 65.033 1.00 29.96 111 LEU B CA 1
ATOM 2482 C C . LEU B 1 108 ? 45.052 -14.054 63.532 1.00 28.83 111 LEU B C 1
ATOM 2483 O O . LEU B 1 108 ? 46.199 -14.072 63.082 1.00 28.30 111 LEU B O 1
ATOM 2488 N N . GLY B 1 109 ? 43.963 -14.032 62.776 1.00 27.45 112 GLY B N 1
ATOM 2489 C CA . GLY B 1 109 ? 43.987 -13.845 61.344 1.00 26.52 112 GLY B CA 1
ATOM 2490 C C . GLY B 1 109 ? 43.267 -12.548 61.047 1.00 25.65 112 GLY B C 1
ATOM 2491 O O . GLY B 1 109 ? 42.247 -12.242 61.652 1.00 24.85 112 GLY B O 1
ATOM 2492 N N . LEU B 1 110 ? 43.814 -11.787 60.112 1.00 24.91 113 LEU B N 1
ATOM 2493 C CA . LEU B 1 110 ? 43.289 -10.484 59.746 1.00 24.53 113 LEU B CA 1
ATOM 2494 C C . LEU B 1 110 ? 42.980 -10.489 58.258 1.00 23.63 113 LEU B C 1
ATOM 2495 O O . LEU B 1 110 ? 43.812 -10.895 57.443 1.00 24.28 113 LEU B O 1
ATOM 2500 N N . VAL B 1 111 ? 41.783 -10.050 57.903 1.00 22.14 114 VAL B N 1
ATOM 2501 C CA . VAL B 1 111 ? 41.419 -9.877 56.507 1.00 21.51 114 VAL B CA 1
ATOM 2502 C C . VAL B 1 111 ? 41.012 -8.424 56.339 1.00 21.07 114 VAL B C 1
ATOM 2503 O O . VAL B 1 111 ? 40.376 -7.838 57.223 1.00 20.88 114 VAL B O 1
ATOM 2507 N N . HIS B 1 112 ? 41.414 -7.830 55.227 1.00 20.41 115 HIS B N 1
ATOM 2508 C CA . HIS B 1 112 ? 41.181 -6.412 55.026 1.00 20.42 115 HIS B CA 1
ATOM 2509 C C . HIS B 1 112 ? 41.119 -6.002 53.567 1.00 20.32 115 HIS B C 1
ATOM 2510 O O . HIS B 1 112 ? 41.994 -6.356 52.776 1.00 20.63 115 HIS B O 1
ATOM 2517 N N . ILE B 1 113 ? 40.096 -5.217 53.240 1.00 20.10 116 ILE B N 1
ATOM 2518 C CA . ILE B 1 113 ? 40.012 -4.504 51.973 1.00 20.35 116 ILE B CA 1
ATOM 2519 C C . ILE B 1 113 ? 39.191 -3.225 52.161 1.00 20.42 116 ILE B C 1
ATOM 2520 O O . ILE B 1 113 ? 38.176 -3.208 52.857 1.00 20.30 116 ILE B O 1
ATOM 2525 N N . GLY B 1 114 ? 39.640 -2.153 51.530 1.00 20.77 117 GLY B N 1
ATOM 2526 C CA . GLY B 1 114 ? 38.976 -0.871 51.622 1.00 20.79 117 GLY B CA 1
ATOM 2527 C C . GLY B 1 114 ? 39.678 0.049 52.590 1.00 20.78 117 GLY B C 1
ATOM 2528 O O . GLY B 1 114 ? 40.890 -0.068 52.812 1.00 20.74 117 GLY B O 1
ATOM 2529 N N . ASP B 1 115 ? 38.910 0.975 53.152 1.00 20.73 118 ASP B N 1
ATOM 2530 C CA . ASP B 1 115 ? 39.458 2.075 53.949 1.00 21.27 118 ASP B CA 1
ATOM 2531 C C . ASP B 1 115 ? 38.871 2.171 55.356 1.00 21.03 118 ASP B C 1
ATOM 2532 O O . ASP B 1 115 ? 39.077 3.163 56.057 1.00 21.38 118 ASP B O 1
ATOM 2537 N N . SER B 1 116 ? 38.140 1.139 55.769 1.00 21.01 119 SER B N 1
ATOM 2538 C CA . SER B 1 116 ? 37.979 0.874 57.193 1.00 21.20 119 SER B CA 1
ATOM 2539 C C . SER B 1 116 ? 39.383 0.536 57.730 1.00 20.56 119 SER B C 1
ATOM 2540 O O . SER B 1 116 ? 40.316 0.332 56.949 1.00 20.08 119 SER B O 1
ATOM 2543 N N . ARG B 1 117 ? 39.545 0.507 59.044 1.00 20.16 120 ARG B N 1
ATOM 2544 C CA . ARG B 1 117 ? 40.854 0.273 59.648 1.00 20.36 120 ARG B CA 1
ATOM 2545 C C . ARG B 1 117 ? 40.816 -0.702 60.802 1.00 20.55 120 ARG B C 1
ATOM 2546 O O . ARG B 1 117 ? 39.797 -0.847 61.461 1.00 19.97 120 ARG B O 1
ATOM 2554 N N . GLY B 1 118 ? 41.951 -1.358 61.024 1.00 21.12 121 GLY B N 1
ATOM 2555 C CA . GLY B 1 118 ? 42.222 -2.098 62.239 1.00 21.77 121 GLY B CA 1
ATOM 2556 C C . GLY B 1 118 ? 43.459 -1.531 62.919 1.00 22.49 121 GLY B C 1
ATOM 2557 O O . GLY B 1 118 ? 44.420 -1.149 62.256 1.00 22.63 121 GLY B O 1
ATOM 2558 N N . TYR B 1 119 ? 43.429 -1.463 64.245 1.00 23.38 122 TYR B N 1
ATOM 2559 C CA . TYR B 1 119 ? 44.558 -0.987 65.030 1.00 23.79 122 TYR B CA 1
ATOM 2560 C C . TYR B 1 119 ? 44.839 -1.971 66.155 1.00 24.55 122 TYR B C 1
ATOM 2561 O O . TYR B 1 119 ? 43.924 -2.642 66.644 1.00 24.41 122 TYR B O 1
ATOM 2570 N N . LEU B 1 120 ? 46.100 -2.030 66.572 1.00 25.28 123 LEU B N 1
ATOM 2571 C CA . LEU B 1 120 ? 46.509 -2.732 67.780 1.00 26.30 123 LEU B CA 1
ATOM 2572 C C . LEU B 1 120 ? 47.093 -1.716 68.768 1.00 27.48 123 LEU B C 1
ATOM 2573 O O . LEU B 1 120 ? 47.904 -0.880 68.383 1.00 27.33 123 LEU B O 1
ATOM 2578 N N . LEU B 1 121 ? 46.675 -1.789 70.032 1.00 28.69 124 LEU B N 1
ATOM 2579 C CA . LEU B 1 121 ? 47.305 -1.038 71.116 1.00 29.87 124 LEU B CA 1
ATOM 2580 C C . LEU B 1 121 ? 47.971 -2.061 72.045 1.00 31.11 124 LEU B C 1
ATOM 2581 O O . LEU B 1 121 ? 47.286 -2.814 72.735 1.00 30.94 124 LEU B O 1
ATOM 2586 N N . ARG B 1 122 ? 49.301 -2.101 72.005 1.00 32.46 125 ARG B N 1
ATOM 2587 C CA . ARG B 1 122 ? 50.117 -3.017 72.802 1.00 33.60 125 ARG B CA 1
ATOM 2588 C C . ARG B 1 122 ? 51.271 -2.255 73.454 1.00 34.57 125 ARG B C 1
ATOM 2589 O O . ARG B 1 122 ? 51.985 -1.526 72.772 1.00 34.75 125 ARG B O 1
ATOM 2597 N N . ASP B 1 123 ? 51.458 -2.450 74.761 1.00 35.75 126 ASP B N 1
ATOM 2598 C CA . ASP B 1 123 ? 52.531 -1.805 75.529 1.00 36.53 126 ASP B CA 1
ATOM 2599 C C . ASP B 1 123 ? 52.549 -0.288 75.308 1.00 36.59 126 ASP B C 1
ATOM 2600 O O . ASP B 1 123 ? 53.605 0.301 75.063 1.00 36.90 126 ASP B O 1
ATOM 2605 N N . GLY B 1 124 ? 51.368 0.326 75.356 1.00 36.26 127 GLY B N 1
ATOM 2606 C CA . GLY B 1 124 ? 51.221 1.766 75.198 1.00 36.27 127 GLY B CA 1
ATOM 2607 C C . GLY B 1 124 ? 51.365 2.333 73.788 1.00 36.06 127 GLY B C 1
ATOM 2608 O O . GLY B 1 124 ? 51.170 3.533 73.591 1.00 36.48 127 GLY B O 1
ATOM 2609 N N . GLU B 1 125 ? 51.689 1.483 72.817 1.00 35.81 128 GLU B N 1
ATOM 2610 C CA . GLU B 1 125 ? 51.985 1.906 71.449 1.00 35.55 128 GLU B CA 1
ATOM 2611 C C . GLU B 1 125 ? 50.845 1.522 70.498 1.00 34.53 128 GLU B C 1
ATOM 2612 O O . GLU B 1 125 ? 50.499 0.351 70.391 1.00 33.98 128 GLU B O 1
ATOM 2617 N N . LEU B 1 126 ? 50.288 2.521 69.810 1.00 33.57 129 LEU B N 1
ATOM 2618 C CA . LEU B 1 126 ? 49.234 2.317 68.815 1.00 32.72 129 LEU B CA 1
ATOM 2619 C C . LEU B 1 126 ? 49.804 2.122 67.415 1.00 32.32 129 LEU B C 1
ATOM 2620 O O . LEU B 1 126 ? 50.631 2.909 66.955 1.00 32.60 129 LEU B O 1
ATOM 2625 N N . THR B 1 127 ? 49.332 1.075 66.742 1.00 31.27 130 THR B N 1
ATOM 2626 C CA . THR B 1 127 ? 49.803 0.681 65.431 1.00 30.64 130 THR B CA 1
ATOM 2627 C C . THR B 1 127 ? 48.597 0.389 64.541 1.00 29.60 130 THR B C 1
ATOM 2628 O O . THR B 1 127 ? 47.742 -0.407 64.914 1.00 28.55 130 THR B O 1
ATOM 2632 N N . GLN B 1 128 ? 48.526 1.031 63.375 1.00 28.23 131 GLN B N 1
ATOM 2633 C CA . GLN B 1 128 ? 47.542 0.657 62.364 1.00 27.67 131 GLN B CA 1
ATOM 2634 C C . GLN B 1 128 ? 48.043 -0.575 61.624 1.00 27.34 131 GLN B C 1
ATOM 2635 O O . GLN B 1 128 ? 49.088 -0.529 60.980 1.00 27.27 131 GLN B O 1
ATOM 2641 N N . ILE B 1 129 ? 47.300 -1.674 61.723 1.00 26.74 132 ILE B N 1
ATOM 2642 C CA . ILE B 1 129 ? 47.724 -2.956 61.157 1.00 26.58 132 ILE B CA 1
ATOM 2643 C C . ILE B 1 129 ? 47.121 -3.242 59.775 1.00 26.24 132 ILE B C 1
ATOM 2644 O O . ILE B 1 129 ? 47.481 -4.234 59.135 1.00 26.48 132 ILE B O 1
ATOM 2649 N N . THR B 1 130 ? 46.219 -2.375 59.312 1.00 25.20 133 THR B N 1
ATOM 2650 C CA . THR B 1 130 ? 45.690 -2.465 57.950 1.00 24.38 133 THR B CA 1
ATOM 2651 C C . THR B 1 130 ? 46.251 -1.336 57.097 1.00 24.19 133 THR B C 1
ATOM 2652 O O . THR B 1 130 ? 46.707 -0.329 57.618 1.00 23.56 133 THR B O 1
ATOM 2656 N N . LYS B 1 131 ? 46.167 -1.506 55.784 1.00 24.28 134 LYS B N 1
ATOM 2657 C CA . LYS B 1 131 ? 46.599 -0.493 54.841 1.00 24.74 134 LYS B CA 1
ATOM 2658 C C . LYS B 1 131 ? 45.376 0.045 54.116 1.00 24.29 134 LYS B C 1
ATOM 2659 O O . LYS B 1 131 ? 44.628 -0.717 53.514 1.00 24.34 134 LYS B O 1
ATOM 2665 N N . ASP B 1 132 ? 45.176 1.355 54.198 1.00 23.84 135 ASP B N 1
ATOM 2666 C CA . ASP B 1 132 ? 44.072 2.037 53.521 1.00 23.91 135 ASP B CA 1
ATOM 2667 C C . ASP B 1 132 ? 44.135 1.862 52.007 1.00 24.08 135 ASP B C 1
ATOM 2668 O O . ASP B 1 132 ? 45.169 2.110 51.402 1.00 23.72 135 ASP B O 1
ATOM 2673 N N . ASP B 1 133 ? 43.027 1.461 51.398 1.00 24.26 136 ASP B N 1
ATOM 2674 C CA . ASP B 1 133 ? 42.892 1.515 49.946 1.00 24.72 136 ASP B CA 1
ATOM 2675 C C . ASP B 1 133 ? 42.194 2.829 49.610 1.00 24.68 136 ASP B C 1
ATOM 2676 O O . ASP B 1 133 ? 40.993 2.853 49.324 1.00 24.95 136 ASP B O 1
ATOM 2681 N N . THR B 1 134 ? 42.945 3.925 49.735 1.00 23.93 137 THR B N 1
ATOM 2682 C CA . THR B 1 134 ? 42.471 5.259 49.386 1.00 23.68 137 THR B CA 1
ATOM 2683 C C . THR B 1 134 ? 43.371 5.873 48.333 1.00 23.66 137 THR B C 1
ATOM 2684 O O . THR B 1 134 ? 44.509 5.434 48.125 1.00 23.48 137 THR B O 1
ATOM 2688 N N . PHE B 1 135 ? 42.853 6.917 47.705 1.00 23.58 138 PHE B N 1
ATOM 2689 C CA . PHE B 1 135 ? 43.567 7.645 46.672 1.00 23.92 138 PHE B CA 1
ATOM 2690 C C . PHE B 1 135 ? 44.844 8.251 47.239 1.00 24.19 138 PHE B C 1
ATOM 2691 O O . PHE B 1 135 ? 45.900 8.119 46.641 1.00 23.98 138 PHE B O 1
ATOM 2699 N N . VAL B 1 136 ? 44.754 8.887 48.401 1.00 24.81 139 VAL B N 1
ATOM 2700 C CA . VAL B 1 136 ? 45.937 9.494 49.006 1.00 25.87 139 VAL B CA 1
ATOM 2701 C C . VAL B 1 136 ? 46.985 8.475 49.436 1.00 26.76 139 VAL B C 1
ATOM 2702 O O . VAL B 1 136 ? 48.174 8.789 49.415 1.00 26.53 139 VAL B O 1
ATOM 2706 N N . GLN B 1 137 ? 46.563 7.262 49.799 1.00 27.58 140 GLN B N 1
ATOM 2707 C CA . GLN B 1 137 ? 47.523 6.193 50.079 1.00 28.76 140 GLN B CA 1
ATOM 2708 C C . GLN B 1 137 ? 48.270 5.798 48.807 1.00 29.77 140 GLN B C 1
ATOM 2709 O O . GLN B 1 137 ? 49.470 5.567 48.856 1.00 29.95 140 GLN B O 1
ATOM 2715 N N . THR B 1 138 ? 47.565 5.734 47.678 1.00 31.23 141 THR B N 1
ATOM 2716 C CA . THR B 1 138 ? 48.192 5.471 46.382 1.00 32.74 141 THR B CA 1
ATOM 2717 C C . THR B 1 138 ? 49.230 6.540 46.042 1.00 33.87 141 THR B C 1
ATOM 2718 O O . THR B 1 138 ? 50.325 6.214 45.594 1.00 34.05 141 THR B O 1
ATOM 2722 N N . LEU B 1 139 ? 48.888 7.808 46.262 1.00 35.13 142 LEU B N 1
ATOM 2723 C CA . LEU B 1 139 ? 49.813 8.915 46.009 1.00 36.29 142 LEU B CA 1
ATOM 2724 C C . LEU B 1 139 ? 51.034 8.882 46.937 1.00 37.80 142 LEU B C 1
ATOM 2725 O O . LEU B 1 139 ? 52.144 9.175 46.505 1.00 37.80 142 LEU B O 1
ATOM 2730 N N . VAL B 1 140 ? 50.824 8.522 48.201 1.00 39.54 143 VAL B N 1
ATOM 2731 C CA . VAL B 1 140 ? 51.915 8.392 49.171 1.00 41.12 143 VAL B CA 1
ATOM 2732 C C . VAL B 1 140 ? 52.855 7.243 48.786 1.00 42.68 143 VAL B C 1
ATOM 2733 O O . VAL B 1 140 ? 54.069 7.348 48.980 1.00 43.33 143 VAL B O 1
ATOM 2737 N N . ASP B 1 141 ? 52.301 6.164 48.235 1.00 44.16 144 ASP B N 1
ATOM 2738 C CA . ASP B 1 141 ? 53.108 5.038 47.770 1.00 45.51 144 ASP B CA 1
ATOM 2739 C C . ASP B 1 141 ? 53.991 5.451 46.592 1.00 46.77 144 ASP B C 1
ATOM 2740 O O . ASP B 1 141 ? 55.145 5.034 46.507 1.00 47.28 144 ASP B O 1
ATOM 2745 N N . GLU B 1 142 ? 53.441 6.273 45.696 1.00 47.96 145 GLU B N 1
ATOM 2746 C CA . GLU B 1 142 ? 54.122 6.684 44.465 1.00 48.81 145 GLU B CA 1
ATOM 2747 C C . GLU B 1 142 ? 55.118 7.836 44.660 1.00 49.49 145 GLU B C 1
ATOM 2748 O O . GLU B 1 142 ? 55.795 8.230 43.707 1.00 49.68 145 GLU B O 1
ATOM 2753 N N . GLY B 1 143 ? 55.197 8.384 45.871 1.00 50.25 146 GLY B N 1
ATOM 2754 C CA . GLY B 1 143 ? 56.075 9.508 46.156 1.00 51.01 146 GLY B CA 1
ATOM 2755 C C . GLY B 1 143 ? 55.622 10.834 45.555 1.00 51.74 146 GLY B C 1
ATOM 2756 O O . GLY B 1 143 ? 56.438 11.740 45.360 1.00 51.80 146 GLY B O 1
ATOM 2757 N N . ARG B 1 144 ? 54.326 10.953 45.265 1.00 52.38 147 ARG B N 1
ATOM 2758 C CA . ARG B 1 144 ? 53.770 12.161 44.661 1.00 52.91 147 ARG B CA 1
ATOM 2759 C C . ARG B 1 144 ? 53.308 13.196 45.691 1.00 53.24 147 ARG B C 1
ATOM 2760 O O . ARG B 1 144 ? 53.303 14.392 45.394 1.00 53.73 147 ARG B O 1
ATOM 2768 N N . ILE B 1 145 ? 52.902 12.749 46.881 1.00 53.42 148 ILE B N 1
ATOM 2769 C CA . ILE B 1 145 ? 52.632 13.659 48.008 1.00 53.52 148 ILE B CA 1
ATOM 2770 C C . ILE B 1 145 ? 53.168 13.099 49.325 1.00 53.65 148 ILE B C 1
ATOM 2771 O O . ILE B 1 145 ? 53.615 11.955 49.383 1.00 53.62 148 ILE B O 1
ATOM 2776 N N . THR B 1 146 ? 53.110 13.909 50.379 1.00 53.95 149 THR B N 1
ATOM 2777 C CA . THR B 1 146 ? 53.575 13.496 51.705 1.00 54.34 149 THR B CA 1
ATOM 2778 C C . THR B 1 146 ? 52.380 13.143 52.588 1.00 54.47 149 THR B C 1
ATOM 2779 O O . THR B 1 146 ? 51.265 13.574 52.300 1.00 54.63 149 THR B O 1
ATOM 2783 N N . PRO B 1 147 ? 52.602 12.353 53.644 1.00 54.57 150 PRO B N 1
ATOM 2784 C CA . PRO B 1 147 ? 51.555 12.058 54.635 1.00 54.49 150 PRO B CA 1
ATOM 2785 C C . PRO B 1 147 ? 50.840 13.294 55.177 1.00 54.32 150 PRO B C 1
ATOM 2786 O O . PRO B 1 147 ? 49.637 13.226 55.426 1.00 54.46 150 PRO B O 1
ATOM 2790 N N . GLU B 1 148 ? 51.566 14.397 55.355 1.00 54.01 151 GLU B N 1
ATOM 2791 C CA . GLU B 1 148 ? 50.977 15.644 55.841 1.00 53.54 151 GLU B CA 1
ATOM 2792 C C . GLU B 1 148 ? 50.058 16.307 54.815 1.00 53.00 151 GLU B C 1
ATOM 2793 O O . GLU B 1 148 ? 49.007 16.841 55.175 1.00 53.28 151 GLU B O 1
ATOM 2794 N N . GLU B 1 149 ? 50.460 16.277 53.545 1.00 52.32 152 GLU B N 1
ATOM 2795 C CA . GLU B 1 149 ? 49.649 16.820 52.447 1.00 51.75 152 GLU B CA 1
ATOM 2796 C C . GLU B 1 149 ? 48.366 16.001 52.202 1.00 50.51 152 GLU B C 1
ATOM 2797 O O . GLU B 1 149 ? 47.376 16.527 51.688 1.00 50.19 152 GLU B O 1
ATOM 2803 N N . ALA B 1 150 ? 48.390 14.721 52.576 1.00 49.10 153 ALA B N 1
ATOM 2804 C CA . ALA B 1 150 ? 47.243 13.832 52.392 1.00 47.96 153 ALA B CA 1
ATOM 2805 C C . ALA B 1 150 ? 46.061 14.228 53.271 1.00 46.98 153 ALA B C 1
ATOM 2806 O O . ALA B 1 150 ? 44.908 14.026 52.886 1.00 46.57 153 ALA B O 1
ATOM 2808 N N . HIS B 1 151 ? 46.348 14.800 54.443 1.00 45.63 154 HIS B N 1
ATOM 2809 C CA . HIS B 1 151 ? 45.300 15.204 55.387 1.00 44.70 154 HIS B CA 1
ATOM 2810 C C . HIS B 1 151 ? 44.399 16.332 54.864 1.00 42.87 154 HIS B C 1
ATOM 2811 O O . HIS B 1 151 ? 43.270 16.474 55.330 1.00 42.77 154 HIS B O 1
ATOM 2818 N N . SER B 1 152 ? 44.895 17.123 53.910 1.00 40.85 155 SER B N 1
ATOM 2819 C CA . SER B 1 152 ? 44.136 18.244 53.338 1.00 39.39 155 SER B CA 1
ATOM 2820 C C . SER B 1 152 ? 43.593 17.987 51.918 1.00 37.75 155 SER B C 1
ATOM 2821 O O . SER B 1 152 ? 42.829 18.799 51.391 1.00 37.61 155 SER B O 1
ATOM 2823 N N . HIS B 1 153 ? 43.982 16.871 51.305 1.00 35.56 156 HIS B N 1
ATOM 2824 C CA . HIS B 1 153 ? 43.540 16.541 49.951 1.00 33.65 156 HIS B CA 1
ATOM 2825 C C . HIS B 1 153 ? 42.022 16.342 49.903 1.00 32.43 156 HIS B C 1
ATOM 2826 O O . HIS B 1 153 ? 41.478 15.609 50.725 1.00 32.02 156 HIS B O 1
ATOM 2833 N N . PRO B 1 154 ? 41.336 16.990 48.959 1.00 30.88 157 PRO B N 1
ATOM 2834 C CA . PRO B 1 154 ? 39.877 16.858 48.841 1.00 30.10 157 PRO B CA 1
ATOM 2835 C C . PRO B 1 154 ? 39.392 15.415 48.663 1.00 29.05 157 PRO B C 1
ATOM 2836 O O . PRO B 1 154 ? 38.280 15.099 49.077 1.00 28.96 157 PRO B O 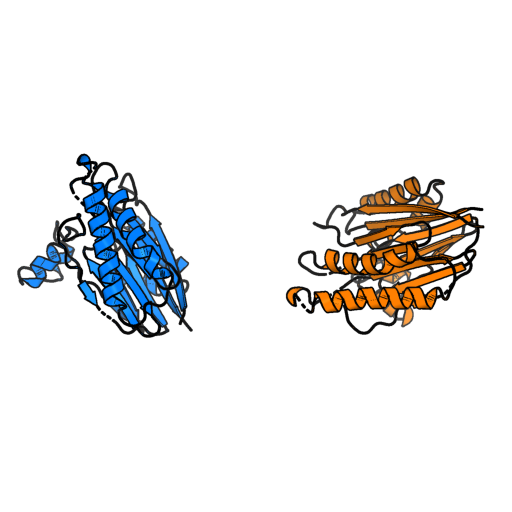1
ATOM 2840 N N . GLN B 1 155 ? 40.212 14.563 48.054 1.00 27.81 158 GLN B N 1
ATOM 2841 C CA . GLN B 1 155 ? 39.858 13.164 47.836 1.00 27.14 158 GLN B CA 1
ATOM 2842 C C . GLN B 1 155 ? 40.533 12.229 48.855 1.00 26.93 158 GLN B C 1
ATOM 2843 O O . GLN B 1 155 ? 40.753 11.053 48.573 1.00 26.40 158 GLN B O 1
ATOM 2849 N N . ARG B 1 156 ? 40.837 12.746 50.045 1.00 26.94 159 ARG B N 1
ATOM 2850 C CA . ARG B 1 156 ? 41.576 11.964 51.044 1.00 27.25 159 ARG B CA 1
ATOM 2851 C C . ARG B 1 156 ? 40.827 10.730 51.530 1.00 26.38 159 ARG B C 1
ATOM 2852 O O . ARG B 1 156 ? 41.449 9.761 51.938 1.00 27.11 159 ARG B O 1
ATOM 2860 N N . SER B 1 157 ? 39.503 10.762 51.479 1.00 25.50 160 SER B N 1
ATOM 2861 C CA . SER B 1 157 ? 38.695 9.622 51.904 1.00 25.15 160 SER B CA 1
ATOM 2862 C C . SER B 1 157 ? 38.314 8.682 50.758 1.00 24.28 160 SER B C 1
ATOM 2863 O O . SER B 1 157 ? 37.702 7.647 51.007 1.00 24.08 160 SER B O 1
ATOM 2866 N N . LEU B 1 158 ? 38.672 9.030 49.521 1.00 23.39 161 LEU B N 1
ATOM 2867 C CA . LEU B 1 158 ? 38.221 8.270 48.349 1.00 23.16 161 LEU B CA 1
ATOM 2868 C C . LEU B 1 158 ? 38.698 6.815 48.353 1.00 23.07 161 LEU B C 1
ATOM 2869 O O . LEU B 1 158 ? 39.883 6.552 48.309 1.00 22.42 161 LEU B O 1
ATOM 2874 N N . ILE B 1 159 ? 37.750 5.885 48.389 1.00 23.64 162 ILE B N 1
ATOM 2875 C CA . ILE B 1 159 ? 38.048 4.465 48.350 1.00 24.15 162 ILE B CA 1
ATOM 2876 C C . ILE B 1 159 ? 38.365 4.007 46.921 1.00 24.87 162 ILE B C 1
ATOM 2877 O O . ILE B 1 159 ? 37.738 4.457 45.952 1.00 24.59 162 ILE B O 1
ATOM 2890 N N . ARG B 1 161 ? 39.561 0.414 46.412 1.00 26.90 164 ARG B N 1
ATOM 2891 C CA . ARG B 1 161 ? 39.324 -1.025 46.376 1.00 27.37 164 ARG B CA 1
ATOM 2892 C C . ARG B 1 161 ? 38.222 -1.392 47.370 1.00 26.52 164 ARG B C 1
ATOM 2893 O O . ARG B 1 161 ? 38.160 -0.849 48.474 1.00 25.25 164 ARG B O 1
ATOM 2901 N N . ALA B 1 162 ? 37.349 -2.310 46.966 1.00 26.21 165 ALA B N 1
ATOM 2902 C CA . ALA B 1 162 ? 36.264 -2.783 47.826 1.00 26.13 165 ALA B CA 1
ATOM 2903 C C . ALA B 1 162 ? 35.715 -4.130 47.351 1.00 26.30 165 ALA B C 1
ATOM 2904 O O . ALA B 1 162 ? 36.094 -4.628 46.293 1.00 25.37 165 ALA B O 1
ATOM 2906 N N . LEU B 1 163 ? 34.849 -4.730 48.163 1.00 26.98 166 LEU B N 1
ATOM 2907 C CA . LEU B 1 163 ? 34.066 -5.890 47.739 1.00 27.67 166 LEU B CA 1
ATOM 2908 C C . LEU B 1 163 ? 32.866 -5.377 46.942 1.00 28.36 166 LEU B C 1
ATOM 2909 O O . LEU B 1 163 ? 32.010 -4.706 47.501 1.00 28.06 166 LEU B O 1
ATOM 2914 N N . THR B 1 164 ? 32.825 -5.678 45.640 1.00 29.39 167 THR B N 1
ATOM 2915 C CA . THR B 1 164 ? 31.755 -5.213 44.744 1.00 30.40 167 THR B CA 1
ATOM 2916 C C . THR B 1 164 ? 31.067 -6.331 43.952 1.00 31.67 167 THR B C 1
ATOM 2917 O O . THR B 1 164 ? 30.279 -6.043 43.054 1.00 31.31 167 THR B O 1
ATOM 2921 N N . GLY B 1 165 ? 31.371 -7.585 44.278 1.00 33.03 168 GLY B N 1
ATOM 2922 C CA . GLY B 1 165 ? 30.866 -8.733 43.545 1.00 34.44 168 GLY B CA 1
ATOM 2923 C C . GLY B 1 165 ? 31.741 -9.196 42.390 1.00 35.72 168 GLY B C 1
ATOM 2924 O O . GLY B 1 165 ? 31.337 -10.081 41.639 1.00 35.71 168 GLY B O 1
ATOM 2925 N N . HIS B 1 166 ? 32.926 -8.600 42.246 1.00 37.33 169 HIS B N 1
ATOM 2926 C CA . HIS B 1 166 ? 33.891 -8.965 41.203 1.00 38.72 169 HIS B CA 1
ATOM 2927 C C . HIS B 1 166 ? 35.144 -9.588 41.823 1.00 39.60 169 HIS B C 1
ATOM 2928 O O . HIS B 1 166 ? 35.228 -9.748 43.035 1.00 39.91 169 HIS B O 1
ATOM 2935 N N . GLU B 1 167 ? 36.110 -9.945 40.981 1.00 40.94 170 GLU B N 1
ATOM 2936 C CA . GLU B 1 167 ? 37.377 -10.548 41.424 1.00 41.77 170 GLU B CA 1
ATOM 2937 C C . GLU B 1 167 ? 38.143 -9.643 42.394 1.00 41.77 170 GLU B C 1
ATOM 2938 O O . GLU B 1 167 ? 38.352 -8.465 42.104 1.00 42.50 170 GLU B O 1
ATOM 2944 N N . VAL B 1 168 ? 38.555 -10.199 43.537 1.00 41.42 171 VAL B N 1
ATOM 2945 C CA . VAL B 1 168 ? 39.253 -9.438 44.582 1.00 41.18 171 VAL B CA 1
ATOM 2946 C C . VAL B 1 168 ? 40.413 -10.203 45.207 1.00 40.40 171 VAL B C 1
ATOM 2947 O O . VAL B 1 168 ? 40.410 -11.427 45.231 1.00 40.83 171 VAL B O 1
ATOM 2951 N N . GLU B 1 169 ? 41.383 -9.466 45.742 1.00 39.40 172 GLU B N 1
ATOM 2952 C CA . GLU B 1 169 ? 42.500 -10.049 46.482 1.00 38.63 172 GLU B CA 1
ATOM 2953 C C . GLU B 1 169 ? 42.735 -9.253 47.770 1.00 36.82 172 GLU B C 1
ATOM 2954 O O . GLU B 1 169 ? 43.568 -8.355 47.797 1.00 36.46 172 GLU B O 1
ATOM 2960 N N . PRO B 1 170 ? 42.008 -9.572 48.837 1.00 35.14 173 PRO B N 1
ATOM 2961 C CA . PRO B 1 170 ? 42.163 -8.846 50.098 1.00 34.06 173 PRO B CA 1
ATOM 2962 C C . PRO B 1 170 ? 43.460 -9.223 50.811 1.00 33.01 173 PRO B C 1
ATOM 2963 O O . PRO B 1 170 ? 44.052 -10.260 50.512 1.00 32.22 173 PRO B O 1
ATOM 2967 N N . THR B 1 171 ? 43.903 -8.361 51.721 1.00 32.13 174 THR B N 1
ATOM 2968 C CA . THR B 1 171 ? 45.014 -8.665 52.608 1.00 31.48 174 THR B CA 1
ATOM 2969 C C . THR B 1 171 ? 44.580 -9.790 53.542 1.00 30.96 174 THR B C 1
ATOM 2970 O O . THR B 1 171 ? 43.504 -9.730 54.128 1.00 29.87 174 THR B O 1
ATOM 2974 N N . LEU B 1 172 ? 45.405 -10.826 53.632 1.00 30.39 175 LEU B N 1
ATOM 2975 C CA . LEU B 1 172 ? 45.195 -11.932 54.558 1.00 30.48 175 LEU B CA 1
ATOM 2976 C C . LEU B 1 172 ? 46.506 -12.147 55.281 1.00 30.39 175 LEU B C 1
ATOM 2977 O O . LEU B 1 172 ? 47.525 -12.415 54.648 1.00 30.19 175 LEU B O 1
ATOM 2982 N N . THR B 1 173 ? 46.496 -12.021 56.601 1.00 30.08 176 THR B N 1
ATOM 2983 C CA . THR B 1 173 ? 47.734 -12.116 57.356 1.00 30.51 176 THR B CA 1
ATOM 2984 C C . THR B 1 173 ? 47.497 -12.445 58.823 1.00 30.42 176 THR B C 1
ATOM 2985 O O . THR B 1 173 ? 46.451 -12.126 59.382 1.00 29.76 176 THR B O 1
ATOM 2997 N N . ARG B 1 175 ? 48.943 -12.629 62.968 1.00 31.36 178 ARG B N 1
ATOM 2998 C CA . ARG B 1 175 ? 49.766 -12.008 63.991 1.00 31.93 178 ARG B CA 1
ATOM 2999 C C . ARG B 1 175 ? 49.685 -12.830 65.271 1.00 32.12 178 ARG B C 1
ATOM 3000 O O . ARG B 1 175 ? 48.766 -13.633 65.445 1.00 31.95 178 ARG B O 1
ATOM 3008 N N . GLU B 1 176 ? 50.654 -12.636 66.160 1.00 32.61 179 GLU B N 1
ATOM 3009 C CA . GLU B 1 176 ? 50.553 -13.150 67.516 1.00 33.13 179 GLU B CA 1
ATOM 3010 C C . GLU B 1 176 ? 49.609 -12.230 68.283 1.00 33.49 179 GLU B C 1
ATOM 3011 O O . GLU B 1 176 ? 49.628 -11.013 68.096 1.00 33.42 179 GLU B O 1
ATOM 3013 N N . ALA B 1 177 ? 48.752 -12.827 69.102 1.00 33.87 180 ALA B N 1
ATOM 3014 C CA . ALA B 1 177 ? 47.825 -12.093 69.948 1.00 34.18 180 ALA B CA 1
ATOM 3015 C C . ALA B 1 177 ? 48.175 -12.381 71.404 1.00 34.46 180 ALA B C 1
ATOM 3016 O O . ALA B 1 177 ? 48.208 -13.540 71.819 1.00 34.77 180 ALA B O 1
ATOM 3018 N N . ARG B 1 178 ? 48.436 -11.322 72.165 1.00 34.69 181 ARG B N 1
ATOM 3019 C CA . ARG B 1 178 ? 48.874 -11.428 73.551 1.00 34.93 181 ARG B CA 1
ATOM 3020 C C . ARG B 1 178 ? 47.845 -10.865 74.527 1.00 34.19 181 ARG B C 1
ATOM 3021 O O . ARG B 1 178 ? 46.987 -10.069 74.155 1.00 33.54 181 ARG B O 1
ATOM 3029 N N . ALA B 1 179 ? 47.950 -11.296 75.781 1.00 33.64 182 ALA B N 1
ATOM 3030 C CA . ALA B 1 179 ? 47.170 -10.740 76.872 1.00 33.10 182 ALA B CA 1
ATOM 3031 C C . ALA B 1 179 ? 47.610 -9.302 77.058 1.00 32.62 182 ALA B C 1
ATOM 3032 O O . ALA B 1 179 ? 48.791 -8.985 76.907 1.00 32.53 182 ALA B O 1
ATOM 3034 N N . GLY B 1 180 ? 46.656 -8.431 77.363 1.00 31.64 183 GLY B N 1
ATOM 3035 C CA . GLY B 1 180 ? 46.916 -7.007 77.440 1.00 31.32 183 GLY B CA 1
ATOM 3036 C C . GLY B 1 180 ? 46.603 -6.255 76.153 1.00 30.60 183 GLY B C 1
ATOM 3037 O O . GLY B 1 180 ? 46.366 -5.052 76.201 1.00 30.77 183 GLY B O 1
ATOM 3038 N N . ASP B 1 181 ? 46.602 -6.948 75.013 1.00 29.93 184 ASP B N 1
ATOM 3039 C CA . ASP B 1 181 ? 46.291 -6.324 73.718 1.00 29.22 184 ASP B CA 1
ATOM 3040 C C . ASP B 1 181 ? 44.915 -5.682 73.721 1.00 28.36 184 ASP B C 1
ATOM 3041 O O . ASP B 1 181 ? 43.972 -6.231 74.284 1.00 28.39 184 ASP B O 1
ATOM 3046 N N . ARG B 1 182 ? 44.813 -4.529 73.074 1.00 27.47 185 ARG B N 1
ATOM 3047 C CA . ARG B 1 182 ? 43.533 -3.909 72.760 1.00 26.93 185 ARG B CA 1
ATOM 3048 C C . ARG B 1 182 ? 43.469 -3.693 71.251 1.00 25.93 185 ARG B C 1
ATOM 3049 O O . ARG B 1 182 ? 44.422 -3.198 70.659 1.00 25.32 185 ARG B O 1
ATOM 3057 N N . TYR B 1 183 ? 42.350 -4.071 70.645 1.00 24.49 186 TYR B N 1
ATOM 3058 C CA . TYR B 1 183 ? 42.137 -3.951 69.211 1.00 23.93 186 TYR B CA 1
ATOM 3059 C C . TYR B 1 183 ? 41.020 -2.960 68.933 1.00 22.88 186 TYR B C 1
ATOM 3060 O O . TYR B 1 183 ? 40.056 -2.879 69.685 1.00 23.61 186 TYR B O 1
ATOM 3069 N N . LEU B 1 184 ? 41.160 -2.203 67.854 1.00 22.11 187 LEU B N 1
ATOM 3070 C CA . LEU B 1 184 ? 40.127 -1.298 67.379 1.00 21.32 187 LEU B CA 1
ATOM 3071 C C . LEU B 1 184 ? 39.873 -1.565 65.900 1.00 20.91 187 LEU B C 1
ATOM 3072 O O . LEU B 1 184 ? 40.811 -1.609 65.107 1.00 20.65 187 LEU B O 1
ATOM 3077 N N . LEU B 1 185 ? 38.616 -1.789 65.541 1.00 20.41 188 LEU B N 1
ATOM 3078 C CA . LEU B 1 185 ? 38.171 -1.713 64.154 1.00 20.35 188 LEU B CA 1
ATOM 3079 C C . LEU B 1 185 ? 37.295 -0.476 64.062 1.00 20.24 188 LEU B C 1
ATOM 3080 O O . LEU B 1 185 ? 36.520 -0.194 64.973 1.00 20.07 188 LEU B O 1
ATOM 3085 N N . CYS B 1 186 ? 37.433 0.285 62.988 1.00 20.46 189 CYS B N 1
ATOM 3086 C CA . CYS B 1 186 ? 36.596 1.454 62.785 1.00 20.76 189 CYS B CA 1
ATOM 3087 C C . CYS B 1 186 ? 36.370 1.696 61.317 1.00 20.86 189 CYS B C 1
ATOM 3088 O O . CYS B 1 186 ? 37.201 1.339 60.479 1.00 20.44 189 CYS B O 1
ATOM 3091 N N . SER B 1 187 ? 35.232 2.303 61.010 1.00 20.80 190 SER B N 1
ATOM 3092 C CA . SER B 1 187 ? 34.991 2.812 59.682 1.00 20.96 190 SER B CA 1
ATOM 3093 C C . SER B 1 187 ? 35.678 4.173 59.579 1.00 21.34 190 SER B C 1
ATOM 3094 O O . SER B 1 187 ? 36.123 4.751 60.585 1.00 20.41 190 SER B O 1
ATOM 3097 N N . ASP B 1 188 ? 35.779 4.666 58.354 1.00 21.10 191 ASP B N 1
ATOM 3098 C CA . ASP B 1 188 ? 36.416 5.946 58.102 1.00 21.43 191 ASP B CA 1
ATOM 3099 C C . ASP B 1 188 ? 35.596 7.105 58.681 1.00 21.99 191 ASP B C 1
ATOM 3100 O O . ASP B 1 188 ? 36.075 8.220 58.731 1.00 22.47 191 ASP B O 1
ATOM 3105 N N . GLY B 1 189 ? 34.372 6.832 59.130 1.00 22.07 192 GLY B N 1
ATOM 3106 C CA . GLY B 1 189 ? 33.598 7.802 59.879 1.00 22.52 192 GLY B CA 1
ATOM 3107 C C . GLY B 1 189 ? 34.222 8.204 61.207 1.00 22.85 192 GLY B C 1
ATOM 3108 O O . GLY B 1 189 ? 33.854 9.237 61.772 1.00 22.98 192 GLY B O 1
ATOM 3109 N N . LEU B 1 190 ? 35.137 7.386 61.723 1.00 23.05 193 LEU B N 1
ATOM 3110 C CA . LEU B 1 190 ? 35.936 7.764 62.893 1.00 23.67 193 LEU B CA 1
ATOM 3111 C C . LEU B 1 190 ? 37.231 8.433 62.466 1.00 24.35 193 LEU B C 1
ATOM 3112 O O . LEU B 1 190 ? 37.537 9.544 62.911 1.00 24.32 193 LEU B O 1
ATOM 3117 N N . SER B 1 191 ? 38.005 7.744 61.626 1.00 25.08 194 SER B N 1
ATOM 3118 C CA . SER B 1 191 ? 39.381 8.155 61.344 1.00 25.63 194 SER B CA 1
ATOM 3119 C C . SER B 1 191 ? 39.501 9.343 60.375 1.00 26.46 194 SER B C 1
ATOM 3120 O O . SER B 1 191 ? 40.537 10.006 60.348 1.00 26.08 194 SER B O 1
ATOM 3123 N N . ASP B 1 192 ? 38.462 9.624 59.587 1.00 27.35 195 ASP B N 1
ATOM 3124 C CA . ASP B 1 192 ? 38.475 10.841 58.764 1.00 27.98 195 ASP B CA 1
ATOM 3125 C C . ASP B 1 192 ? 38.463 12.098 59.677 1.00 28.47 195 ASP B C 1
ATOM 3126 O O . ASP B 1 192 ? 39.392 12.897 59.608 1.00 29.00 195 ASP B O 1
ATOM 3131 N N . PRO B 1 193 ? 37.446 12.289 60.526 1.00 29.31 196 PRO B N 1
ATOM 3132 C CA . PRO B 1 193 ? 37.441 13.441 61.442 1.00 29.49 196 PRO B CA 1
ATOM 3133 C C . PRO B 1 193 ? 38.327 13.374 62.702 1.00 30.01 196 PRO B C 1
ATOM 3134 O O . PRO B 1 193 ? 38.539 14.435 63.293 1.00 29.99 196 PRO B O 1
ATOM 3138 N N . VAL B 1 194 ? 38.832 12.204 63.101 1.00 30.06 197 VAL B N 1
ATOM 3139 C CA . VAL B 1 194 ? 39.527 12.055 64.390 1.00 29.98 197 VAL B CA 1
ATOM 3140 C C . VAL B 1 194 ? 40.937 11.474 64.211 1.00 30.12 197 VAL B C 1
ATOM 3141 O O . VAL B 1 194 ? 41.104 10.382 63.665 1.00 30.02 197 VAL B O 1
ATOM 3145 N N . SER B 1 195 ? 41.942 12.208 64.695 1.00 29.94 198 SER B N 1
ATOM 3146 C CA . SER B 1 195 ? 43.351 11.830 64.547 1.00 30.00 198 SER B CA 1
ATOM 3147 C C . SER B 1 195 ? 43.721 10.636 65.411 1.00 29.99 198 SER B C 1
ATOM 3148 O O . SER B 1 195 ? 43.050 10.354 66.393 1.00 30.03 198 SER B O 1
ATOM 3151 N N . ASP B 1 196 ? 44.808 9.954 65.060 1.00 30.04 199 ASP B N 1
ATOM 3152 C CA . ASP B 1 196 ? 45.296 8.823 65.852 1.00 30.40 199 ASP B CA 1
ATOM 3153 C C . ASP B 1 196 ? 45.670 9.204 67.289 1.00 31.00 199 ASP B C 1
ATOM 3154 O O . ASP B 1 196 ? 45.615 8.362 68.181 1.00 30.01 199 ASP B O 1
ATOM 3159 N N . GLU B 1 197 ? 46.044 10.464 67.507 1.00 31.73 200 GLU B N 1
ATOM 3160 C CA . GLU B 1 197 ? 46.401 10.935 68.849 1.00 32.85 200 GLU B CA 1
ATOM 3161 C C . GLU B 1 197 ? 45.179 10.958 69.747 1.00 32.51 200 GLU B C 1
ATOM 3162 O O . GLU B 1 197 ? 45.222 10.471 70.867 1.00 33.24 200 GLU B O 1
ATOM 3168 N N . THR B 1 198 ? 44.091 11.522 69.245 1.00 32.52 201 THR B N 1
ATOM 3169 C CA . THR B 1 198 ? 42.826 11.542 69.967 1.00 32.57 201 THR B CA 1
ATOM 3170 C C . THR B 1 198 ? 42.281 10.125 70.162 1.00 32.26 201 THR B C 1
ATOM 3171 O O . THR B 1 198 ? 41.796 9.791 71.238 1.00 31.47 201 THR B O 1
ATOM 3175 N N . ILE B 1 199 ? 42.371 9.296 69.122 1.00 31.84 202 ILE B N 1
ATOM 3176 C CA . ILE B 1 199 ? 41.902 7.915 69.208 1.00 31.84 202 ILE B CA 1
ATOM 3177 C C . ILE B 1 199 ? 42.639 7.162 70.320 1.00 32.36 202 ILE B C 1
ATOM 3178 O O . ILE B 1 199 ? 42.017 6.437 71.083 1.00 31.90 202 ILE B O 1
ATOM 3183 N N . LEU B 1 200 ? 43.953 7.356 70.410 1.00 33.13 203 LEU B N 1
ATOM 3184 C CA . LEU B 1 200 ? 44.782 6.688 71.418 1.00 33.96 203 LEU B CA 1
ATOM 3185 C C . LEU B 1 200 ? 44.329 7.021 72.844 1.00 34.37 203 LEU B C 1
ATOM 3186 O O . LEU B 1 200 ? 44.262 6.128 73.692 1.00 34.77 203 LEU B O 1
ATOM 3191 N N . GLU B 1 201 ? 44.000 8.289 73.092 1.00 34.64 204 GLU B N 1
ATOM 3192 C CA . GLU B 1 201 ? 43.503 8.729 74.404 1.00 34.71 204 GLU B CA 1
ATOM 3193 C C . GLU B 1 201 ? 42.202 8.031 74.788 1.00 34.19 204 GLU B C 1
ATOM 3194 O O . GLU B 1 201 ? 42.035 7.599 75.928 1.00 34.41 204 GLU B O 1
ATOM 3197 N N . ALA B 1 202 ? 41.277 7.925 73.840 1.00 33.40 205 ALA B N 1
ATOM 3198 C CA . ALA B 1 202 ? 40.005 7.257 74.098 1.00 32.83 205 ALA B CA 1
ATOM 3199 C C . ALA B 1 202 ? 40.189 5.750 74.324 1.00 32.23 205 ALA B C 1
ATOM 3200 O O . ALA B 1 202 ? 39.392 5.124 75.024 1.00 31.42 205 ALA B O 1
ATOM 3202 N N . LEU B 1 203 ? 41.255 5.185 73.756 1.00 31.59 206 LEU B N 1
ATOM 3203 C CA . LEU B 1 203 ? 41.567 3.769 73.936 1.00 31.67 206 LEU B CA 1
ATOM 3204 C C . LEU B 1 203 ? 42.281 3.483 75.266 1.00 31.99 206 LEU B C 1
ATOM 3205 O O . LEU B 1 203 ? 42.555 2.320 75.576 1.00 31.88 206 LEU B O 1
ATOM 3210 N N . GLN B 1 204 ? 42.597 4.531 76.032 1.00 32.60 207 GLN B N 1
ATOM 3211 C CA . GLN B 1 204 ? 43.132 4.374 77.397 1.00 33.02 207 GLN B CA 1
ATOM 3212 C C . GLN B 1 204 ? 42.019 4.077 78.411 1.00 32.69 207 GLN B C 1
ATOM 3213 O O . GLN B 1 204 ? 42.293 3.602 79.517 1.00 32.98 207 GLN B O 1
ATOM 3219 N N . ILE B 1 205 ? 40.774 4.381 78.047 1.00 32.36 208 ILE B N 1
ATOM 3220 C CA . ILE B 1 205 ? 39.628 4.165 78.934 1.00 32.04 208 ILE B CA 1
ATOM 3221 C C . ILE B 1 205 ? 39.496 2.663 79.246 1.00 32.14 208 ILE B C 1
ATOM 3222 O O . ILE B 1 205 ? 39.338 1.863 78.323 1.00 31.94 208 ILE B O 1
ATOM 3227 N N . PRO B 1 206 ? 39.581 2.276 80.522 1.00 31.76 209 PRO B N 1
ATOM 3228 C CA . PRO B 1 206 ? 39.644 0.855 80.897 1.00 31.76 209 PRO B CA 1
ATOM 3229 C C . PRO B 1 206 ? 38.568 -0.069 80.314 1.00 31.65 209 PRO B C 1
ATOM 3230 O O . PRO B 1 206 ? 38.896 -1.167 79.894 1.00 31.72 209 PRO B O 1
ATOM 3234 N N . GLU B 1 207 ? 37.313 0.350 80.307 1.00 31.87 210 GLU B N 1
ATOM 3235 C CA . GLU B 1 207 ? 36.232 -0.538 79.895 1.00 32.40 210 GLU B CA 1
ATOM 3236 C C . GLU B 1 207 ? 35.954 -0.375 78.407 1.00 31.70 210 GLU B C 1
ATOM 3237 O O . GLU B 1 207 ? 35.761 0.737 77.923 1.00 31.11 210 GLU B O 1
ATOM 3243 N N . VAL B 1 208 ? 35.941 -1.491 77.684 1.00 31.17 211 VAL B N 1
ATOM 3244 C CA . VAL B 1 208 ? 35.789 -1.449 76.228 1.00 30.69 211 VAL B CA 1
ATOM 3245 C C . VAL B 1 208 ? 34.537 -0.689 75.773 1.00 30.28 211 VAL B C 1
ATOM 3246 O O . VAL B 1 208 ? 34.585 0.033 74.789 1.00 30.22 211 VAL B O 1
ATOM 3250 N N . ALA B 1 209 ? 33.430 -0.838 76.500 1.00 30.21 212 ALA B N 1
ATOM 3251 C CA . ALA B 1 209 ? 32.160 -0.196 76.139 1.00 30.18 212 ALA B CA 1
ATOM 3252 C C . ALA B 1 209 ? 32.168 1.328 76.299 1.00 30.01 212 ALA B C 1
ATOM 3253 O O . ALA B 1 209 ? 31.592 2.037 75.482 1.00 30.07 212 ALA B O 1
ATOM 3255 N N . GLU B 1 210 ? 32.807 1.830 77.350 1.00 29.93 213 GLU B N 1
ATOM 3256 C CA . GLU B 1 210 ? 32.969 3.278 77.519 1.00 29.80 213 GLU B CA 1
ATOM 3257 C C . GLU B 1 210 ? 33.965 3.855 76.505 1.00 29.33 213 GLU B C 1
ATOM 3258 O O . GLU B 1 210 ? 33.789 4.971 76.037 1.00 29.57 213 GLU B O 1
ATOM 3260 N N . SER B 1 211 ? 35.005 3.088 76.181 1.00 28.96 214 SER B N 1
ATOM 3261 C CA . SER B 1 211 ? 35.989 3.472 75.172 1.00 28.84 214 SER B CA 1
ATOM 3262 C C . SER B 1 211 ? 35.308 3.621 73.810 1.00 28.73 214 SER B C 1
ATOM 3263 O O . SER B 1 211 ? 35.482 4.629 73.129 1.00 28.03 214 SER B O 1
ATOM 3266 N N . ALA B 1 212 ? 34.502 2.631 73.438 1.00 28.51 215 ALA B N 1
ATOM 3267 C CA . ALA B 1 212 ? 33.775 2.663 72.176 1.00 28.60 215 ALA B CA 1
ATOM 3268 C C . ALA B 1 212 ? 32.808 3.840 72.136 1.00 28.83 215 ALA B C 1
ATOM 3269 O O . ALA B 1 212 ? 32.746 4.564 71.143 1.00 28.07 215 ALA B O 1
ATOM 3271 N N . HIS B 1 213 ? 32.072 4.037 73.226 1.00 29.57 216 HIS B N 1
ATOM 3272 C CA . HIS B 1 213 ? 31.126 5.147 73.333 1.00 30.32 216 HIS B CA 1
ATOM 3273 C C . HIS B 1 213 ? 31.834 6.492 73.145 1.00 29.96 216 HIS B C 1
ATOM 3274 O O . HIS B 1 213 ? 31.313 7.383 72.482 1.00 29.58 216 HIS B O 1
ATOM 3281 N N . ARG B 1 214 ? 33.029 6.610 73.714 1.00 30.02 217 ARG B N 1
ATOM 3282 C CA . ARG B 1 214 ? 33.832 7.825 73.613 1.00 30.31 217 ARG B CA 1
ATOM 3283 C C . ARG B 1 214 ? 34.304 8.077 72.178 1.00 30.05 217 ARG B C 1
ATOM 3284 O O . ARG B 1 214 ? 34.298 9.210 71.724 1.00 29.65 217 ARG B O 1
ATOM 3292 N N . LEU B 1 215 ? 34.707 7.027 71.469 1.00 29.90 218 LEU B N 1
ATOM 3293 C CA . LEU B 1 215 ? 35.130 7.169 70.076 1.00 29.76 218 LEU B CA 1
ATOM 3294 C C . LEU B 1 215 ? 33.991 7.700 69.204 1.00 29.92 218 LEU B C 1
ATOM 3295 O O . LEU B 1 215 ? 34.213 8.578 68.377 1.00 30.01 218 LEU B O 1
ATOM 3300 N N . ILE B 1 216 ? 32.780 7.186 69.406 1.00 30.32 219 ILE B N 1
ATOM 3301 C CA . ILE B 1 216 ? 31.599 7.682 68.705 1.00 30.83 219 ILE B CA 1
ATOM 3302 C C . ILE B 1 216 ? 31.368 9.162 69.026 1.00 31.46 219 ILE B C 1
ATOM 3303 O O . ILE B 1 216 ? 31.025 9.946 68.137 1.00 30.95 219 ILE B O 1
ATOM 3308 N N . GLU B 1 217 ? 31.554 9.533 70.294 1.00 32.14 220 GLU B N 1
ATOM 3309 C CA . GLU B 1 217 ? 31.326 10.907 70.735 1.00 32.73 220 GLU B CA 1
ATOM 3310 C C . GLU B 1 217 ? 32.334 11.854 70.097 1.00 33.29 220 GLU B C 1
ATOM 3311 O O . GLU B 1 217 ? 31.984 12.972 69.751 1.00 33.49 220 GLU B O 1
ATOM 3313 N N . LEU B 1 218 ? 33.571 11.399 69.920 1.00 33.87 221 LEU B N 1
ATOM 3314 C CA . LEU B 1 218 ? 34.612 12.233 69.320 1.00 34.54 221 LEU B CA 1
ATOM 3315 C C . LEU B 1 218 ? 34.357 12.463 67.837 1.00 35.35 221 LEU B C 1
ATOM 3316 O O . LEU B 1 218 ? 34.656 13.540 67.319 1.00 35.10 221 LEU B O 1
ATOM 3321 N N . ALA B 1 219 ? 33.808 11.453 67.161 1.00 36.21 222 ALA B N 1
ATOM 3322 C CA . ALA B 1 219 ? 33.451 11.580 65.757 1.00 37.19 222 ALA B CA 1
ATOM 3323 C C . ALA B 1 219 ? 32.390 12.656 65.585 1.00 38.32 222 ALA B C 1
ATOM 3324 O O . ALA B 1 219 ? 32.528 13.522 64.728 1.00 38.29 222 ALA B O 1
ATOM 3326 N N . LEU B 1 220 ? 31.342 12.604 66.408 1.00 39.79 223 LEU B N 1
ATOM 3327 C CA . LEU B 1 220 ? 30.236 13.567 66.319 1.00 41.23 223 LEU B CA 1
ATOM 3328 C C . LEU B 1 220 ? 30.667 14.986 66.733 1.00 42.10 223 LEU B C 1
ATOM 3329 O O . LEU B 1 220 ? 30.131 15.971 66.233 1.00 42.53 223 LEU B O 1
ATOM 3334 N N . ARG B 1 221 ? 31.629 15.070 67.650 1.00 43.12 224 ARG B N 1
ATOM 3335 C CA . ARG B 1 221 ? 32.208 16.338 68.097 1.00 43.94 224 ARG B CA 1
ATOM 3336 C C . ARG B 1 221 ? 32.941 17.027 66.943 1.00 43.86 224 ARG B C 1
ATOM 3337 O O . ARG B 1 221 ? 32.947 18.255 66.843 1.00 44.20 224 ARG B O 1
ATOM 3345 N N . GLY B 1 222 ? 33.539 16.223 66.068 1.00 43.66 225 GLY B N 1
ATOM 3346 C CA . GLY B 1 222 ? 34.267 16.716 64.914 1.00 43.41 225 GLY B CA 1
ATOM 3347 C C . GLY B 1 222 ? 33.415 16.956 63.680 1.00 43.05 225 GLY B C 1
ATOM 3348 O O . GLY B 1 222 ? 33.964 17.176 62.596 1.00 43.53 225 GLY B O 1
ATOM 3349 N N . GLY B 1 223 ? 32.091 16.919 63.835 1.00 42.45 226 GLY B N 1
ATOM 3350 C CA . GLY B 1 223 ? 31.168 17.219 62.753 1.00 41.92 226 GLY B CA 1
ATOM 3351 C C . GLY B 1 223 ? 30.206 16.086 62.437 1.00 41.27 226 GLY B C 1
ATOM 3352 O O . GLY B 1 223 ? 29.106 16.325 61.941 1.00 41.67 226 GLY B O 1
ATOM 3353 N N . GLY B 1 224 ? 30.623 14.854 62.710 1.00 40.36 227 GLY B N 1
ATOM 3354 C CA . GLY B 1 224 ? 29.842 13.671 62.365 1.00 39.48 227 GLY B CA 1
ATOM 3355 C C . GLY B 1 224 ? 29.414 13.627 60.903 1.00 38.41 227 GLY B C 1
ATOM 3356 O O . GLY B 1 224 ? 28.244 13.402 60.603 1.00 38.57 227 GLY B O 1
ATOM 3357 N N . PRO B 1 225 ? 30.351 13.827 59.982 1.00 37.28 228 PRO B N 1
ATOM 3358 C CA . PRO B 1 225 ? 29.999 13.938 58.556 1.00 36.28 228 PRO B CA 1
ATOM 3359 C C . PRO B 1 225 ? 29.553 12.616 57.897 1.00 34.86 228 PRO B C 1
ATOM 3360 O O . PRO B 1 225 ? 28.973 12.647 56.812 1.00 34.84 228 PRO B O 1
ATOM 3364 N N . ASP B 1 226 ? 29.796 11.486 58.562 1.00 32.90 229 ASP B N 1
ATOM 3365 C CA . ASP B 1 226 ? 29.562 10.158 57.990 1.00 31.32 229 ASP B CA 1
ATOM 3366 C C . ASP B 1 226 ? 29.004 9.193 59.053 1.00 30.10 229 ASP B C 1
ATOM 3367 O O . ASP B 1 226 ? 29.054 9.485 60.248 1.00 30.26 229 ASP B O 1
ATOM 3372 N N . ASN B 1 227 ? 28.441 8.064 58.628 1.00 28.90 230 ASN B N 1
ATOM 3373 C CA . ASN B 1 227 ? 28.207 6.952 59.547 1.00 27.99 230 ASN B CA 1
ATOM 3374 C C . ASN B 1 227 ? 29.526 6.606 60.232 1.00 27.30 230 ASN B C 1
ATOM 3375 O O . ASN B 1 227 ? 30.565 6.582 59.582 1.00 26.83 230 ASN B O 1
ATOM 3380 N N . VAL B 1 228 ? 29.485 6.335 61.531 1.00 26.82 231 VAL B N 1
ATOM 3381 C CA . VAL B 1 228 ? 30.676 5.934 62.271 1.00 26.49 231 VAL B CA 1
ATOM 3382 C C . VAL B 1 228 ? 30.410 4.666 63.076 1.00 25.83 231 VAL B C 1
ATOM 3383 O O . VAL B 1 228 ? 29.379 4.523 63.727 1.00 26.03 231 VAL B O 1
ATOM 3387 N N . THR B 1 229 ? 31.352 3.738 63.004 1.00 24.80 232 THR B N 1
ATOM 3388 C CA . THR B 1 229 ? 31.212 2.442 63.648 1.00 24.26 232 THR B CA 1
ATOM 3389 C C . THR B 1 229 ? 32.550 2.043 64.209 1.00 23.57 232 THR B C 1
ATOM 3390 O O . THR B 1 229 ? 33.574 2.273 63.584 1.00 22.83 232 THR B O 1
ATOM 3394 N N . VAL B 1 230 ? 32.538 1.442 65.392 1.00 23.42 233 VAL B N 1
ATOM 3395 C CA . VAL B 1 230 ? 33.758 1.002 66.050 1.00 23.38 233 VAL B CA 1
ATOM 3396 C C . VAL B 1 230 ? 33.541 -0.322 66.769 1.00 23.17 233 VAL B C 1
ATOM 3397 O O . VAL B 1 230 ? 32.443 -0.637 67.199 1.00 23.25 233 VAL B O 1
ATOM 3401 N N . VAL B 1 231 ? 34.610 -1.095 66.872 1.00 23.39 234 VAL B N 1
ATOM 3402 C CA . VAL B 1 231 ? 34.674 -2.250 67.751 1.00 23.65 234 VAL B CA 1
ATOM 3403 C C . VAL B 1 231 ? 35.941 -2.087 68.562 1.00 23.44 234 VAL B C 1
ATOM 3404 O O . VAL B 1 231 ? 36.998 -1.919 67.995 1.00 22.84 234 VAL B O 1
ATOM 3408 N N . VAL B 1 232 ? 35.820 -2.101 69.882 1.00 23.94 235 VAL B N 1
ATOM 3409 C CA . VAL B 1 232 ? 36.973 -2.125 70.779 1.00 24.29 235 VAL B CA 1
ATOM 3410 C C . VAL B 1 232 ? 36.962 -3.453 71.524 1.00 25.11 235 VAL B C 1
ATOM 3411 O O . VAL B 1 232 ? 35.935 -3.845 72.067 1.00 24.95 235 VAL B O 1
ATOM 3415 N N . ALA B 1 233 ? 38.105 -4.123 71.578 1.00 26.26 236 ALA B N 1
ATOM 3416 C CA . ALA B 1 233 ? 38.206 -5.433 72.206 1.00 27.72 236 ALA B CA 1
ATOM 3417 C C . ALA B 1 233 ? 39.535 -5.622 72.932 1.00 29.18 236 ALA B C 1
ATOM 3418 O O . ALA B 1 233 ? 40.557 -5.145 72.470 1.00 28.61 236 ALA B O 1
ATOM 3420 N N . ASP B 1 234 ? 39.501 -6.327 74.065 1.00 31.19 237 ASP B N 1
ATOM 3421 C CA . ASP B 1 234 ? 40.696 -6.663 74.838 1.00 32.95 237 ASP B CA 1
ATOM 3422 C C . ASP B 1 234 ? 40.880 -8.158 74.936 1.00 34.23 237 ASP B C 1
ATOM 3423 O O . ASP B 1 234 ? 39.905 -8.893 75.023 1.00 34.24 237 ASP B O 1
ATOM 3428 N N . LEU B 1 235 ? 42.134 -8.599 74.954 1.00 36.03 238 LEU B N 1
ATOM 3429 C CA . LEU B 1 235 ? 42.471 -9.963 75.336 1.00 37.86 238 LEU B CA 1
ATOM 3430 C C . LEU B 1 235 ? 42.957 -9.977 76.783 1.00 39.36 238 LEU B C 1
ATOM 3431 O O . LEU B 1 235 ? 43.822 -9.188 77.155 1.00 39.67 238 LEU B O 1
ATOM 3436 N N . GLU B 1 236 ? 42.386 -10.872 77.587 1.00 41.30 239 GLU B N 1
ATOM 3437 C CA . GLU B 1 236 ? 42.705 -10.999 79.009 1.00 42.64 239 GLU B CA 1
ATOM 3438 C C . GLU B 1 236 ? 43.096 -12.440 79.313 1.00 43.74 239 GLU B C 1
ATOM 3439 O O . GLU B 1 236 ? 42.664 -13.361 78.619 1.00 43.61 239 GLU B O 1
ATOM 3445 N N . HIS B 1 237 ? 43.896 -12.627 80.363 1.00 45.08 240 HIS B N 1
ATOM 3446 C CA . HIS B 1 237 ? 44.373 -13.960 80.765 1.00 46.04 240 HIS B CA 1
ATOM 3447 C C . HIS B 1 237 ? 43.254 -14.836 81.342 1.00 46.06 240 HIS B C 1
ATOM 3448 O O . HIS B 1 237 ? 42.144 -14.366 81.602 1.00 46.24 240 HIS B O 1
#

Nearest PDB structures (foldseek):
  1txo-assembly1_A  TM=1.004E+00  e=6.828E-45  Mycobacterium tuberculosis
  2cm1-assembly1_A  TM=9.603E-01  e=7.857E-38  Mycobacterium tuberculosis H37Rv
  2pk0-assembly3_C  TM=9.189E-01  e=8.349E-21  Streptococcus agalactiae A909
  2j86-assembly1_A  TM=8.978E-01  e=2.100E-20  Synechococcus elongatus
  6ihw-assembly1_A  TM=9.172E-01  e=1.680E-18  Staphylococcus aureus

Foldseek 3Di:
DWKDKDKDWDFFDADPDALKDWDDATFKTKIKQAAPPSLSVVLNVLLCVLCVVLRPDQCPDCQQVSNQVSNVNSLQVLLVVCCCVNRQDFIWMWMWGDHPQDIKIWTDAAWWKWKQDPLDIDTPDQHAFPLSVCCVVVNDHPVVLLVDPRNRHHPGRRSDDDDIDMDDTHDAFMKMKIKDVLQPNQDPPVRLSVLLPPPRNNSSQVVSVVSSNVSRSNGIMIMMIMGHHD/DKWKDKDKDWDFFDAHPDALKDWDDDGFKTKIKQAAPPSLSVVLNVLLCVLCVVLRPDALDDDQLVSVVVSNLRSLQVLLVVCCVVNSQDFIWMWMWGDHDQDIKIWTDAAWWKWKQDPLDIDTPDQHAFPVSVCCVVVNDHPVVLLPDPRSRHMGGRRSDDDDIDIDTGHDAPMKMKIKGVLQPNQHPPVRLSVLLVPPHNHSSQVVSVVSSNVSPRNGIMMMMMMGMHD

B-factor: mean 32.58, std 8.64, range [15.69, 59.89]